Protein AF-A0A918WDS2-F1 (afdb_monomer)

pLDDT: mean 76.02, std 13.11, range [27.22, 94.94]

Nearest PDB structures (foldseek):
  8bfn-assembly1_E  TM=5.673E-01  e=2.867E-15  Escherichia coli
  8q72-assembly1_J  TM=2.717E-01  e=1.785E-13  Escherichia coli
  2yfb-assembly1_A  TM=2.201E-01  e=3.925E+00  Pseudomonas putida KT2440
  2d1l-assembly1_A  TM=1.929E-01  e=3.530E+00  Mus musculus

Structure (mmCIF, N/CA/C/O backbone):
data_AF-A0A918WDS2-F1
#
_entry.id   AF-A0A918WDS2-F1
#
loop_
_atom_site.group_PDB
_atom_site.id
_atom_site.type_symbol
_atom_site.label_atom_id
_atom_site.label_alt_id
_atom_site.label_comp_id
_atom_site.label_asym_id
_atom_site.label_entity_id
_atom_site.label_seq_id
_atom_site.pdbx_PDB_ins_code
_atom_site.Cartn_x
_atom_site.Cartn_y
_atom_site.Cartn_z
_atom_site.occupancy
_atom_site.B_iso_or_equiv
_atom_site.auth_seq_id
_atom_site.auth_comp_id
_atom_site.auth_asym_id
_atom_site.auth_atom_id
_atom_site.pdbx_PDB_model_num
ATOM 1 N N . MET A 1 1 ? -26.629 11.654 -6.176 1.00 66.44 1 MET A N 1
ATOM 2 C CA . MET A 1 1 ? -26.237 10.777 -7.299 1.00 66.44 1 MET A CA 1
ATOM 3 C C . MET A 1 1 ? -27.231 10.964 -8.428 1.00 66.44 1 MET A C 1
ATOM 5 O O . MET A 1 1 ? -28.426 10.959 -8.159 1.00 66.44 1 MET A O 1
ATOM 9 N N . GLN A 1 2 ? -26.750 11.180 -9.651 1.00 86.88 2 GLN A N 1
ATOM 10 C CA . GLN A 1 2 ? -27.598 11.232 -10.850 1.00 86.88 2 GLN A CA 1
ATOM 11 C C . GLN A 1 2 ? -27.853 9.813 -11.387 1.00 86.88 2 GLN A C 1
ATOM 13 O O . GLN A 1 2 ? -27.050 8.913 -11.141 1.00 86.88 2 GLN A O 1
ATOM 18 N N . PHE A 1 3 ? -28.953 9.607 -12.117 1.00 86.25 3 PHE A N 1
ATOM 19 C CA . PHE A 1 3 ? -29.346 8.290 -12.643 1.00 86.25 3 PHE A CA 1
ATOM 20 C C . PHE A 1 3 ? -28.246 7.642 -13.502 1.00 86.25 3 PHE A C 1
ATOM 22 O O . PHE A 1 3 ? -27.939 6.464 -13.324 1.00 86.25 3 PHE A O 1
ATOM 29 N N . ASP A 1 4 ? -27.579 8.419 -14.355 1.00 84.19 4 ASP A N 1
ATOM 30 C CA . ASP A 1 4 ? -26.525 7.911 -15.243 1.00 84.19 4 ASP A CA 1
ATOM 31 C C . ASP A 1 4 ? -25.292 7.422 -14.471 1.00 84.19 4 ASP A C 1
ATOM 33 O O . ASP A 1 4 ? -24.706 6.395 -14.811 1.00 84.19 4 ASP A O 1
ATOM 37 N N . GLN A 1 5 ? -24.946 8.095 -13.366 1.00 81.88 5 GLN A N 1
ATOM 38 C CA . GLN A 1 5 ? -23.857 7.667 -12.482 1.00 81.88 5 GLN A CA 1
ATOM 39 C C . GLN A 1 5 ? -24.170 6.313 -11.838 1.00 81.88 5 GLN A C 1
ATOM 41 O O . GLN A 1 5 ? -23.313 5.436 -11.796 1.00 81.88 5 GLN A O 1
ATOM 46 N N . VAL A 1 6 ? -25.407 6.118 -11.370 1.00 82.62 6 VAL A N 1
ATOM 47 C CA . VAL A 1 6 ? -25.837 4.844 -10.769 1.00 82.62 6 VAL A CA 1
ATOM 48 C C . VAL A 1 6 ? -25.906 3.742 -11.823 1.00 82.62 6 VAL A C 1
ATOM 50 O O . VAL A 1 6 ? -25.494 2.616 -11.561 1.00 82.62 6 VAL A O 1
ATOM 53 N N . THR A 1 7 ? -26.354 4.068 -13.034 1.00 84.94 7 THR A N 1
ATOM 54 C CA . THR A 1 7 ? -26.420 3.112 -14.146 1.00 84.94 7 THR A CA 1
ATOM 55 C C . THR A 1 7 ? -25.025 2.608 -14.517 1.00 84.94 7 THR A C 1
ATOM 57 O O . THR A 1 7 ? -24.836 1.401 -14.665 1.00 84.94 7 THR A O 1
ATOM 60 N N . GLY A 1 8 ? -24.020 3.490 -14.547 1.00 81.19 8 GLY A N 1
ATOM 61 C CA . GLY A 1 8 ? -22.618 3.101 -14.735 1.00 81.19 8 GLY A CA 1
ATOM 62 C C . GLY A 1 8 ? -22.055 2.213 -13.616 1.00 81.19 8 GLY A C 1
ATOM 63 O O . GLY A 1 8 ? -21.192 1.377 -13.867 1.00 81.19 8 GLY A O 1
ATOM 64 N N . LEU A 1 9 ? -22.570 2.322 -12.386 1.00 87.06 9 LEU A N 1
ATOM 65 C CA . LEU A 1 9 ? -22.160 1.455 -11.274 1.00 87.06 9 LEU A CA 1
ATOM 66 C C . LEU A 1 9 ? -22.748 0.039 -11.360 1.00 87.06 9 LEU A C 1
ATOM 68 O O . LEU A 1 9 ? -22.210 -0.873 -10.735 1.00 87.06 9 LEU A O 1
ATOM 72 N N . THR A 1 10 ? -23.802 -0.188 -12.151 1.00 86.88 10 THR A N 1
ATOM 73 C CA . THR A 1 10 ? -24.411 -1.527 -12.276 1.00 86.88 10 THR A CA 1
ATOM 74 C C . THR A 1 10 ? -23.498 -2.553 -12.949 1.00 86.88 10 THR A C 1
ATOM 76 O O . THR A 1 10 ? -23.660 -3.751 -12.715 1.00 86.88 10 THR A O 1
ATOM 79 N N . SER A 1 11 ? -22.516 -2.104 -13.740 1.00 86.88 11 SER A N 1
ATOM 80 C CA . SER A 1 11 ? -21.479 -2.960 -14.329 1.00 86.88 11 SER A CA 1
ATOM 81 C C . SER A 1 11 ? -20.296 -3.219 -13.394 1.00 86.88 11 SER A C 1
ATOM 83 O O . SER A 1 11 ? -19.408 -3.994 -13.742 1.00 86.88 11 SER A O 1
ATOM 85 N N . HIS A 1 12 ? -20.240 -2.576 -12.223 1.00 90.38 12 HIS A N 1
ATOM 86 C CA . HIS A 1 12 ? -19.160 -2.794 -11.266 1.00 90.38 12 HIS A CA 1
ATOM 87 C C . HIS A 1 12 ? -19.211 -4.243 -10.732 1.00 90.38 12 HIS A C 1
ATOM 89 O O . HIS A 1 12 ? -20.281 -4.672 -10.290 1.00 90.38 12 HIS A O 1
ATOM 95 N N . PRO A 1 13 ? -18.092 -4.999 -10.680 1.00 91.38 13 PRO A N 1
ATOM 96 C CA . PRO A 1 13 ? -18.115 -6.423 -10.320 1.00 91.38 13 PRO A CA 1
ATOM 97 C C . PRO A 1 13 ? -18.748 -6.730 -8.956 1.00 91.38 13 PRO A C 1
ATOM 99 O O . PRO A 1 13 ? -19.419 -7.746 -8.808 1.00 91.38 13 PRO A O 1
ATOM 102 N N . ALA A 1 14 ? -18.608 -5.821 -7.983 1.00 91.81 14 ALA A N 1
ATOM 103 C CA . ALA A 1 14 ? -19.275 -5.923 -6.679 1.00 91.81 14 ALA A CA 1
ATOM 104 C C . ALA A 1 14 ? -20.811 -5.903 -6.800 1.00 91.81 14 ALA A C 1
ATOM 106 O O . ALA A 1 14 ? -21.495 -6.672 -6.137 1.00 91.81 14 ALA A O 1
ATOM 107 N N . TRP A 1 15 ? -21.360 -5.053 -7.673 1.00 92.44 15 TRP A N 1
ATOM 108 C CA . TRP A 1 15 ? -22.803 -4.985 -7.919 1.00 92.44 15 TRP A CA 1
ATOM 109 C C . TRP A 1 15 ? -23.290 -6.238 -8.648 1.00 92.44 15 TRP A C 1
ATOM 111 O O . TRP A 1 15 ? -24.339 -6.789 -8.320 1.00 92.44 15 TRP A O 1
ATOM 121 N N . VAL A 1 16 ? -22.508 -6.706 -9.624 1.00 93.25 16 VAL A N 1
ATOM 122 C CA . VAL A 1 16 ? -22.785 -7.950 -10.350 1.00 93.25 16 VAL A CA 1
ATOM 123 C C . VAL A 1 16 ? -22.788 -9.145 -9.392 1.00 93.25 16 VAL A C 1
ATOM 125 O O . VAL A 1 16 ? -23.692 -9.970 -9.480 1.00 93.25 16 VAL A O 1
ATOM 128 N N . LEU A 1 17 ? -21.855 -9.198 -8.432 1.00 93.56 17 LEU A N 1
ATOM 129 C CA . LEU A 1 17 ? -21.815 -10.237 -7.400 1.00 93.56 17 LEU A CA 1
ATOM 130 C C . LEU A 1 17 ? -23.091 -10.255 -6.559 1.00 93.56 17 LEU A C 1
ATOM 132 O O . LEU A 1 17 ? -23.689 -11.308 -6.388 1.00 93.56 17 LEU A O 1
ATOM 136 N N . LEU A 1 18 ? -23.537 -9.096 -6.071 1.00 92.31 18 LEU A N 1
ATOM 137 C CA . LEU A 1 18 ? -24.739 -9.000 -5.233 1.00 92.31 18 LEU A CA 1
ATOM 138 C C . LEU A 1 18 ? -26.034 -9.372 -5.974 1.00 92.31 18 LEU A C 1
ATOM 140 O O . LEU A 1 18 ? -27.055 -9.619 -5.337 1.00 92.31 18 LEU A O 1
ATOM 144 N N . ARG A 1 19 ? -26.002 -9.412 -7.310 1.00 92.69 19 ARG A N 1
ATOM 145 C CA . ARG A 1 19 ? -27.114 -9.857 -8.160 1.00 92.69 19 ARG A CA 1
ATOM 146 C C . ARG A 1 19 ? -26.997 -11.311 -8.617 1.00 92.69 19 ARG A C 1
ATOM 148 O O . ARG A 1 19 ? -27.915 -11.781 -9.282 1.00 92.69 19 ARG A O 1
ATOM 155 N N . ALA A 1 20 ? -25.882 -11.983 -8.345 1.00 90.62 20 ALA A N 1
ATOM 156 C CA . ALA A 1 20 ? -25.640 -13.333 -8.831 1.00 90.62 20 ALA A CA 1
ATOM 157 C C . ALA A 1 20 ? -26.491 -14.366 -8.076 1.00 90.62 20 ALA A C 1
ATOM 159 O O . ALA A 1 20 ? -26.662 -14.273 -6.862 1.00 90.62 20 ALA A O 1
ATOM 160 N N . ASP A 1 21 ? -26.957 -15.401 -8.776 1.00 85.69 21 ASP A N 1
ATOM 161 C CA . ASP A 1 21 ? -27.779 -16.463 -8.173 1.00 85.69 21 ASP A CA 1
ATOM 162 C C . ASP A 1 21 ? -27.011 -17.259 -7.099 1.00 85.69 21 ASP A C 1
ATOM 164 O O . ASP A 1 21 ? -27.588 -17.753 -6.136 1.00 85.69 21 ASP A O 1
ATOM 168 N N . ASN A 1 22 ? -25.683 -17.341 -7.229 1.00 88.06 22 ASN A N 1
ATOM 169 C CA . ASN A 1 22 ? -24.779 -17.979 -6.271 1.00 88.06 22 ASN A CA 1
ATOM 170 C C . ASN A 1 22 ? -24.087 -16.979 -5.327 1.00 88.06 22 ASN A C 1
ATOM 172 O O . ASN A 1 22 ? -23.080 -17.334 -4.712 1.00 88.06 22 ASN A O 1
ATOM 176 N N . ALA A 1 23 ? -24.606 -15.752 -5.183 1.00 90.81 23 ALA A N 1
ATOM 177 C CA . ALA A 1 23 ? -24.004 -14.723 -4.332 1.00 90.81 23 ALA A CA 1
ATOM 178 C C . ALA A 1 23 ? -23.772 -15.219 -2.900 1.00 90.81 23 ALA A C 1
ATOM 180 O O . ALA A 1 23 ? -22.688 -15.032 -2.360 1.00 90.81 23 ALA A O 1
ATOM 181 N N . ALA A 1 24 ? -24.759 -15.900 -2.306 1.00 90.44 24 ALA A N 1
ATOM 182 C CA . ALA A 1 24 ? -24.655 -16.425 -0.946 1.00 90.44 24 ALA A CA 1
ATOM 183 C C . ALA A 1 24 ? -23.477 -17.399 -0.782 1.00 90.44 24 ALA A C 1
ATOM 185 O O . ALA A 1 24 ? -22.738 -17.280 0.189 1.00 90.44 24 ALA A O 1
ATOM 186 N N . LEU A 1 25 ? -23.266 -18.292 -1.757 1.00 91.06 25 LEU A N 1
ATOM 187 C CA . LEU A 1 25 ? -22.154 -19.247 -1.771 1.00 91.06 25 LEU A CA 1
ATOM 188 C C . LEU A 1 25 ? -20.801 -18.534 -1.892 1.00 91.06 25 LEU A C 1
ATOM 190 O O . LEU A 1 25 ? -19.866 -18.836 -1.152 1.00 91.06 25 LEU A O 1
ATOM 194 N N . VAL A 1 26 ? -20.693 -17.577 -2.820 1.00 92.56 26 VAL A N 1
ATOM 195 C CA . VAL A 1 26 ? -19.451 -16.814 -3.020 1.00 92.56 26 VAL A CA 1
ATOM 196 C C . VAL A 1 26 ? -19.117 -16.026 -1.755 1.00 92.56 26 VAL A C 1
ATOM 198 O O . VAL A 1 26 ? -17.989 -16.061 -1.275 1.00 92.56 26 VAL A O 1
ATOM 201 N N . LEU A 1 27 ? -20.102 -15.329 -1.188 1.00 92.75 27 LEU A N 1
ATOM 202 C CA . LEU A 1 27 ? -19.925 -14.493 -0.005 1.00 92.75 27 LEU A CA 1
ATOM 203 C C . LEU A 1 27 ? -19.612 -15.324 1.242 1.00 92.75 27 LEU A C 1
ATOM 205 O O . LEU A 1 27 ? -18.786 -14.889 2.040 1.00 92.75 27 LEU A O 1
ATOM 209 N N . SER A 1 28 ? -20.215 -16.507 1.408 1.00 90.50 28 SER A N 1
ATOM 210 C CA . SER A 1 28 ? -19.930 -17.379 2.551 1.00 90.50 28 SER A CA 1
ATOM 211 C C . SER A 1 28 ? -18.535 -17.989 2.472 1.00 90.50 28 SER A C 1
ATOM 213 O O . SER A 1 28 ? -17.803 -17.949 3.454 1.00 90.50 28 SER A O 1
ATOM 215 N N . LEU A 1 29 ? -18.131 -18.525 1.315 1.00 92.75 29 LEU A N 1
ATOM 216 C CA . LEU A 1 29 ? -16.805 -19.125 1.176 1.00 92.75 29 LEU A CA 1
ATOM 217 C C . LEU A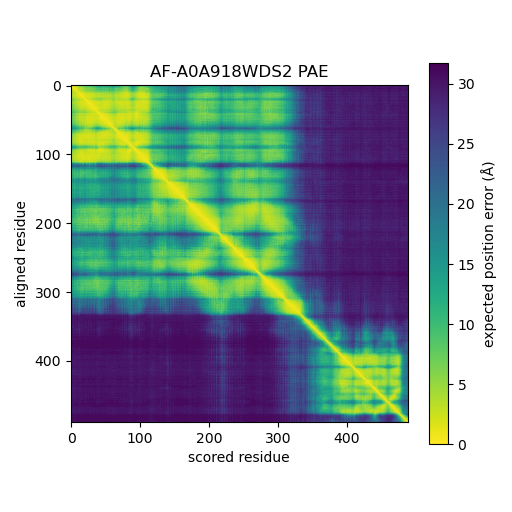 1 29 ? -15.717 -18.051 1.164 1.00 92.75 29 LEU A C 1
ATOM 219 O O . LEU A 1 29 ? -14.799 -18.073 1.982 1.00 92.75 29 LEU A O 1
ATOM 223 N N . CYS A 1 30 ? -15.804 -17.108 0.227 1.00 91.62 30 CYS A N 1
ATOM 224 C CA . CYS A 1 30 ? -14.751 -16.125 0.024 1.00 91.62 30 CYS A CA 1
ATOM 225 C C . CYS A 1 30 ? -14.702 -15.092 1.156 1.00 91.62 30 CYS A C 1
ATOM 227 O O . CYS A 1 30 ? -13.620 -14.602 1.470 1.00 91.62 30 CYS A O 1
ATOM 229 N N . GLY A 1 31 ? -15.839 -14.787 1.793 1.00 87.94 31 GLY A N 1
ATOM 230 C CA . GLY A 1 31 ? -15.874 -13.962 2.999 1.00 87.94 31 GLY A CA 1
ATOM 231 C C . GLY A 1 31 ? -15.083 -14.601 4.139 1.00 87.94 31 GLY A C 1
ATOM 232 O O . GLY A 1 31 ? -14.228 -13.942 4.724 1.00 87.94 31 GLY A O 1
ATOM 233 N N . THR A 1 32 ? -15.276 -15.894 4.401 1.00 88.00 32 THR A N 1
ATOM 234 C CA . THR A 1 32 ? -14.502 -16.588 5.438 1.00 88.00 32 THR A CA 1
ATOM 235 C C . THR A 1 32 ? -13.024 -16.709 5.062 1.00 88.00 32 THR A C 1
ATOM 237 O O . THR A 1 32 ? -12.164 -16.268 5.819 1.00 88.00 32 THR A O 1
ATOM 240 N N . VAL A 1 33 ? -12.702 -17.208 3.866 1.00 89.69 33 VAL A N 1
ATOM 241 C CA . VAL A 1 33 ? -11.304 -17.462 3.466 1.00 89.69 33 VAL A CA 1
ATOM 242 C C . VAL A 1 33 ? -10.487 -16.169 3.338 1.00 89.69 33 VAL A C 1
ATOM 244 O O . VAL A 1 33 ? -9.410 -16.045 3.916 1.00 89.69 33 VAL A O 1
ATOM 247 N N . PHE A 1 34 ? -10.974 -15.180 2.588 1.00 88.38 34 PHE A N 1
ATOM 248 C CA . PHE A 1 34 ? -10.157 -14.016 2.226 1.00 88.38 34 PHE A CA 1
ATOM 249 C C . PHE A 1 34 ? -10.350 -12.809 3.151 1.00 88.38 34 PHE A C 1
ATOM 251 O O . PHE A 1 34 ? -9.468 -11.943 3.210 1.00 88.38 34 PHE A O 1
ATOM 258 N N . VAL A 1 35 ? -11.480 -12.732 3.869 1.00 80.56 35 VAL A N 1
ATOM 259 C CA . VAL A 1 35 ? -11.803 -11.594 4.748 1.00 80.56 35 VAL A CA 1
ATOM 260 C C . VAL A 1 35 ? -11.671 -11.952 6.230 1.00 80.56 35 VAL A C 1
ATOM 262 O O . VAL A 1 35 ? -11.063 -11.180 6.960 1.00 80.56 35 VAL A O 1
ATOM 265 N N . GLU A 1 36 ? -12.194 -13.092 6.699 1.00 79.81 36 GLU A N 1
ATOM 266 C CA . GLU A 1 36 ? -12.095 -13.493 8.125 1.00 79.81 36 GLU A CA 1
ATOM 267 C C . GLU A 1 36 ? -10.728 -14.066 8.460 1.00 79.81 36 GLU A C 1
ATOM 269 O O . GLU A 1 36 ? -10.065 -13.612 9.390 1.00 79.81 36 GLU A O 1
ATOM 274 N N . GLU A 1 37 ? -10.290 -15.050 7.680 1.00 83.44 37 GLU A N 1
ATOM 275 C CA . GLU A 1 37 ? -8.970 -15.656 7.844 1.00 83.44 37 GLU A CA 1
ATOM 276 C C . GLU A 1 37 ? -7.859 -14.753 7.292 1.00 83.44 37 GLU A C 1
ATOM 278 O O . GLU A 1 37 ? -6.690 -14.962 7.612 1.00 83.44 37 GLU A O 1
ATOM 283 N N . ASN A 1 38 ? -8.219 -13.740 6.491 1.00 80.94 38 ASN A N 1
ATOM 284 C CA . ASN A 1 38 ? -7.289 -12.860 5.783 1.00 80.94 38 ASN A CA 1
ATOM 285 C C . ASN A 1 38 ? -6.242 -13.651 4.969 1.00 80.94 38 ASN A C 1
ATOM 287 O O . ASN A 1 38 ? -5.102 -13.209 4.828 1.00 80.94 38 ASN A O 1
ATOM 291 N N . ALA A 1 39 ? -6.621 -14.820 4.441 1.00 85.69 39 ALA A N 1
ATOM 292 C CA . ALA A 1 39 ? -5.721 -15.642 3.648 1.00 85.69 39 ALA A CA 1
ATOM 293 C C . ALA A 1 39 ? -5.361 -14.920 2.341 1.00 85.69 39 ALA A C 1
ATOM 295 O O . ALA A 1 39 ? -6.224 -14.322 1.694 1.00 85.69 39 ALA A O 1
ATOM 296 N N . ARG A 1 40 ? -4.082 -14.979 1.969 1.00 82.88 40 ARG A N 1
ATOM 297 C CA . ARG A 1 40 ? -3.529 -14.423 0.728 1.00 82.88 40 ARG A CA 1
ATOM 298 C C . ARG A 1 40 ? -2.880 -15.540 -0.069 1.00 82.88 40 ARG A C 1
ATOM 300 O O . ARG A 1 40 ? -2.319 -16.454 0.529 1.00 82.88 40 ARG A O 1
ATOM 307 N N . GLY A 1 41 ? -2.963 -15.458 -1.394 1.00 87.75 41 GLY A N 1
ATOM 308 C CA . GLY A 1 41 ? -2.384 -16.438 -2.303 1.00 87.75 41 GLY A CA 1
ATOM 309 C C . GLY A 1 41 ? -2.799 -17.857 -1.937 1.00 87.75 41 GLY A C 1
ATOM 310 O O . GLY A 1 41 ? -1.962 -18.687 -1.613 1.00 87.75 41 GLY A O 1
ATOM 311 N N . VAL A 1 42 ? -4.099 -18.144 -1.924 1.00 92.62 42 VAL A N 1
ATOM 312 C CA . VAL A 1 42 ? -4.567 -19.487 -1.563 1.00 92.62 42 VAL A CA 1
ATOM 313 C C . VAL A 1 42 ? -4.323 -20.430 -2.748 1.00 92.62 42 VAL A C 1
ATOM 315 O O . VAL A 1 42 ? -4.816 -20.122 -3.838 1.00 92.62 42 VAL A O 1
ATOM 318 N N . PRO A 1 43 ? -3.615 -21.565 -2.574 1.00 94.81 43 PRO A N 1
ATOM 319 C CA . PRO A 1 43 ? -3.396 -22.526 -3.654 1.00 94.81 43 PRO A CA 1
ATOM 320 C C . PRO A 1 43 ? -4.716 -23.065 -4.217 1.00 94.81 43 PRO A C 1
ATOM 322 O O . PRO A 1 43 ? -5.672 -23.291 -3.465 1.00 94.81 43 PRO A O 1
ATOM 325 N N . GLU A 1 44 ? -4.768 -23.284 -5.532 1.00 94.44 44 GLU A N 1
ATOM 326 C CA . GLU A 1 44 ? -5.949 -23.776 -6.251 1.00 94.44 44 GLU A CA 1
ATOM 327 C C . GLU A 1 44 ? -6.501 -25.056 -5.621 1.00 94.44 44 GLU A C 1
ATOM 329 O O . GLU A 1 44 ? -7.682 -25.100 -5.290 1.00 94.44 44 GLU A O 1
ATOM 334 N N . SER A 1 45 ? -5.644 -26.038 -5.334 1.00 94.06 45 SER A N 1
ATOM 335 C CA . SER A 1 45 ? -6.034 -27.308 -4.708 1.00 94.06 45 SER A CA 1
ATOM 336 C C . SER A 1 45 ? -6.715 -27.126 -3.349 1.00 94.06 45 SER A C 1
ATOM 338 O O . SER A 1 45 ? -7.694 -27.805 -3.028 1.00 94.06 45 SER A O 1
ATOM 340 N N . THR A 1 46 ? -6.223 -26.180 -2.546 1.00 94.31 46 THR A N 1
ATOM 341 C CA . THR A 1 46 ? -6.757 -25.892 -1.211 1.00 94.31 46 THR A CA 1
ATOM 342 C C . THR A 1 46 ? -8.111 -25.199 -1.306 1.00 94.31 46 THR A C 1
ATOM 344 O O . THR A 1 46 ? -9.041 -25.551 -0.577 1.00 94.31 46 THR A O 1
ATOM 347 N N . LEU A 1 47 ? -8.238 -24.218 -2.204 1.00 94.25 47 LEU A N 1
ATOM 348 C CA . LEU A 1 47 ? -9.491 -23.493 -2.394 1.00 94.25 47 LEU A CA 1
ATOM 349 C C . LEU A 1 47 ? -10.569 -24.381 -3.029 1.00 94.25 47 LEU A C 1
ATOM 351 O O . LEU A 1 47 ? -11.722 -24.323 -2.603 1.00 94.25 47 LEU A O 1
ATOM 355 N N . GLU A 1 48 ? -10.196 -25.218 -4.000 1.00 94.69 48 GLU A N 1
ATOM 356 C CA . GLU A 1 48 ? -11.082 -26.212 -4.610 1.00 94.69 48 GLU A CA 1
ATOM 357 C C . GLU A 1 48 ? -11.601 -27.194 -3.566 1.00 94.69 48 GLU A C 1
ATOM 359 O O . GLU A 1 48 ? -12.814 -27.328 -3.439 1.00 94.69 48 GLU A O 1
ATOM 364 N N . SER A 1 49 ? -10.719 -27.780 -2.750 1.00 94.62 49 SER A N 1
ATOM 365 C CA . SER A 1 49 ? -11.117 -28.725 -1.695 1.00 94.62 49 SER A CA 1
ATOM 366 C C . SER A 1 49 ? -12.119 -28.101 -0.714 1.00 94.62 49 SER A C 1
ATOM 368 O O . SER A 1 49 ? -13.167 -28.678 -0.433 1.00 94.62 49 SER A O 1
ATOM 370 N N . ARG A 1 50 ? -11.859 -26.870 -0.239 1.00 93.56 50 ARG A N 1
ATOM 371 C CA . ARG A 1 50 ? -12.783 -26.160 0.667 1.00 93.56 50 ARG A CA 1
ATOM 372 C C . ARG A 1 50 ? -14.137 -25.866 0.016 1.00 93.56 50 ARG A C 1
ATOM 374 O O . ARG A 1 50 ? -15.166 -25.902 0.692 1.00 93.56 50 ARG A O 1
ATOM 381 N N . LEU A 1 51 ? -14.144 -25.533 -1.274 1.00 94.06 51 LEU A N 1
ATOM 382 C CA . LEU A 1 51 ? -15.380 -25.303 -2.015 1.00 94.06 51 LEU A CA 1
ATOM 383 C C . LEU A 1 51 ? -16.143 -26.614 -2.233 1.00 94.06 51 LEU A C 1
ATOM 385 O O . LEU A 1 51 ? -17.360 -26.620 -2.077 1.00 94.06 51 LEU A O 1
ATOM 389 N N . GLU A 1 52 ? -15.462 -27.714 -2.551 1.00 93.56 52 GLU A N 1
ATOM 390 C CA . GLU A 1 52 ? -16.082 -29.037 -2.689 1.00 93.56 52 GLU A CA 1
ATOM 391 C C . GLU A 1 52 ? -16.781 -29.472 -1.401 1.00 93.56 52 GLU A C 1
ATOM 393 O O . GLU A 1 52 ? -17.946 -29.871 -1.456 1.00 93.56 52 GLU A O 1
ATOM 398 N N . ASP A 1 53 ? -16.135 -29.295 -0.247 1.00 91.88 53 ASP A N 1
ATOM 399 C CA . ASP A 1 53 ? -16.727 -29.597 1.060 1.00 91.88 53 ASP A CA 1
ATOM 400 C C . ASP A 1 53 ? -18.007 -28.779 1.316 1.00 91.88 53 ASP A C 1
ATOM 402 O O . ASP A 1 53 ? -19.032 -29.316 1.750 1.00 91.88 53 ASP A O 1
ATOM 406 N N . GLN A 1 54 ? -17.993 -27.476 1.008 1.00 89.88 54 GLN A N 1
ATOM 407 C CA . GLN A 1 54 ? -19.186 -26.634 1.150 1.00 89.88 54 GLN A CA 1
ATOM 408 C C . GLN A 1 54 ? -20.291 -27.024 0.165 1.00 89.88 54 GLN A C 1
ATOM 410 O O . GLN A 1 54 ? -21.459 -27.109 0.549 1.00 89.88 54 GLN A O 1
ATOM 415 N N . LEU A 1 55 ? -19.941 -27.273 -1.099 1.00 91.06 55 LEU A N 1
ATOM 416 C CA . LEU A 1 55 ? -20.888 -27.701 -2.126 1.00 91.06 55 LEU A CA 1
ATOM 417 C C . LEU A 1 55 ? -21.545 -29.031 -1.755 1.00 91.06 55 LEU A C 1
ATOM 419 O O . LEU A 1 55 ? -22.753 -29.173 -1.943 1.00 91.06 55 LEU A O 1
ATOM 423 N N . TYR A 1 56 ? -20.780 -29.977 -1.202 1.00 89.38 56 TYR A N 1
ATOM 424 C CA . TYR A 1 56 ? -21.302 -31.241 -0.690 1.00 89.38 56 TYR A CA 1
ATOM 425 C C . TYR A 1 56 ? -22.363 -30.993 0.389 1.00 89.38 56 TYR A C 1
ATOM 427 O O . TYR A 1 56 ? -23.495 -31.457 0.258 1.00 89.38 56 TYR A O 1
ATOM 435 N N . PHE A 1 57 ? -22.040 -30.179 1.399 1.00 88.19 57 PHE A N 1
ATOM 436 C CA . PHE A 1 57 ? -22.956 -29.870 2.499 1.00 88.19 57 PHE A CA 1
ATOM 437 C C . PHE A 1 57 ? -24.235 -29.147 2.041 1.00 88.19 57 PHE A C 1
ATOM 439 O O . PHE A 1 57 ? -25.334 -29.448 2.514 1.00 88.19 57 PHE A O 1
ATOM 446 N N . PHE A 1 58 ? -24.126 -28.196 1.108 1.00 86.88 58 PHE A N 1
ATOM 447 C CA . PHE A 1 58 ? -25.295 -27.485 0.584 1.00 86.88 58 PHE A CA 1
ATOM 448 C C . PHE A 1 58 ? -26.173 -28.375 -0.297 1.00 86.88 58 PHE A C 1
ATOM 450 O O . PHE A 1 58 ? -27.393 -28.353 -0.141 1.00 86.88 58 PHE A O 1
ATOM 457 N N . ASN A 1 59 ? -25.573 -29.187 -1.171 1.00 87.38 59 ASN A N 1
ATOM 458 C CA . ASN A 1 59 ? -26.317 -30.113 -2.025 1.00 87.38 59 ASN A CA 1
ATOM 459 C C . ASN A 1 59 ? -26.960 -31.267 -1.231 1.00 87.38 59 ASN A C 1
ATOM 461 O O . ASN A 1 59 ? -27.959 -31.821 -1.683 1.00 87.38 59 ASN A O 1
ATOM 465 N N . GLU A 1 60 ? -26.433 -31.620 -0.052 1.00 88.94 60 GLU A N 1
ATOM 466 C CA . GLU A 1 60 ? -27.082 -32.565 0.870 1.00 88.94 60 GLU A CA 1
ATOM 467 C C . GLU A 1 60 ? -28.372 -31.978 1.473 1.00 88.94 60 GLU A C 1
ATOM 469 O O . GLU A 1 60 ? -29.368 -32.683 1.637 1.00 88.94 60 GLU A O 1
ATOM 474 N N . ARG A 1 61 ? -28.377 -30.671 1.766 1.00 86.00 61 ARG A N 1
ATOM 475 C CA . ARG A 1 61 ? -29.535 -29.949 2.317 1.00 86.00 61 ARG A CA 1
ATOM 476 C C . ARG A 1 61 ? -30.595 -29.625 1.269 1.00 86.00 61 ARG A C 1
ATOM 478 O O . ARG A 1 61 ? -31.784 -29.782 1.537 1.00 86.00 61 ARG A O 1
ATOM 485 N N . GLU A 1 62 ? -30.162 -29.167 0.100 1.00 81.19 62 GLU A N 1
ATOM 486 C CA . GLU A 1 62 ? -31.013 -28.839 -1.042 1.00 81.19 62 GLU A CA 1
ATOM 487 C C . GLU A 1 62 ? -30.441 -29.474 -2.321 1.00 81.19 62 GLU A C 1
ATOM 489 O O . GLU A 1 62 ? -29.547 -28.914 -2.967 1.00 81.19 62 GLU A O 1
ATOM 494 N N . PRO A 1 63 ? -30.940 -30.663 -2.705 1.00 81.25 63 PRO A N 1
ATOM 495 C CA . PRO A 1 63 ? -30.436 -31.381 -3.865 1.00 81.25 63 PRO A CA 1
ATOM 496 C C . PRO A 1 63 ? -30.576 -30.574 -5.159 1.00 81.25 63 PRO A C 1
ATOM 498 O O . PRO A 1 63 ? -31.676 -30.192 -5.555 1.00 81.25 63 PRO A O 1
ATOM 501 N N . GLY A 1 64 ? -29.457 -30.378 -5.858 1.00 75.50 64 GLY A N 1
ATOM 502 C CA . GLY A 1 64 ? -29.422 -29.728 -7.170 1.00 75.50 64 GLY A CA 1
ATOM 503 C C . GLY A 1 64 ? -29.265 -28.207 -7.144 1.00 75.50 64 GLY A C 1
ATOM 504 O O . GLY A 1 64 ? -29.222 -27.612 -8.221 1.00 75.50 64 GLY A O 1
ATOM 505 N N . SER A 1 65 ? -29.119 -27.583 -5.968 1.00 80.88 65 SER A N 1
ATOM 506 C CA . SER A 1 65 ? -28.879 -26.136 -5.856 1.00 80.88 65 SER A CA 1
ATOM 507 C C . SER A 1 65 ? -27.557 -25.709 -6.507 1.00 80.88 65 SER A C 1
ATOM 509 O O . SER A 1 65 ? -27.497 -24.653 -7.136 1.00 80.88 65 SER A O 1
ATOM 511 N N . PHE A 1 66 ? -26.513 -26.550 -6.452 1.00 86.38 66 PHE A N 1
ATOM 512 C CA . PHE A 1 66 ? -25.219 -26.266 -7.079 1.00 86.38 66 PHE A CA 1
ATOM 513 C C . PHE A 1 66 ? -24.687 -27.462 -7.894 1.00 86.38 66 PHE A C 1
ATOM 515 O O . PHE A 1 66 ? -23.903 -28.260 -7.382 1.00 86.38 66 PHE A O 1
ATOM 522 N N . PRO A 1 67 ? -25.050 -27.583 -9.187 1.00 84.50 67 PRO A N 1
ATOM 523 C CA . PRO A 1 67 ? -24.761 -28.775 -9.994 1.00 84.50 67 PRO A CA 1
ATOM 524 C C . PRO A 1 67 ? -23.372 -28.799 -10.661 1.00 84.50 67 PRO A C 1
ATOM 526 O O . PRO A 1 67 ? -23.013 -29.795 -11.286 1.00 84.50 67 PRO A O 1
ATOM 529 N N . ARG A 1 68 ? -22.604 -27.702 -10.610 1.00 89.31 68 ARG A N 1
ATOM 530 C CA . ARG A 1 68 ? -21.275 -27.606 -11.244 1.00 89.31 68 ARG A CA 1
ATOM 531 C C . ARG A 1 68 ? -20.164 -28.035 -10.278 1.00 89.31 68 ARG A C 1
ATOM 533 O O . ARG A 1 68 ? -20.324 -27.922 -9.068 1.00 89.31 68 ARG A O 1
ATOM 540 N N . ALA A 1 69 ? -19.026 -28.467 -10.823 1.00 91.44 69 ALA A N 1
ATOM 541 C CA . ALA A 1 69 ? -17.818 -28.743 -10.041 1.00 91.44 69 ALA A CA 1
ATOM 542 C C . ALA A 1 69 ? -17.203 -27.454 -9.459 1.00 91.44 69 ALA A C 1
ATOM 544 O O . ALA A 1 69 ? -17.357 -26.377 -10.046 1.00 91.44 69 ALA A O 1
ATOM 545 N N . ALA A 1 70 ? -16.460 -27.573 -8.353 1.00 91.31 70 ALA A N 1
ATOM 546 C CA . ALA A 1 70 ? -15.798 -26.451 -7.680 1.00 91.31 70 ALA A CA 1
ATOM 547 C C . ALA A 1 70 ? -14.905 -25.634 -8.631 1.00 91.31 70 ALA A C 1
ATOM 549 O O . ALA A 1 70 ? -15.083 -24.420 -8.748 1.00 91.31 70 ALA A O 1
ATOM 550 N N . ALA A 1 71 ? -14.050 -26.306 -9.409 1.00 91.94 71 ALA A N 1
ATOM 551 C CA . ALA A 1 71 ? -13.185 -25.682 -10.414 1.00 91.94 71 ALA A CA 1
ATOM 552 C C . ALA A 1 71 ? -13.956 -24.786 -11.406 1.00 91.94 71 ALA A C 1
ATOM 554 O O . ALA A 1 71 ? -13.516 -23.693 -11.771 1.00 91.94 71 ALA A O 1
ATOM 555 N N . ALA A 1 72 ? -15.153 -25.215 -11.826 1.00 92.94 72 ALA A N 1
ATOM 556 C CA . ALA A 1 72 ? -15.978 -24.457 -12.764 1.00 92.94 72 ALA A CA 1
ATOM 557 C C . ALA A 1 72 ? -16.547 -23.177 -12.133 1.00 92.94 72 ALA A C 1
ATOM 559 O O . ALA A 1 72 ? -16.656 -22.157 -12.815 1.00 92.94 72 ALA A O 1
ATOM 560 N N . TYR A 1 73 ? -16.884 -23.209 -10.841 1.00 92.94 73 TYR A N 1
ATOM 561 C CA . TYR A 1 73 ? -17.287 -22.010 -10.107 1.00 92.94 73 TYR A CA 1
ATOM 562 C C . TYR A 1 73 ? -16.114 -21.050 -9.910 1.00 92.94 73 TYR A C 1
ATOM 564 O O . TYR A 1 73 ? -16.267 -19.870 -10.209 1.00 92.94 73 TYR A O 1
ATOM 572 N N . LEU A 1 74 ? -14.935 -21.533 -9.505 1.00 93.44 74 LEU A N 1
ATOM 573 C CA . LEU A 1 74 ? -13.747 -20.682 -9.338 1.00 93.44 74 LEU A CA 1
ATOM 574 C C . LEU A 1 74 ? -13.335 -19.994 -10.647 1.00 93.44 74 LEU A C 1
ATOM 576 O O . LEU A 1 74 ? -12.995 -18.805 -10.654 1.00 93.44 74 LEU A O 1
ATOM 580 N N . ALA A 1 75 ? -13.424 -20.706 -11.772 1.00 93.00 75 ALA A N 1
ATOM 581 C CA . ALA A 1 75 ? -13.190 -20.131 -13.092 1.00 93.00 75 ALA A CA 1
ATOM 582 C C . ALA A 1 75 ? -14.203 -19.017 -13.422 1.00 93.00 75 ALA A C 1
ATOM 584 O O . ALA A 1 75 ? -13.815 -17.947 -13.896 1.00 93.00 75 ALA A O 1
ATOM 585 N N . ASP A 1 76 ? -15.489 -19.236 -13.133 1.00 93.12 76 ASP A N 1
ATOM 586 C CA . ASP A 1 76 ? -16.550 -18.247 -13.358 1.00 93.12 76 ASP A CA 1
ATOM 587 C C . ASP A 1 76 ? -16.382 -17.015 -12.452 1.00 93.12 76 ASP A C 1
ATOM 589 O O . ASP A 1 76 ? -16.464 -15.874 -12.906 1.00 93.12 76 ASP A O 1
ATOM 593 N N . TRP A 1 77 ? -16.033 -17.219 -11.181 1.00 94.56 77 TRP A N 1
ATOM 594 C CA . TRP A 1 77 ? -15.770 -16.138 -10.227 1.00 94.56 77 TRP A CA 1
ATOM 595 C C . TRP A 1 77 ? -14.547 -15.306 -10.618 1.00 94.56 77 TRP A C 1
ATOM 597 O O . TRP A 1 77 ? -14.534 -14.088 -10.428 1.00 94.56 77 TRP A O 1
ATOM 607 N N . THR A 1 78 ? -13.540 -15.939 -11.223 1.00 93.88 78 THR A N 1
ATOM 608 C CA . THR A 1 78 ? -12.381 -15.233 -11.781 1.00 93.88 78 THR A CA 1
ATOM 609 C C . THR A 1 78 ? -12.773 -14.410 -13.006 1.00 93.88 78 THR A C 1
ATOM 611 O O . THR A 1 78 ? -12.376 -13.253 -13.139 1.00 93.88 78 THR A O 1
ATOM 614 N N . LYS A 1 79 ? -13.605 -14.970 -13.892 1.00 92.88 79 LYS A N 1
ATOM 615 C CA . LYS A 1 79 ? -14.098 -14.284 -15.094 1.00 92.88 79 LYS A CA 1
ATOM 616 C C . LYS A 1 79 ? -14.956 -13.064 -14.759 1.00 92.88 79 LYS A C 1
ATOM 618 O O . LYS A 1 79 ? -14.840 -12.040 -15.428 1.00 92.88 79 LYS A O 1
ATOM 623 N N . ASN A 1 80 ? -15.778 -13.160 -13.717 1.00 91.88 80 ASN A N 1
ATOM 624 C CA . ASN A 1 80 ? -16.608 -12.056 -13.238 1.00 91.88 80 ASN A CA 1
ATOM 625 C C . ASN A 1 80 ? -15.815 -11.014 -12.427 1.00 91.88 80 ASN A C 1
ATOM 627 O O . ASN A 1 80 ? -16.384 -10.011 -12.004 1.00 91.88 80 ASN A O 1
ATOM 631 N N . GLY A 1 81 ? -14.507 -11.221 -12.228 1.00 90.81 81 GLY A N 1
ATOM 632 C CA . GLY A 1 81 ? -13.633 -10.282 -11.532 1.00 90.81 81 GLY A CA 1
ATOM 633 C C . GLY A 1 81 ? -13.858 -10.241 -10.024 1.00 90.81 81 GLY A C 1
ATOM 634 O O . GLY A 1 81 ? -13.625 -9.200 -9.420 1.00 90.81 81 GLY A O 1
ATOM 635 N N . TRP A 1 82 ? -14.337 -11.334 -9.422 1.00 94.19 82 TRP A N 1
ATOM 636 C CA . TRP A 1 82 ? -14.489 -11.467 -7.967 1.00 94.19 82 TRP A CA 1
ATOM 637 C C . TRP A 1 82 ? -13.237 -12.064 -7.335 1.00 94.19 82 TRP A C 1
ATOM 639 O O . TRP A 1 82 ? -12.773 -11.582 -6.300 1.00 94.19 82 TRP A O 1
ATOM 649 N N . LEU A 1 83 ? -12.651 -13.055 -8.004 1.00 94.62 83 LEU A N 1
ATOM 650 C CA . LEU A 1 83 ? -11.361 -13.630 -7.653 1.00 94.62 83 LEU A CA 1
ATOM 651 C C . LEU A 1 83 ? -10.312 -13.302 -8.707 1.00 94.62 83 LEU A C 1
ATOM 653 O O . LEU A 1 83 ? -10.612 -13.048 -9.874 1.00 94.62 83 LEU A O 1
ATOM 657 N N . ARG A 1 84 ? -9.057 -13.338 -8.284 1.00 92.00 84 ARG A N 1
ATOM 658 C CA . ARG A 1 84 ? -7.904 -13.254 -9.164 1.00 92.00 84 ARG A CA 1
ATOM 659 C C . ARG A 1 84 ? -7.134 -14.562 -9.096 1.00 92.00 84 ARG A C 1
ATOM 661 O O . ARG A 1 84 ? -6.681 -14.924 -8.023 1.00 92.00 84 ARG A O 1
ATOM 668 N N . LYS A 1 85 ? -6.896 -15.177 -10.254 1.00 93.50 85 LYS A N 1
ATOM 669 C CA . LYS A 1 85 ? -5.978 -16.309 -10.431 1.00 93.50 85 LYS A CA 1
ATOM 670 C C . LYS A 1 85 ? -4.614 -15.814 -10.928 1.00 93.50 85 LYS A C 1
ATOM 672 O O . LYS A 1 85 ? -4.561 -15.028 -11.878 1.00 93.50 85 LYS A O 1
ATOM 677 N N . TYR A 1 86 ? -3.517 -16.231 -10.302 1.00 89.88 86 TYR A N 1
ATOM 678 C CA . TYR A 1 86 ? -2.147 -15.910 -10.728 1.00 89.88 86 TYR A CA 1
ATOM 679 C C . TYR A 1 86 ? -1.166 -17.025 -10.343 1.00 89.88 86 TYR A C 1
ATOM 681 O O . TYR A 1 86 ? -1.498 -17.868 -9.527 1.00 89.88 86 TYR A O 1
ATOM 689 N N . TYR A 1 87 ? 0.030 -17.038 -10.933 1.00 89.31 87 TYR A N 1
ATOM 690 C CA . TYR A 1 87 ? 1.083 -18.003 -10.600 1.00 89.31 87 TYR A CA 1
ATOM 691 C C . TYR A 1 87 ? 2.206 -17.276 -9.856 1.00 89.31 87 TYR A C 1
ATOM 693 O O . TYR A 1 87 ? 2.801 -16.356 -10.439 1.00 89.31 87 TYR A O 1
ATOM 701 N N . PRO A 1 88 ? 2.470 -17.613 -8.583 1.00 86.38 88 PRO A N 1
ATOM 702 C CA . PRO A 1 88 ? 3.637 -17.112 -7.873 1.00 86.38 88 PRO A CA 1
ATOM 703 C C . PRO A 1 88 ? 4.944 -17.520 -8.573 1.00 86.38 88 PRO A C 1
ATOM 705 O O . PRO A 1 88 ? 5.007 -18.548 -9.251 1.00 86.38 88 PRO A O 1
ATOM 708 N N . PRO A 1 89 ? 6.010 -16.714 -8.454 1.00 80.12 89 PRO A N 1
ATOM 709 C CA . PRO A 1 89 ? 7.290 -17.034 -9.070 1.00 80.12 89 PRO A CA 1
ATOM 710 C C . PRO A 1 89 ? 7.911 -18.283 -8.430 1.00 80.12 89 PRO A C 1
ATOM 712 O O . PRO A 1 89 ? 8.194 -18.295 -7.238 1.00 80.12 89 PRO A O 1
ATOM 715 N N . GLY A 1 90 ? 8.193 -19.298 -9.250 1.00 82.12 90 GLY A N 1
ATOM 716 C CA . GLY A 1 90 ? 8.809 -20.551 -8.796 1.00 82.12 90 GLY A CA 1
ATOM 717 C C . GLY A 1 90 ? 7.814 -21.640 -8.395 1.00 82.12 90 GLY A C 1
ATOM 718 O O . GLY A 1 90 ? 8.251 -22.709 -7.980 1.00 82.12 90 GLY A O 1
ATOM 719 N N . GLU A 1 91 ? 6.513 -21.395 -8.560 1.00 87.31 91 GLU A N 1
ATOM 720 C CA . GLU A 1 91 ? 5.457 -22.365 -8.283 1.00 87.31 91 GLU A CA 1
ATOM 721 C C . GLU A 1 91 ? 4.670 -22.711 -9.552 1.00 87.31 91 GLU A C 1
ATOM 723 O O . GLU A 1 91 ? 4.303 -21.833 -10.336 1.00 87.31 91 GLU A O 1
ATOM 728 N N . ASP A 1 92 ? 4.397 -24.005 -9.738 1.00 86.62 92 ASP A N 1
ATOM 729 C CA . ASP A 1 92 ? 3.618 -24.524 -10.871 1.00 86.62 92 ASP A CA 1
ATOM 730 C C . ASP A 1 92 ? 2.104 -24.552 -10.579 1.00 86.62 92 ASP A C 1
ATOM 732 O O . ASP A 1 92 ? 1.298 -24.830 -11.470 1.00 86.62 92 ASP A O 1
ATOM 736 N N . GLU A 1 93 ? 1.699 -24.249 -9.342 1.00 92.25 93 GLU A N 1
ATOM 737 C CA . GLU A 1 93 ? 0.301 -24.204 -8.918 1.00 92.25 93 GLU A CA 1
ATOM 738 C C . GLU A 1 93 ? -0.247 -22.773 -8.944 1.00 92.25 93 GLU A C 1
ATOM 740 O O . GLU A 1 93 ? 0.384 -21.811 -8.496 1.00 92.25 93 GLU A O 1
ATOM 745 N N . ALA A 1 94 ? -1.467 -22.618 -9.456 1.00 92.94 94 ALA A N 1
ATOM 746 C CA . ALA A 1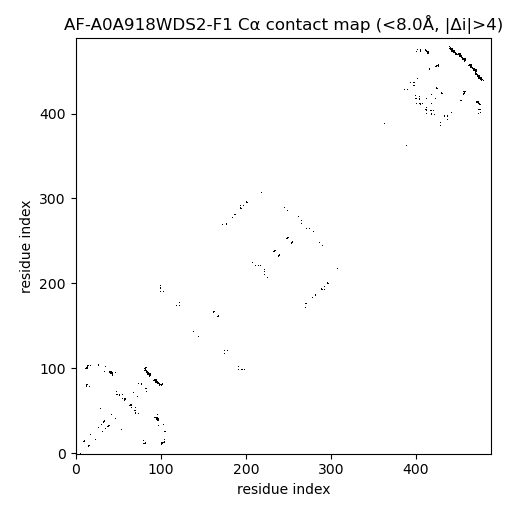 94 ? -2.127 -21.327 -9.447 1.00 92.94 94 ALA A CA 1
ATOM 747 C C . ALA A 1 94 ? -2.621 -20.962 -8.045 1.00 92.94 94 ALA A C 1
ATOM 749 O O . ALA A 1 94 ? -3.111 -21.797 -7.293 1.00 92.94 94 ALA A O 1
ATOM 750 N N . HIS A 1 95 ? -2.534 -19.681 -7.728 1.00 93.69 95 HIS A N 1
ATOM 751 C CA . HIS A 1 95 ? -2.970 -19.094 -6.475 1.00 93.69 95 HIS A CA 1
ATOM 752 C C . HIS A 1 95 ? -4.132 -18.134 -6.718 1.00 93.69 95 HIS A C 1
ATOM 754 O O . HIS A 1 95 ? -4.217 -17.474 -7.764 1.00 93.69 95 HIS A O 1
ATOM 760 N N . PHE A 1 96 ? -5.027 -18.063 -5.739 1.00 94.00 96 PHE A N 1
ATOM 761 C CA . PHE A 1 96 ? -6.210 -17.220 -5.756 1.00 94.00 96 PHE A CA 1
ATOM 762 C C . PHE A 1 96 ? -6.143 -16.137 -4.687 1.00 94.00 96 PHE A C 1
ATOM 764 O O . PHE A 1 96 ? -5.771 -16.400 -3.548 1.00 94.00 96 PHE A O 1
ATOM 771 N N . ASP A 1 97 ? -6.586 -14.940 -5.062 1.00 92.06 97 ASP A N 1
ATOM 772 C CA . ASP A 1 97 ? -6.802 -13.810 -4.161 1.00 92.06 97 ASP A CA 1
ATOM 773 C C . ASP A 1 97 ? -8.192 -13.207 -4.361 1.00 92.06 97 ASP A C 1
ATOM 775 O O . ASP A 1 97 ? -8.736 -13.196 -5.474 1.00 92.06 97 ASP A O 1
ATOM 779 N N . ALA A 1 98 ? -8.741 -12.631 -3.291 1.00 92.25 98 ALA A N 1
ATOM 780 C CA . ALA A 1 98 ? -9.909 -11.770 -3.391 1.00 92.25 98 ALA A CA 1
ATOM 781 C C . ALA A 1 98 ? -9.570 -10.472 -4.131 1.00 92.25 98 ALA A C 1
ATOM 783 O O . ALA A 1 98 ? -8.550 -9.827 -3.893 1.00 92.25 98 ALA A O 1
ATOM 784 N N . THR A 1 99 ? -10.463 -10.064 -5.028 1.00 91.56 99 THR A N 1
ATOM 785 C CA . THR A 1 99 ? -10.401 -8.726 -5.622 1.00 91.56 99 THR A CA 1
ATOM 786 C C . THR A 1 99 ? -11.027 -7.698 -4.688 1.00 91.56 99 THR A C 1
ATOM 788 O O . THR A 1 99 ? -11.925 -8.016 -3.907 1.00 91.56 99 THR A O 1
ATOM 791 N N . THR A 1 100 ? -10.659 -6.427 -4.852 1.00 89.94 100 THR A N 1
ATOM 792 C CA . THR A 1 100 ? -11.267 -5.316 -4.107 1.00 89.94 100 THR A CA 1
ATOM 793 C C . THR A 1 100 ? -12.790 -5.317 -4.248 1.00 89.94 100 THR A C 1
ATOM 795 O O . THR A 1 100 ? -13.502 -5.019 -3.297 1.00 89.94 100 THR A O 1
ATOM 798 N N . ALA A 1 101 ? -13.318 -5.689 -5.419 1.00 90.94 101 ALA A N 1
ATOM 799 C CA . ALA A 1 101 ? -14.753 -5.732 -5.671 1.00 90.94 101 ALA A CA 1
ATOM 800 C C . ALA A 1 101 ? -15.493 -6.772 -4.812 1.00 90.94 101 ALA A C 1
ATOM 802 O O . ALA A 1 101 ? -16.563 -6.463 -4.284 1.00 90.94 101 ALA A O 1
ATOM 803 N N . LEU A 1 102 ? -14.919 -7.966 -4.642 1.00 92.19 102 LEU A N 1
ATOM 804 C CA . LEU A 1 102 ? -15.452 -8.987 -3.738 1.00 92.19 102 LEU A CA 1
ATOM 805 C C . LEU A 1 102 ? -15.485 -8.465 -2.297 1.00 92.19 102 LEU A C 1
ATOM 807 O O . LEU A 1 102 ? -16.500 -8.597 -1.618 1.00 92.19 102 LEU A O 1
ATOM 811 N N . GLU A 1 103 ? -14.426 -7.794 -1.850 1.00 88.88 103 GLU A N 1
ATOM 812 C CA . GLU A 1 103 ? -14.366 -7.228 -0.499 1.00 88.88 103 GLU A CA 1
ATOM 813 C C . GLU A 1 103 ? -15.395 -6.127 -0.269 1.00 88.88 103 GLU A C 1
ATOM 815 O O . GLU A 1 103 ? -16.020 -6.092 0.791 1.00 88.88 103 GLU A O 1
ATOM 820 N N . LYS A 1 104 ? -15.626 -5.249 -1.262 1.00 89.69 104 LYS A N 1
ATOM 821 C CA . LYS A 1 104 ? -16.684 -4.226 -1.169 1.00 89.69 104 LYS A CA 1
ATOM 822 C C . LYS A 1 104 ? -18.051 -4.882 -0.970 1.00 89.69 104 LYS A C 1
ATOM 824 O O . LYS A 1 104 ? -18.836 -4.409 -0.152 1.00 89.69 104 LYS A O 1
ATOM 829 N N . ALA A 1 105 ? -18.327 -5.966 -1.696 1.00 92.06 105 ALA A N 1
ATOM 830 C CA . ALA A 1 105 ? -19.582 -6.699 -1.578 1.00 92.06 105 ALA A CA 1
ATOM 831 C C . ALA A 1 105 ? -19.712 -7.413 -0.222 1.00 92.06 105 ALA A C 1
ATOM 833 O O . ALA A 1 105 ? -20.746 -7.272 0.426 1.00 92.06 105 ALA A O 1
ATOM 834 N N . VAL A 1 106 ? -18.668 -8.108 0.248 1.00 89.94 106 VAL A N 1
ATOM 835 C CA . VAL A 1 106 ? -18.665 -8.753 1.576 1.00 89.94 106 VAL A CA 1
ATOM 836 C C . VAL A 1 106 ? -18.875 -7.719 2.682 1.00 89.94 106 VAL A C 1
ATOM 838 O O . VAL A 1 106 ? -19.715 -7.922 3.558 1.00 89.94 106 VAL A O 1
ATOM 841 N N . ALA A 1 107 ? -18.165 -6.590 2.624 1.00 86.31 107 ALA A N 1
ATOM 842 C CA . ALA A 1 107 ? -18.315 -5.506 3.590 1.00 86.31 107 ALA A CA 1
ATOM 843 C C . ALA A 1 107 ? -19.745 -4.948 3.600 1.00 86.31 107 ALA A C 1
ATOM 845 O O . ALA A 1 107 ? -20.323 -4.778 4.668 1.00 86.31 107 ALA A O 1
ATOM 846 N N . TRP A 1 108 ? -20.344 -4.729 2.424 1.00 89.38 108 TRP A N 1
ATOM 847 C CA . TRP A 1 108 ? -21.730 -4.269 2.323 1.00 89.38 108 TRP A CA 1
ATOM 848 C C . TRP A 1 108 ? -22.720 -5.265 2.940 1.00 89.38 108 TRP A C 1
ATOM 850 O O . TRP A 1 108 ? -23.583 -4.864 3.715 1.00 89.38 108 TRP A O 1
ATOM 860 N N . VAL A 1 109 ? -22.575 -6.563 2.651 1.00 89.12 109 VAL A N 1
ATOM 861 C CA . VAL A 1 109 ? -23.455 -7.609 3.204 1.00 89.12 109 VAL A CA 1
ATOM 862 C C . VAL A 1 109 ? -23.325 -7.707 4.721 1.00 89.12 109 VAL A C 1
ATOM 864 O O . VAL A 1 109 ? -24.330 -7.867 5.410 1.00 89.12 109 VAL A O 1
ATOM 867 N N . ARG A 1 110 ? -22.110 -7.566 5.259 1.00 83.94 110 ARG A N 1
ATOM 868 C CA . ARG A 1 110 ? -21.871 -7.539 6.710 1.00 83.94 110 ARG A CA 1
ATOM 869 C C . ARG A 1 110 ? -22.494 -6.345 7.414 1.00 83.94 110 ARG A C 1
ATOM 871 O O . ARG A 1 110 ? -22.779 -6.444 8.602 1.00 83.94 110 ARG A O 1
ATOM 878 N N . ASP A 1 111 ? -22.713 -5.253 6.693 1.00 82.56 111 ASP A N 1
ATOM 879 C CA . ASP A 1 111 ? -23.355 -4.051 7.218 1.00 82.56 111 ASP A CA 1
ATOM 880 C C . ASP A 1 111 ? -24.897 -4.108 7.149 1.00 82.56 111 ASP A C 1
ATOM 882 O O . ASP A 1 111 ? -25.559 -3.231 7.703 1.00 82.56 111 ASP A O 1
ATOM 886 N N . LEU A 1 112 ? -25.489 -5.129 6.506 1.00 84.69 112 LEU A N 1
ATOM 887 C CA . LEU A 1 112 ? -26.949 -5.301 6.410 1.00 84.69 112 LEU A CA 1
ATOM 888 C C . LEU A 1 112 ? -27.660 -5.623 7.738 1.00 84.69 112 LEU A C 1
ATOM 890 O O . LEU A 1 112 ? -28.769 -5.115 7.937 1.00 84.69 112 LEU A O 1
ATOM 894 N N . PRO A 1 113 ? -27.126 -6.478 8.636 1.00 81.56 113 PRO A N 1
ATOM 895 C CA . PRO A 1 113 ? -27.749 -6.724 9.929 1.00 81.56 113 PRO A CA 1
ATOM 896 C C . PRO A 1 113 ? -27.879 -5.424 10.727 1.00 81.56 113 PRO A C 1
ATOM 898 O O . PRO A 1 113 ? -26.959 -4.608 10.772 1.00 81.56 113 PRO A O 1
ATOM 901 N N . ALA A 1 114 ? -29.019 -5.236 11.399 1.00 59.38 114 ALA A N 1
ATOM 902 C CA . ALA A 1 114 ? -29.222 -4.071 12.251 1.00 59.38 114 ALA A CA 1
ATOM 903 C C . ALA A 1 114 ? -28.117 -4.012 13.316 1.00 59.38 114 ALA A C 1
ATOM 905 O O . ALA A 1 114 ? -27.997 -4.916 14.147 1.00 59.38 114 ALA A O 1
ATOM 906 N N . ARG A 1 115 ? -27.309 -2.943 13.293 1.00 58.59 115 ARG A N 1
ATOM 907 C CA . ARG A 1 115 ? -26.261 -2.721 14.294 1.00 58.59 115 ARG A CA 1
ATOM 908 C C . ARG A 1 115 ? -26.912 -2.718 15.674 1.00 58.59 115 ARG A C 1
ATOM 910 O O . ARG A 1 115 ? -27.732 -1.855 15.975 1.00 58.59 115 ARG A O 1
ATOM 917 N N . SER A 1 116 ? -26.542 -3.677 16.520 1.00 49.41 116 SER A N 1
ATOM 918 C CA . SER A 1 116 ? -27.159 -3.873 17.838 1.00 49.41 116 SER A CA 1
ATOM 919 C C . SER A 1 116 ? -26.817 -2.775 18.854 1.00 49.41 116 SER A C 1
ATOM 921 O O . SER A 1 116 ? -27.216 -2.865 20.011 1.00 49.41 116 SER A O 1
ATOM 923 N N . PHE A 1 117 ? -26.066 -1.747 18.457 1.00 53.25 117 PHE A N 1
ATOM 924 C CA . PHE A 1 117 ? -25.658 -0.665 19.337 1.00 53.25 117 PHE A CA 1
ATOM 925 C C . PHE A 1 117 ? -25.244 0.566 18.522 1.00 53.25 117 PHE A C 1
ATOM 927 O O . PHE A 1 117 ? -24.439 0.467 17.595 1.00 53.25 117 PHE A O 1
ATOM 934 N N . ILE A 1 118 ? -25.794 1.735 18.854 1.00 55.06 118 ILE A N 1
ATOM 935 C CA . ILE A 1 118 ? -25.358 3.016 18.296 1.00 55.06 118 ILE A CA 1
ATOM 936 C C . ILE A 1 118 ? -24.568 3.724 19.398 1.00 55.06 118 ILE A C 1
ATOM 938 O O . ILE A 1 118 ? -25.146 4.417 20.230 1.00 55.06 118 ILE A O 1
ATOM 942 N N . GLY A 1 119 ? -23.245 3.551 19.406 1.00 59.19 119 GLY A N 1
ATOM 943 C CA . GLY A 1 119 ? -22.318 4.337 20.225 1.00 59.19 119 GLY A CA 1
ATOM 944 C C . GLY A 1 119 ? -22.231 5.791 19.747 1.00 59.19 119 GLY A C 1
ATOM 945 O O . GLY A 1 119 ? -21.205 6.228 19.225 1.00 59.19 119 GLY A O 1
ATOM 946 N N . THR A 1 120 ? -23.326 6.552 19.849 1.00 63.66 120 THR A N 1
ATOM 947 C CA . THR A 1 120 ? -23.401 7.953 19.390 1.00 63.66 120 THR A CA 1
ATOM 948 C C . THR A 1 120 ? -22.374 8.845 20.082 1.00 63.66 120 THR A C 1
ATOM 950 O O . THR A 1 120 ? -21.790 9.715 19.441 1.00 63.66 120 THR A O 1
ATOM 953 N N . GLU A 1 121 ? -22.113 8.604 21.367 1.00 67.00 121 GLU A N 1
ATOM 954 C CA . GLU A 1 121 ? -21.139 9.355 22.165 1.00 67.00 121 GLU A CA 1
ATOM 955 C C . GLU A 1 121 ? -19.700 9.134 21.676 1.00 67.00 121 GLU A C 1
ATOM 957 O O . GLU A 1 121 ? -18.938 10.085 21.503 1.00 67.00 121 GLU A O 1
ATOM 962 N N . SER A 1 122 ? -19.338 7.886 21.376 1.00 68.38 122 SER A N 1
ATOM 963 C CA . SER A 1 122 ? -18.019 7.533 20.850 1.00 68.38 122 SER A CA 1
ATOM 964 C C . SER A 1 122 ? -17.761 8.186 19.492 1.00 68.38 122 SER A C 1
ATOM 966 O O . SER A 1 122 ? -16.712 8.804 19.296 1.00 68.38 122 SER A O 1
ATOM 968 N N . ARG A 1 123 ? -18.758 8.147 18.593 1.00 70.88 123 ARG A N 1
ATOM 969 C CA . ARG A 1 123 ? -18.695 8.797 17.274 1.00 70.88 123 ARG A CA 1
ATOM 970 C C . ARG A 1 123 ? -18.551 10.311 17.387 1.00 70.88 123 ARG A C 1
ATOM 972 O O . ARG A 1 123 ? -17.709 10.879 16.699 1.00 70.88 123 ARG A O 1
ATOM 979 N N . LEU A 1 124 ? -19.326 10.960 18.261 1.00 75.31 124 LEU A N 1
ATOM 980 C CA . LEU A 1 124 ? -19.218 12.403 18.483 1.00 75.31 124 LEU A CA 1
ATOM 981 C C . LEU A 1 124 ? -17.832 12.775 19.020 1.00 75.31 124 LEU A C 1
ATOM 983 O O . LEU A 1 124 ? -17.207 13.695 18.502 1.00 75.31 124 LEU A O 1
ATOM 987 N N . ASN A 1 125 ? -17.322 12.023 19.997 1.00 77.88 125 ASN A N 1
ATOM 988 C CA . ASN A 1 125 ? -15.984 12.239 20.542 1.00 77.88 125 ASN A CA 1
ATOM 989 C C . ASN A 1 125 ? -14.892 12.049 19.480 1.00 77.88 125 ASN A C 1
ATOM 991 O O . ASN A 1 125 ? -13.957 12.843 19.426 1.00 77.88 125 ASN A O 1
ATOM 995 N N . THR A 1 126 ? -15.020 11.053 18.597 1.00 78.19 126 THR A N 1
ATOM 996 C CA . THR A 1 126 ? -14.102 10.875 17.462 1.00 78.19 126 THR A CA 1
ATOM 997 C C . THR A 1 126 ? -14.176 12.058 16.493 1.00 78.19 126 THR A C 1
ATOM 999 O O . THR A 1 126 ? -13.134 12.573 16.102 1.00 78.19 126 THR A O 1
ATOM 1002 N N . ILE A 1 127 ? -15.374 12.546 16.151 1.00 79.00 127 ILE A N 1
ATOM 1003 C CA . ILE A 1 127 ? -15.541 13.730 15.288 1.00 79.00 127 ILE A CA 1
ATOM 1004 C C . ILE A 1 127 ? -14.883 14.958 15.924 1.00 79.00 127 ILE A C 1
ATOM 1006 O O . ILE A 1 127 ? -14.130 15.661 15.258 1.00 79.00 127 ILE A O 1
ATOM 1010 N N . VAL A 1 128 ? -15.122 15.206 17.213 1.00 82.38 128 VAL A N 1
ATOM 1011 C CA . VAL A 1 128 ? -14.514 16.334 17.934 1.00 82.38 128 VAL A CA 1
ATOM 1012 C C . VAL A 1 128 ? -12.991 16.208 17.965 1.00 82.38 128 VAL A C 1
ATOM 1014 O O . VAL A 1 128 ? -12.302 17.197 17.726 1.00 82.38 128 VAL A O 1
ATOM 1017 N N . ALA A 1 129 ? -12.457 15.010 18.213 1.00 82.94 129 ALA A N 1
ATOM 1018 C CA . ALA A 1 129 ? -11.017 14.765 18.202 1.00 82.94 129 ALA A CA 1
ATOM 1019 C C . ALA A 1 129 ? -10.398 15.037 16.820 1.00 82.94 129 ALA A C 1
ATOM 1021 O O . ALA A 1 129 ? -9.396 15.746 16.735 1.00 82.94 129 ALA A O 1
ATOM 1022 N N . LEU A 1 130 ? -11.024 14.557 15.740 1.00 81.88 130 LEU A N 1
ATOM 1023 C CA . LEU A 1 130 ? -10.577 14.816 14.368 1.00 81.88 130 LEU A CA 1
ATOM 1024 C C . LEU A 1 130 ? -10.641 16.309 14.022 1.00 81.88 130 LEU A C 1
ATOM 1026 O O . LEU A 1 130 ? -9.685 16.853 13.477 1.00 81.88 130 LEU A O 1
ATOM 1030 N N . LEU A 1 131 ? -11.720 17.005 14.396 1.00 83.81 131 LEU A N 1
ATOM 1031 C CA . LEU A 1 131 ? -11.848 18.450 14.182 1.00 83.81 131 LEU A CA 1
ATOM 1032 C C . LEU A 1 131 ? -10.769 19.241 14.930 1.00 83.81 131 LEU A C 1
ATOM 1034 O O . LEU A 1 131 ? -10.219 20.189 14.371 1.00 83.81 131 LEU A O 1
ATOM 1038 N N . ARG A 1 132 ? -10.425 18.842 16.163 1.00 82.94 132 ARG A N 1
ATOM 1039 C CA . ARG A 1 132 ? -9.307 19.443 16.910 1.00 82.94 132 ARG A CA 1
ATOM 1040 C C . ARG A 1 132 ? -7.972 19.199 16.215 1.00 82.94 132 ARG A C 1
ATOM 1042 O O . ARG A 1 132 ? -7.214 20.146 16.039 1.00 82.94 132 ARG A O 1
ATOM 1049 N N . GLN A 1 133 ? -7.708 17.971 15.767 1.00 83.06 133 GLN A N 1
ATOM 1050 C CA . GLN A 1 133 ? -6.488 17.644 15.023 1.00 83.06 133 GLN A CA 1
ATOM 1051 C C . GLN A 1 133 ? -6.369 18.458 13.732 1.00 83.06 133 GLN A C 1
ATOM 1053 O O . GLN A 1 133 ? -5.297 18.981 13.444 1.00 83.06 133 GLN A O 1
ATOM 1058 N N . MET A 1 134 ? -7.463 18.620 12.984 1.00 83.31 134 MET A N 1
ATOM 1059 C CA . MET A 1 134 ? -7.487 19.447 11.775 1.00 83.31 134 MET A CA 1
ATOM 1060 C C . MET A 1 134 ? -7.235 20.924 12.093 1.00 83.31 134 MET A C 1
ATOM 1062 O O . MET A 1 134 ? -6.398 21.553 11.449 1.00 83.31 134 MET A O 1
ATOM 1066 N N . ALA A 1 135 ? -7.921 21.472 13.101 1.00 82.06 135 ALA A N 1
ATOM 1067 C CA . ALA A 1 135 ? -7.755 22.863 13.513 1.00 82.06 135 ALA A CA 1
ATOM 1068 C C . ALA A 1 135 ? -6.323 23.153 13.990 1.00 82.06 135 ALA A C 1
ATOM 1070 O O . ALA A 1 135 ? -5.754 24.182 13.635 1.00 82.06 135 ALA A O 1
ATOM 1071 N N . PHE A 1 136 ? -5.722 22.231 14.745 1.00 83.00 136 PHE A N 1
ATOM 1072 C CA . PHE A 1 136 ? -4.347 22.355 15.221 1.00 83.00 136 PHE A CA 1
ATOM 1073 C C . PHE A 1 136 ? -3.311 22.121 14.112 1.00 83.00 136 PHE A C 1
ATOM 1075 O O . PHE A 1 136 ? -2.301 22.820 14.047 1.00 83.00 136 PHE A O 1
ATOM 1082 N N . GLY A 1 137 ? -3.542 21.147 13.229 1.00 81.31 137 GLY A N 1
ATOM 1083 C CA . GLY A 1 137 ? -2.644 20.810 12.122 1.00 81.31 137 GLY A CA 1
ATOM 1084 C C . GLY A 1 137 ? -2.575 21.898 11.051 1.00 81.31 137 GLY A C 1
ATOM 1085 O O . GLY A 1 137 ? -1.505 22.143 10.502 1.00 81.31 137 GLY A O 1
ATOM 1086 N N . ALA A 1 138 ? -3.689 22.592 10.802 1.00 83.56 138 ALA A N 1
ATOM 1087 C CA . ALA A 1 138 ? -3.758 23.727 9.883 1.00 83.56 138 ALA A CA 1
ATOM 1088 C C . ALA A 1 138 ? -3.332 25.066 10.522 1.00 83.56 138 ALA A C 1
ATOM 1090 O O . ALA A 1 138 ? -3.292 26.084 9.830 1.00 83.56 138 ALA A O 1
ATOM 1091 N N . GLN A 1 139 ? -3.026 25.094 11.826 1.00 85.19 139 GLN A N 1
ATOM 1092 C CA . GLN A 1 139 ? -2.647 26.319 12.526 1.00 85.19 139 GLN A CA 1
ATOM 1093 C C . GLN A 1 139 ? -1.223 26.747 12.150 1.00 85.19 139 GLN A C 1
ATOM 1095 O O . GLN A 1 139 ? -0.242 26.091 12.508 1.00 85.19 139 GLN A O 1
ATOM 1100 N N . THR A 1 140 ? -1.109 27.881 11.458 1.00 86.94 140 THR A N 1
ATOM 1101 C CA . THR A 1 140 ? 0.174 28.449 11.020 1.00 86.94 140 THR A CA 1
ATOM 1102 C C . THR A 1 140 ? 0.797 29.400 12.039 1.00 86.94 140 THR A C 1
ATOM 1104 O O . THR A 1 140 ? 1.995 29.653 11.952 1.00 86.94 140 THR A O 1
ATOM 1107 N N . ASP A 1 141 ? 0.019 29.934 12.990 1.00 90.75 141 ASP A N 1
ATOM 1108 C CA . ASP A 1 141 ? 0.525 30.826 14.040 1.00 90.75 141 ASP A CA 1
ATOM 1109 C C . ASP A 1 141 ? 1.184 30.034 15.192 1.00 90.75 141 ASP A C 1
ATOM 1111 O O . ASP A 1 141 ? 0.497 29.265 15.876 1.00 90.75 141 ASP A O 1
ATOM 1115 N N . PRO A 1 142 ? 2.496 30.215 15.454 1.00 89.81 142 PRO A N 1
ATOM 1116 C CA . PRO A 1 142 ? 3.185 29.548 16.555 1.00 89.81 142 PRO A CA 1
ATOM 1117 C C . PRO A 1 142 ? 2.593 29.859 17.934 1.00 89.81 142 PRO A C 1
ATOM 1119 O O . PRO A 1 142 ? 2.544 28.960 18.774 1.00 89.81 142 PRO A O 1
ATOM 1122 N N . GLN A 1 143 ? 2.126 31.090 18.177 1.00 90.50 143 GLN A N 1
ATOM 1123 C CA . GLN A 1 143 ? 1.616 31.472 19.497 1.00 90.50 143 GLN A CA 1
ATOM 1124 C C . GLN A 1 143 ? 0.291 30.765 19.794 1.00 90.50 143 GLN A C 1
ATOM 1126 O O . GLN A 1 143 ? 0.140 30.169 20.857 1.00 90.50 143 GLN A O 1
ATOM 1131 N N . ALA A 1 144 ? -0.620 30.718 18.818 1.00 87.44 144 ALA A N 1
ATOM 1132 C CA . ALA A 1 144 ? -1.862 29.959 18.934 1.00 87.44 144 ALA A CA 1
ATOM 1133 C C . ALA A 1 144 ? -1.631 28.454 19.187 1.00 87.44 144 ALA A C 1
ATOM 1135 O O . ALA A 1 144 ? -2.398 27.834 19.924 1.00 87.44 144 ALA A O 1
ATOM 1136 N N . ARG A 1 145 ? -0.571 27.851 18.618 1.00 86.75 145 ARG A N 1
ATOM 1137 C CA . ARG A 1 145 ? -0.210 26.448 18.914 1.00 86.75 145 ARG A CA 1
ATOM 1138 C C . ARG A 1 145 ? 0.290 26.274 20.346 1.00 86.75 145 ARG A C 1
ATOM 1140 O O . ARG A 1 145 ? -0.067 25.291 20.987 1.00 86.75 145 ARG A O 1
ATOM 1147 N N . ILE A 1 146 ? 1.101 27.210 20.842 1.00 90.44 146 ILE A N 1
ATOM 1148 C CA . ILE A 1 146 ? 1.600 27.194 22.225 1.00 90.44 146 ILE A CA 1
ATOM 1149 C C . ILE A 1 146 ? 0.439 27.334 23.213 1.00 90.44 146 ILE A C 1
ATOM 1151 O O . ILE A 1 146 ? 0.364 26.565 24.168 1.00 90.44 146 ILE A O 1
ATOM 1155 N N . ASP A 1 147 ? -0.479 28.269 22.970 1.00 90.31 147 ASP A N 1
ATOM 1156 C CA . ASP A 1 147 ? -1.617 28.514 23.858 1.00 90.31 147 ASP A CA 1
ATOM 1157 C C . ASP A 1 147 ? -2.533 27.281 23.965 1.00 90.31 147 ASP A C 1
ATOM 1159 O O . ASP A 1 147 ? -3.006 26.952 25.055 1.00 90.31 147 ASP A O 1
ATOM 1163 N N . GLU A 1 148 ? -2.746 26.554 22.862 1.00 87.19 148 GLU A N 1
ATOM 1164 C CA . GLU A 1 148 ? -3.525 25.310 22.879 1.00 87.19 148 GLU A CA 1
ATOM 1165 C C . GLU A 1 148 ? -2.793 24.181 23.623 1.00 87.19 148 GLU A C 1
ATOM 1167 O O . GLU A 1 148 ? -3.399 23.505 24.451 1.00 87.19 148 GLU A O 1
ATOM 1172 N N . LEU A 1 149 ? -1.477 24.028 23.432 1.00 90.44 149 LEU A N 1
ATOM 1173 C CA . LEU A 1 149 ? -0.676 23.054 24.189 1.00 90.44 149 LEU A CA 1
ATOM 1174 C C . LEU A 1 149 ? -0.661 23.354 25.695 1.00 90.44 149 LEU A C 1
ATOM 1176 O O . LEU A 1 149 ? -0.671 22.434 26.512 1.00 90.44 149 LEU A O 1
ATOM 1180 N N . ILE A 1 150 ? -0.657 24.632 26.083 1.00 92.50 150 ILE A N 1
ATOM 1181 C CA . ILE A 1 150 ? -0.777 25.037 27.489 1.00 92.50 150 ILE A CA 1
ATOM 1182 C C . ILE A 1 150 ? -2.147 24.637 28.043 1.00 92.50 150 ILE A C 1
ATOM 1184 O O . ILE A 1 150 ? -2.212 24.094 29.142 1.00 92.50 150 ILE A O 1
ATOM 1188 N N . ARG A 1 151 ? -3.234 24.834 27.286 1.00 90.06 151 ARG A N 1
ATOM 1189 C CA . ARG A 1 151 ? -4.567 24.368 27.704 1.00 90.06 151 ARG A CA 1
ATOM 1190 C C . ARG A 1 151 ? -4.627 22.855 27.871 1.00 90.06 151 ARG A C 1
ATOM 1192 O O . ARG A 1 151 ? -5.225 22.386 28.837 1.00 90.06 151 ARG A O 1
ATOM 1199 N N . GLU A 1 152 ? -4.023 22.097 26.958 1.00 89.31 152 GLU A N 1
ATOM 1200 C CA . GLU A 1 152 ? -3.939 20.637 27.073 1.00 89.31 152 GLU A CA 1
ATOM 1201 C C . GLU A 1 152 ? -3.140 20.218 28.311 1.00 89.31 152 GLU A C 1
ATOM 1203 O O . GLU A 1 152 ? -3.592 19.352 29.061 1.00 89.31 152 GLU A O 1
ATOM 1208 N N . ARG A 1 153 ? -2.006 20.879 28.582 1.00 94.94 153 ARG A N 1
ATOM 1209 C CA . ARG A 1 153 ? -1.221 20.669 29.805 1.00 94.94 153 ARG A CA 1
ATOM 1210 C C . ARG A 1 153 ? -2.054 20.942 31.054 1.00 94.94 153 ARG A C 1
ATOM 1212 O O . ARG A 1 153 ? -2.121 20.086 31.925 1.00 94.94 153 ARG A O 1
ATOM 1219 N N . ASP A 1 154 ? -2.716 22.091 31.129 1.00 94.38 154 ASP A N 1
ATOM 1220 C CA . ASP A 1 154 ? -3.500 22.475 32.306 1.00 94.38 154 ASP A CA 1
ATOM 1221 C C . ASP A 1 154 ? -4.679 21.507 32.535 1.00 94.38 154 ASP A C 1
ATOM 1223 O O . ASP A 1 154 ? -5.018 21.177 33.675 1.00 94.38 154 ASP A O 1
ATOM 1227 N N . ALA A 1 155 ? -5.284 20.995 31.456 1.00 90.62 155 ALA A N 1
ATOM 1228 C CA . ALA A 1 155 ? -6.312 19.960 31.533 1.00 90.62 155 ALA A CA 1
ATOM 1229 C C . ALA A 1 155 ? -5.757 18.618 32.044 1.00 90.62 155 ALA A C 1
ATOM 1231 O O . ALA A 1 155 ? -6.406 17.968 32.869 1.00 90.62 155 ALA A O 1
ATOM 1232 N N . LEU A 1 156 ? -4.566 18.210 31.591 1.00 91.12 156 LEU A N 1
ATOM 1233 C CA . LEU A 1 156 ? -3.877 17.012 32.078 1.00 91.12 156 LEU A CA 1
ATOM 1234 C C . LEU A 1 156 ? -3.465 17.153 33.547 1.00 91.12 156 LEU A C 1
ATOM 1236 O O . LEU A 1 156 ? -3.709 16.239 34.330 1.00 91.12 156 LEU A O 1
ATOM 1240 N N . ASP A 1 157 ? -2.925 18.302 33.951 1.00 93.62 157 ASP A N 1
ATOM 1241 C CA . ASP A 1 157 ? -2.545 18.582 35.340 1.00 93.62 157 ASP A CA 1
ATOM 1242 C C . ASP A 1 157 ? -3.764 18.500 36.274 1.00 93.62 157 ASP A C 1
ATOM 1244 O O . ASP A 1 157 ? -3.693 17.915 37.359 1.00 93.62 157 ASP A O 1
ATOM 1248 N N . ALA A 1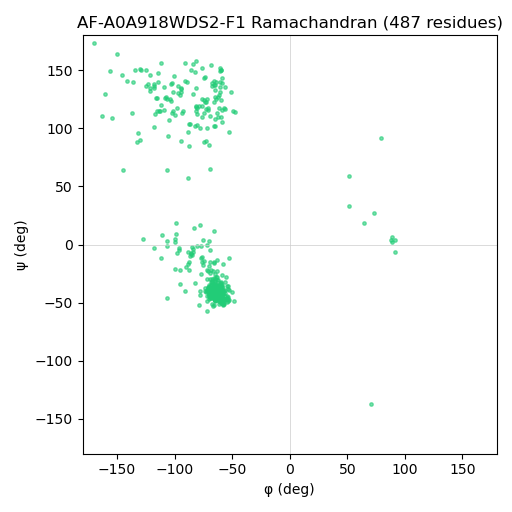 158 ? -4.922 19.002 35.830 1.00 90.56 158 ALA A N 1
ATOM 1249 C CA . ALA A 1 158 ? -6.176 18.861 36.564 1.00 90.56 158 ALA A CA 1
ATOM 1250 C C . ALA A 1 158 ? -6.639 17.395 36.672 1.00 90.56 158 ALA A C 1
ATOM 1252 O O . ALA A 1 158 ? -7.136 16.986 37.724 1.00 90.56 158 ALA A O 1
ATOM 1253 N N . GLN A 1 159 ? -6.472 16.590 35.617 1.00 88.50 159 GLN A N 1
ATOM 1254 C CA . GLN A 1 159 ? -6.777 15.153 35.659 1.00 88.50 159 GLN A CA 1
ATOM 1255 C C . GLN A 1 159 ? -5.839 14.403 36.613 1.00 88.50 159 GLN A C 1
ATOM 1257 O O . GLN A 1 159 ? -6.306 13.604 37.424 1.00 88.50 159 GLN A O 1
ATOM 1262 N N . ILE A 1 160 ? -4.538 14.700 36.575 1.00 90.31 160 ILE A N 1
ATOM 1263 C CA . ILE A 1 160 ? -3.544 14.126 37.490 1.00 90.31 160 ILE A CA 1
ATOM 1264 C C . ILE A 1 160 ? -3.903 14.469 38.939 1.00 90.31 160 ILE A C 1
ATOM 1266 O O . ILE A 1 160 ? -3.887 13.586 39.796 1.00 90.31 160 ILE A O 1
ATOM 1270 N N . ALA A 1 161 ? -4.291 15.716 39.220 1.00 91.25 161 ALA A N 1
ATOM 1271 C CA . ALA A 1 161 ? -4.708 16.129 40.558 1.00 91.25 161 ALA A CA 1
ATOM 1272 C C . ALA A 1 161 ? -5.916 15.323 41.071 1.00 91.25 161 ALA A C 1
ATOM 1274 O O . ALA A 1 161 ? -5.889 14.859 42.211 1.00 91.25 161 ALA A O 1
ATOM 1275 N N . ARG A 1 162 ? -6.935 15.087 40.228 1.00 88.62 162 ARG A N 1
ATOM 1276 C CA . ARG A 1 162 ? -8.102 14.249 40.580 1.00 88.62 162 ARG A CA 1
ATOM 1277 C C . ARG A 1 162 ? -7.705 12.805 40.890 1.00 88.62 162 ARG A C 1
ATOM 1279 O O . ARG A 1 162 ? -8.123 12.253 41.911 1.00 88.62 162 ARG A O 1
ATOM 1286 N N . LEU A 1 163 ? -6.831 12.224 40.067 1.00 90.19 163 LEU A N 1
ATOM 1287 C CA . LEU A 1 163 ? -6.318 10.869 40.280 1.00 90.19 163 LEU A CA 1
ATOM 1288 C C . LEU A 1 163 ? -5.520 10.757 41.587 1.00 90.19 163 LEU A C 1
ATOM 1290 O O . LEU A 1 163 ? -5.696 9.791 42.328 1.00 90.19 163 LEU A O 1
ATOM 1294 N N . LEU A 1 164 ? -4.697 11.758 41.920 1.00 89.69 164 LEU A N 1
ATOM 1295 C CA . LEU A 1 164 ? -3.955 11.808 43.187 1.00 89.69 164 LEU A CA 1
ATOM 1296 C C . LEU A 1 164 ? -4.876 11.917 44.411 1.00 89.69 164 LEU A C 1
ATOM 1298 O O . LEU A 1 164 ? -4.534 11.410 45.478 1.00 89.69 164 LEU A O 1
ATOM 1302 N N . THR A 1 165 ? -6.051 12.534 44.264 1.00 90.44 165 THR A N 1
ATOM 1303 C CA . THR A 1 165 ? -7.086 12.574 45.311 1.00 90.44 165 THR A CA 1
ATOM 1304 C C . THR A 1 165 ? -7.934 11.298 45.401 1.00 90.44 165 THR A C 1
ATOM 1306 O O . THR A 1 165 ? -8.781 11.195 46.285 1.00 90.44 165 THR A O 1
ATOM 1309 N N . GLY A 1 166 ? -7.686 10.305 44.538 1.00 84.00 166 GLY A N 1
ATOM 1310 C CA . GLY A 1 166 ? -8.377 9.013 44.533 1.00 84.00 166 GLY A CA 1
ATOM 1311 C C . GLY A 1 166 ? -9.653 8.964 43.685 1.00 84.00 166 GLY A C 1
ATOM 1312 O O . GLY A 1 166 ? -10.345 7.946 43.696 1.00 84.00 166 GLY A O 1
ATOM 1313 N N . GLU A 1 167 ? -9.969 10.022 42.934 1.00 81.38 167 GLU A N 1
ATOM 1314 C CA . GLU A 1 167 ? -11.084 10.031 41.984 1.00 81.38 167 GLU A CA 1
ATOM 1315 C C . GLU A 1 167 ? -10.644 9.377 40.669 1.00 81.38 167 GLU A C 1
ATOM 1317 O O . GLU A 1 167 ? -9.942 9.984 39.862 1.00 81.38 167 GLU A O 1
ATOM 1322 N N . VAL A 1 168 ? -11.047 8.120 40.452 1.00 78.56 168 VAL A N 1
ATOM 1323 C CA . VAL A 1 168 ? -10.758 7.377 39.216 1.00 78.56 168 VAL A CA 1
ATOM 1324 C C . VAL A 1 168 ? -12.018 7.291 38.361 1.00 78.56 168 VAL A C 1
ATOM 1326 O O . VAL A 1 168 ? -12.942 6.535 38.661 1.00 78.56 168 VAL A O 1
ATOM 1329 N N . GLU A 1 169 ? -12.044 8.048 37.267 1.00 74.62 169 GLU A N 1
ATOM 1330 C CA . GLU A 1 169 ? -13.077 7.929 36.238 1.00 74.62 169 GLU A CA 1
ATOM 1331 C C . GLU A 1 169 ? -12.738 6.747 35.319 1.00 74.62 169 GLU A C 1
ATOM 1333 O O . GLU A 1 169 ? -11.844 6.818 34.476 1.00 74.62 169 GLU A O 1
ATOM 1338 N N . LEU A 1 170 ? -13.427 5.621 35.509 1.00 77.50 170 LEU A N 1
ATOM 1339 C CA . LEU A 1 170 ? -13.286 4.449 34.648 1.00 77.50 170 LEU A CA 1
ATOM 1340 C C . LEU A 1 170 ? -14.301 4.507 33.509 1.00 77.50 170 LEU A C 1
ATOM 1342 O O . LEU A 1 170 ? -15.472 4.835 33.714 1.00 77.50 170 LEU A O 1
ATOM 1346 N N . LEU A 1 171 ? -13.873 4.104 32.312 1.00 77.69 171 LEU A N 1
ATOM 1347 C CA . LEU A 1 171 ? -14.799 3.851 31.213 1.00 77.69 171 LEU A CA 1
ATOM 1348 C C . LEU A 1 171 ? -15.837 2.814 31.646 1.00 77.69 171 LEU A C 1
ATOM 1350 O O . LEU A 1 171 ? -15.505 1.773 32.220 1.00 77.69 171 LEU A O 1
ATOM 1354 N N . SER A 1 172 ? -17.105 3.076 31.327 1.00 81.75 172 SER A N 1
ATOM 1355 C CA . SER A 1 172 ? -18.146 2.078 31.550 1.00 81.75 172 SER A CA 1
ATOM 1356 C C . SER A 1 172 ? -17.841 0.815 30.725 1.00 81.75 172 SER A C 1
ATOM 1358 O O . SER A 1 172 ? -17.296 0.915 29.620 1.00 81.75 172 SER A O 1
ATOM 1360 N N . PRO A 1 173 ? -18.230 -0.388 31.188 1.00 78.94 173 PRO A N 1
ATOM 1361 C CA . PRO A 1 173 ? -18.035 -1.619 30.418 1.00 78.94 173 PRO A CA 1
ATOM 1362 C C . PRO A 1 173 ? -18.662 -1.563 29.016 1.00 78.94 173 PRO A C 1
ATOM 1364 O O . PRO A 1 173 ? -18.184 -2.216 28.093 1.00 78.94 173 PRO A O 1
ATOM 1367 N N . ILE A 1 174 ? -19.728 -0.774 28.850 1.00 75.88 174 ILE A N 1
ATOM 1368 C CA . ILE A 1 174 ? -20.395 -0.546 27.564 1.00 75.88 174 ILE A CA 1
ATOM 1369 C C . ILE A 1 174 ? -19.522 0.331 26.659 1.00 75.88 174 ILE A C 1
ATOM 1371 O O . ILE A 1 174 ? -19.281 -0.040 25.514 1.00 75.88 174 ILE A O 1
ATOM 1375 N N . ALA A 1 175 ? -19.001 1.449 27.175 1.00 76.69 175 ALA A N 1
ATOM 1376 C CA . ALA A 1 175 ? -18.124 2.343 26.420 1.00 76.69 175 ALA A CA 1
ATOM 1377 C C . ALA A 1 175 ? -16.817 1.652 26.006 1.00 76.69 175 ALA A C 1
ATOM 1379 O O . ALA A 1 175 ? -16.356 1.820 24.880 1.00 76.69 175 ALA A O 1
ATOM 1380 N N . LEU A 1 176 ? -16.246 0.822 26.883 1.00 80.38 176 LEU A N 1
ATOM 1381 C CA . LEU A 1 176 ? -15.055 0.034 26.571 1.00 80.38 176 LEU A CA 1
ATOM 1382 C C . LEU A 1 176 ? -15.308 -0.956 25.421 1.00 80.38 176 LEU A C 1
ATOM 1384 O O . LEU A 1 176 ? -14.490 -1.069 24.511 1.00 80.38 176 LEU A O 1
ATOM 1388 N N . ARG A 1 177 ? -16.458 -1.642 25.432 1.00 76.81 177 ARG A N 1
ATOM 1389 C CA . ARG A 1 177 ? -16.859 -2.566 24.356 1.00 76.81 177 ARG A CA 1
ATOM 1390 C C . ARG A 1 177 ? -17.080 -1.850 23.029 1.00 76.81 177 ARG A C 1
ATOM 1392 O O . ARG A 1 177 ? -16.652 -2.356 21.999 1.00 76.81 177 ARG A O 1
ATOM 1399 N N . ASP A 1 178 ? -17.708 -0.680 23.060 1.00 76.69 178 ASP A N 1
ATOM 1400 C CA . ASP A 1 178 ? -17.926 0.141 21.867 1.00 76.69 178 ASP A CA 1
ATOM 1401 C C . ASP A 1 178 ? -16.596 0.610 21.253 1.00 76.69 178 ASP A C 1
ATOM 1403 O O . ASP A 1 178 ? -16.378 0.474 20.051 1.00 76.69 178 ASP A O 1
ATOM 1407 N N . ARG A 1 179 ? -15.648 1.065 22.086 1.00 80.25 179 ARG A N 1
ATOM 1408 C CA . ARG A 1 179 ? -14.294 1.426 21.636 1.00 80.25 179 ARG A CA 1
ATOM 1409 C C . ARG A 1 179 ? -13.542 0.234 21.056 1.00 80.25 179 ARG A C 1
ATOM 1411 O O . ARG A 1 179 ? -12.900 0.381 20.023 1.00 80.25 179 ARG A O 1
ATOM 1418 N N . TYR A 1 180 ? -13.650 -0.940 21.674 1.00 79.94 180 TYR A N 1
ATOM 1419 C CA . TYR A 1 180 ? -13.032 -2.160 21.156 1.00 79.94 180 TYR A CA 1
ATOM 1420 C C . TYR A 1 180 ? -13.567 -2.527 19.763 1.00 79.94 180 TYR A C 1
ATOM 1422 O O . TYR A 1 180 ? -12.780 -2.743 18.846 1.00 79.94 180 TYR A O 1
ATOM 1430 N N . GLN A 1 181 ? -14.891 -2.502 19.574 1.00 77.25 181 GLN A N 1
ATOM 1431 C CA . GLN A 1 181 ? -15.522 -2.745 18.269 1.00 77.25 181 GLN A CA 1
ATOM 1432 C C . GLN A 1 181 ? -15.112 -1.702 17.222 1.00 77.25 181 GLN A C 1
ATOM 1434 O O . GLN A 1 181 ? -14.900 -2.038 16.059 1.00 77.25 181 GLN A O 1
ATOM 1439 N N . GLN A 1 182 ? -14.965 -0.436 17.621 1.00 78.94 182 GLN A N 1
ATOM 1440 C CA . GLN A 1 182 ? -14.481 0.619 16.734 1.00 78.94 182 GLN A CA 1
ATOM 1441 C C . GLN A 1 182 ? -13.034 0.372 16.291 1.00 78.94 182 GLN A C 1
ATOM 1443 O O . GLN A 1 182 ? -12.727 0.544 15.111 1.00 78.94 182 GLN A O 1
ATOM 1448 N N . VAL A 1 183 ? -12.157 -0.045 17.210 1.00 81.44 183 VAL A N 1
ATOM 1449 C CA . VAL A 1 183 ? -10.768 -0.403 16.889 1.00 81.44 183 VAL A CA 1
ATOM 1450 C C . VAL A 1 183 ? -10.733 -1.587 15.928 1.00 81.44 183 VAL A C 1
ATOM 1452 O O . VAL A 1 183 ? -10.031 -1.524 14.926 1.00 81.44 183 VAL A O 1
ATOM 1455 N N . GLU A 1 184 ? -11.525 -2.628 16.186 1.00 77.81 184 GLU A N 1
ATOM 1456 C CA . GLU A 1 184 ? -11.622 -3.802 15.316 1.00 77.81 184 GLU A CA 1
ATOM 1457 C C . GLU A 1 184 ? -12.064 -3.437 13.894 1.00 77.81 184 GLU A C 1
ATOM 1459 O O . GLU A 1 184 ? -11.393 -3.793 12.926 1.00 77.81 184 GLU A O 1
ATOM 1464 N N . ALA A 1 185 ? -13.151 -2.670 13.768 1.00 77.19 185 ALA A N 1
ATOM 1465 C CA . ALA A 1 185 ? -13.661 -2.221 12.478 1.00 77.19 185 ALA A CA 1
ATOM 1466 C C . ALA A 1 185 ? -12.612 -1.402 11.712 1.00 77.19 185 ALA A C 1
ATOM 1468 O O . ALA A 1 185 ? -12.322 -1.703 10.556 1.00 77.19 185 ALA A O 1
ATOM 1469 N N . THR A 1 186 ? -11.986 -0.431 12.384 1.00 82.12 186 THR A N 1
ATOM 1470 C CA . THR A 1 186 ? -10.939 0.417 11.789 1.00 82.12 186 THR A CA 1
ATOM 1471 C C . THR A 1 186 ? -9.745 -0.421 11.330 1.00 82.12 186 THR A C 1
ATOM 1473 O O . THR A 1 186 ? -9.158 -0.183 10.277 1.00 82.12 186 THR A O 1
ATOM 1476 N N . ALA A 1 187 ? -9.383 -1.436 12.109 1.00 79.75 187 ALA A N 1
ATOM 1477 C CA . ALA A 1 187 ? -8.244 -2.280 11.815 1.00 79.75 187 ALA A CA 1
ATOM 1478 C C . ALA A 1 187 ? -8.452 -3.192 10.594 1.00 79.75 187 ALA A C 1
ATOM 1480 O O . ALA A 1 187 ? -7.515 -3.419 9.822 1.00 79.75 187 ALA A O 1
ATOM 1481 N N . VAL A 1 188 ? -9.678 -3.690 10.412 1.00 76.75 188 VAL A N 1
ATOM 1482 C CA . VAL A 1 188 ? -10.083 -4.461 9.228 1.00 76.75 188 VAL A CA 1
ATOM 1483 C C . VAL A 1 188 ? -10.215 -3.559 7.999 1.00 76.75 188 VAL A C 1
ATOM 1485 O O . VAL A 1 188 ? -9.778 -3.950 6.918 1.00 76.75 188 VAL A O 1
ATOM 1488 N N . GLU A 1 189 ? -10.769 -2.352 8.147 1.00 80.06 189 GLU A N 1
ATOM 1489 C CA . GLU A 1 189 ? -10.820 -1.355 7.066 1.00 80.06 189 GLU A CA 1
ATOM 1490 C C . GLU A 1 189 ? -9.418 -1.051 6.527 1.00 80.06 189 GLU A C 1
ATOM 1492 O O . GLU A 1 189 ? -9.192 -1.124 5.322 1.00 80.06 189 GLU A O 1
ATOM 1497 N N . LEU A 1 190 ? -8.442 -0.866 7.415 1.00 81.12 190 LEU A N 1
ATOM 1498 C CA . LEU A 1 190 ? -7.060 -0.603 7.025 1.00 81.12 190 LEU A CA 1
ATOM 1499 C C . LEU A 1 190 ? -6.426 -1.746 6.209 1.00 81.12 190 LEU A C 1
ATOM 1501 O O . LEU A 1 190 ? -5.683 -1.498 5.261 1.00 81.12 190 LEU A O 1
ATOM 1505 N N . LEU A 1 191 ? -6.736 -3.011 6.526 1.00 77.50 191 LEU A N 1
ATOM 1506 C CA . LEU A 1 191 ? -6.289 -4.166 5.725 1.00 77.50 191 LEU A CA 1
ATOM 1507 C C . LEU A 1 191 ? -6.863 -4.147 4.304 1.00 77.50 191 LEU A C 1
ATOM 1509 O O . LEU A 1 191 ? -6.186 -4.550 3.354 1.00 77.50 191 LEU A O 1
ATOM 1513 N N . ARG A 1 192 ? -8.102 -3.680 4.152 1.00 76.94 192 ARG A N 1
ATOM 1514 C CA . ARG A 1 192 ? -8.734 -3.494 2.846 1.00 76.94 192 ARG A CA 1
ATOM 1515 C C . ARG A 1 192 ? -8.105 -2.328 2.084 1.00 76.94 192 ARG A C 1
ATOM 1517 O O . ARG A 1 192 ? -7.870 -2.464 0.884 1.00 76.94 192 ARG A O 1
ATOM 1524 N N . ASP A 1 193 ? -7.759 -1.238 2.764 1.00 79.00 193 ASP A N 1
ATOM 1525 C CA . ASP A 1 193 ? -7.074 -0.099 2.144 1.00 79.00 193 ASP A CA 1
ATOM 1526 C C . ASP A 1 193 ? -5.727 -0.520 1.532 1.00 79.00 193 ASP A C 1
ATOM 1528 O O . ASP A 1 193 ? -5.411 -0.140 0.404 1.00 79.00 193 ASP A O 1
ATOM 1532 N N . PHE A 1 194 ? -4.974 -1.403 2.200 1.00 75.81 194 PHE A N 1
ATOM 1533 C CA . PHE A 1 194 ? -3.766 -2.010 1.624 1.00 75.81 194 PHE A CA 1
ATOM 1534 C C . PHE A 1 194 ? -4.032 -2.727 0.300 1.00 75.81 194 PHE A C 1
ATOM 1536 O O . PHE A 1 194 ? -3.294 -2.544 -0.668 1.00 75.81 194 PHE A O 1
ATOM 1543 N N . ARG A 1 195 ? -5.084 -3.549 0.244 1.00 76.69 195 ARG A N 1
ATOM 1544 C CA . ARG A 1 195 ? -5.447 -4.288 -0.974 1.00 76.69 195 ARG A CA 1
ATOM 1545 C C . ARG A 1 195 ? -5.903 -3.351 -2.088 1.00 76.69 195 ARG A C 1
ATOM 1547 O O . ARG A 1 195 ? -5.632 -3.612 -3.261 1.00 76.69 195 ARG A O 1
ATOM 1554 N N . GLU A 1 196 ? -6.559 -2.247 -1.745 1.00 78.69 196 GLU A N 1
ATOM 1555 C CA . GLU A 1 196 ? -6.926 -1.201 -2.700 1.00 78.69 196 GLU A CA 1
ATOM 1556 C C . GLU A 1 196 ? -5.684 -0.511 -3.284 1.00 78.69 196 GLU A C 1
ATOM 1558 O O . GLU A 1 196 ? -5.566 -0.407 -4.508 1.00 78.69 196 GLU A O 1
ATOM 1563 N N . VAL A 1 197 ? -4.711 -0.140 -2.448 1.00 77.88 197 VAL A N 1
ATOM 1564 C CA . VAL A 1 197 ? -3.425 0.421 -2.900 1.00 77.88 197 VAL A CA 1
ATOM 1565 C C . VAL A 1 197 ? -2.667 -0.570 -3.787 1.00 77.88 197 VAL A C 1
ATOM 1567 O O . VAL A 1 197 ? -2.229 -0.212 -4.882 1.00 77.88 197 VAL A O 1
ATOM 1570 N N . GLU A 1 198 ? -2.564 -1.832 -3.372 1.00 76.25 198 GLU A N 1
ATOM 1571 C CA . GLU A 1 198 ? -1.924 -2.901 -4.145 1.00 76.25 198 GLU A CA 1
ATOM 1572 C C . GLU A 1 198 ? -2.595 -3.086 -5.520 1.00 76.25 198 GLU A C 1
ATOM 1574 O O . GLU A 1 198 ? -1.918 -3.213 -6.546 1.00 76.25 198 GLU A O 1
ATOM 1579 N N . SER A 1 199 ? -3.931 -3.051 -5.568 1.00 78.81 199 SER A N 1
ATOM 1580 C CA . SER A 1 199 ? -4.699 -3.104 -6.816 1.00 78.81 199 SER A CA 1
ATOM 1581 C C . SER A 1 199 ? -4.393 -1.914 -7.725 1.00 78.81 199 SER A C 1
ATOM 1583 O O . SER A 1 199 ? -4.128 -2.105 -8.914 1.00 78.81 199 SER A O 1
ATOM 1585 N N . ASN A 1 200 ? -4.360 -0.698 -7.177 1.00 77.88 200 ASN A N 1
ATOM 1586 C CA . ASN A 1 200 ? -4.062 0.519 -7.934 1.00 77.88 200 ASN A CA 1
ATOM 1587 C C . ASN A 1 200 ? -2.645 0.489 -8.530 1.00 77.88 200 ASN A C 1
ATOM 1589 O O . ASN A 1 200 ? -2.462 0.805 -9.707 1.00 77.88 200 ASN A O 1
ATOM 1593 N N . LEU A 1 201 ? -1.651 0.028 -7.764 1.00 73.50 201 LEU A N 1
ATOM 1594 C CA . LEU A 1 201 ? -0.275 -0.148 -8.245 1.00 73.50 201 LEU A CA 1
ATOM 1595 C C . LEU A 1 201 ? -0.183 -1.185 -9.372 1.00 73.50 201 LEU A C 1
ATOM 1597 O O . LEU A 1 201 ? 0.546 -1.000 -10.346 1.00 73.50 201 LEU A O 1
ATOM 1601 N N . ARG A 1 202 ? -0.955 -2.270 -9.287 1.00 76.75 202 ARG A N 1
ATOM 1602 C CA . ARG A 1 202 ? -1.020 -3.291 -10.345 1.00 76.75 202 ARG A CA 1
ATOM 1603 C C . ARG A 1 202 ? -1.721 -2.781 -11.600 1.00 76.75 202 ARG A C 1
ATOM 1605 O O . ARG A 1 202 ? -1.337 -3.140 -12.713 1.00 76.75 202 ARG A O 1
ATOM 1612 N N . GLU A 1 203 ? -2.755 -1.960 -11.454 1.00 79.25 203 GLU A N 1
ATOM 1613 C CA . GLU A 1 203 ? -3.372 -1.293 -12.598 1.00 79.25 203 GLU A CA 1
ATOM 1614 C C . GLU A 1 203 ? -2.414 -0.324 -13.279 1.00 79.25 203 GLU A C 1
ATOM 1616 O O . GLU A 1 203 ? -2.374 -0.298 -14.512 1.00 79.25 203 GLU A O 1
ATOM 1621 N N . LEU A 1 204 ? -1.638 0.427 -12.494 1.00 72.50 204 LEU A N 1
ATOM 1622 C CA . LEU A 1 204 ? -0.577 1.284 -13.003 1.00 72.50 204 LEU A CA 1
ATOM 1623 C C . LEU A 1 204 ? 0.435 0.467 -13.809 1.00 72.50 204 LEU A C 1
ATOM 1625 O O . LEU A 1 204 ? 0.660 0.787 -14.970 1.00 72.50 204 LEU A O 1
ATOM 1629 N N . ASP A 1 205 ? 0.959 -0.633 -13.256 1.00 72.06 205 ASP A N 1
ATOM 1630 C CA . ASP A 1 205 ? 1.874 -1.535 -13.974 1.00 72.06 205 ASP A CA 1
ATOM 1631 C C . ASP A 1 205 ? 1.279 -2.001 -15.314 1.00 72.06 205 ASP A C 1
ATOM 1633 O O . ASP A 1 205 ? 1.908 -1.928 -16.369 1.00 72.06 205 ASP A O 1
ATOM 1637 N N . ARG A 1 206 ? 0.011 -2.427 -15.321 1.00 78.31 206 ARG A N 1
ATOM 1638 C CA . ARG A 1 206 ? -0.666 -2.868 -16.553 1.00 78.31 206 ARG A CA 1
ATOM 1639 C C . ARG A 1 206 ? -0.863 -1.744 -17.567 1.00 78.31 206 ARG A C 1
ATOM 1641 O O . ARG A 1 206 ? -0.863 -2.015 -18.771 1.00 78.31 206 ARG A O 1
ATOM 1648 N N . ARG A 1 207 ? -1.141 -0.518 -17.119 1.00 76.06 207 ARG A N 1
ATOM 1649 C CA . ARG A 1 207 ? -1.255 0.659 -17.998 1.00 76.06 207 ARG A CA 1
ATOM 1650 C C . ARG A 1 207 ? 0.108 1.009 -18.577 1.00 76.06 207 ARG A C 1
ATOM 1652 O O . ARG A 1 207 ? 0.210 1.133 -19.793 1.00 76.06 207 ARG A O 1
ATOM 1659 N N . LEU A 1 208 ? 1.135 1.012 -17.736 1.00 67.94 208 LEU A N 1
ATOM 1660 C CA . LEU A 1 208 ? 2.515 1.239 -18.121 1.00 67.94 208 LEU A CA 1
ATOM 1661 C C . LEU A 1 208 ? 2.976 0.240 -19.176 1.00 67.94 208 LEU A C 1
ATOM 1663 O O . LEU A 1 208 ? 3.449 0.631 -20.235 1.00 67.94 208 LEU A O 1
ATOM 1667 N N . ARG A 1 209 ? 2.773 -1.060 -18.945 1.00 71.38 209 ARG A N 1
ATOM 1668 C CA . ARG A 1 209 ? 3.128 -2.103 -19.919 1.00 71.38 209 ARG A CA 1
ATOM 1669 C C . ARG A 1 209 ? 2.455 -1.881 -21.264 1.00 71.38 209 ARG A C 1
ATOM 1671 O O . ARG A 1 209 ? 3.081 -2.102 -22.294 1.00 71.38 209 ARG A O 1
ATOM 1678 N N . ARG A 1 210 ? 1.189 -1.449 -21.259 1.00 77.44 210 ARG A N 1
ATOM 1679 C CA . ARG A 1 210 ? 0.458 -1.125 -22.488 1.00 77.44 210 ARG A CA 1
ATOM 1680 C C . ARG A 1 210 ? 1.056 0.091 -23.179 1.00 77.44 210 ARG A C 1
ATOM 1682 O O . ARG A 1 210 ? 1.411 -0.036 -24.341 1.00 77.44 210 ARG A O 1
ATOM 1689 N N . GLN A 1 211 ? 1.220 1.209 -22.470 1.00 69.31 211 GLN A N 1
ATOM 1690 C CA . GLN A 1 211 ? 1.823 2.429 -23.014 1.00 69.31 211 GLN A CA 1
ATOM 1691 C C . GLN A 1 211 ? 3.204 2.139 -23.601 1.00 69.31 211 GLN A C 1
ATOM 1693 O O . GLN A 1 211 ? 3.448 2.463 -24.756 1.00 69.31 211 GLN A O 1
ATOM 1698 N N . VAL A 1 212 ? 4.061 1.451 -22.848 1.00 64.31 212 VAL A N 1
ATOM 1699 C CA . VAL A 1 212 ? 5.413 1.060 -23.254 1.00 64.31 212 VAL A CA 1
ATOM 1700 C C . VAL A 1 212 ? 5.405 0.145 -24.480 1.00 64.31 212 VAL A C 1
ATOM 1702 O O . VAL A 1 212 ? 6.195 0.355 -25.398 1.00 64.31 212 VAL A O 1
ATOM 1705 N N . ALA A 1 213 ? 4.505 -0.841 -24.540 1.00 68.56 213 ALA A N 1
ATOM 1706 C CA . ALA A 1 213 ? 4.369 -1.710 -25.709 1.00 68.56 213 ALA A CA 1
ATOM 1707 C C . ALA A 1 213 ? 3.885 -0.952 -26.959 1.00 68.56 213 ALA A C 1
ATOM 1709 O O . ALA A 1 213 ? 4.212 -1.350 -28.074 1.00 68.56 213 ALA A O 1
ATOM 1710 N N . THR A 1 214 ? 3.120 0.128 -26.779 1.00 70.00 214 THR A N 1
ATOM 1711 C CA . THR A 1 214 ? 2.588 0.966 -27.867 1.00 70.00 214 THR A CA 1
ATOM 1712 C C . THR A 1 214 ? 3.431 2.207 -28.177 1.00 70.00 214 THR A C 1
ATOM 1714 O O . THR A 1 214 ? 3.101 2.939 -29.105 1.00 70.00 214 THR A O 1
ATOM 1717 N N . ALA A 1 215 ? 4.483 2.488 -27.405 1.00 63.56 215 ALA A N 1
ATOM 1718 C CA . ALA A 1 215 ? 5.201 3.755 -27.483 1.00 63.56 215 ALA A CA 1
ATOM 1719 C C . ALA A 1 215 ? 6.205 3.794 -28.647 1.00 63.56 215 ALA A C 1
ATOM 1721 O O . ALA A 1 215 ? 7.266 3.162 -28.616 1.00 63.56 215 ALA A O 1
ATOM 1722 N N . GLU A 1 216 ? 5.916 4.641 -29.632 1.00 60.31 216 GLU A N 1
ATOM 1723 C CA . GLU A 1 216 ? 6.836 5.047 -30.695 1.00 60.31 216 GLU A CA 1
ATOM 1724 C C . GLU A 1 216 ? 7.530 6.361 -30.287 1.00 60.31 216 GLU A C 1
ATOM 1726 O O . GLU A 1 216 ? 7.032 7.451 -30.537 1.00 60.31 216 GLU A O 1
ATOM 1731 N N . GLY A 1 217 ? 8.667 6.276 -29.587 1.00 64.94 217 GLY A N 1
ATOM 1732 C CA . GLY A 1 217 ? 9.414 7.454 -29.117 1.00 64.94 217 GLY A CA 1
ATOM 1733 C C . GLY A 1 217 ? 10.800 7.116 -28.559 1.00 64.94 217 GLY A C 1
ATOM 1734 O O . GLY A 1 217 ? 11.157 5.936 -28.448 1.00 64.94 217 GLY A O 1
ATOM 1735 N N . GLY A 1 218 ? 11.588 8.144 -28.231 1.00 68.25 218 GLY A N 1
ATOM 1736 C CA . GLY A 1 218 ? 12.941 8.003 -27.679 1.00 68.25 218 GLY A CA 1
ATOM 1737 C C . GLY A 1 218 ? 12.957 7.602 -26.196 1.00 68.25 218 GLY A C 1
ATOM 1738 O O . GLY A 1 218 ? 12.053 7.945 -25.435 1.00 68.25 218 GLY A O 1
ATOM 1739 N N . LYS A 1 219 ? 14.020 6.906 -25.763 1.00 65.94 219 LYS A N 1
ATOM 1740 C CA . LYS A 1 219 ? 14.205 6.391 -24.387 1.00 65.94 219 LYS A CA 1
ATOM 1741 C C . LYS A 1 219 ? 13.981 7.445 -23.293 1.00 65.94 219 LYS A C 1
ATOM 1743 O O . LYS A 1 219 ? 13.393 7.132 -22.265 1.00 65.94 219 LYS A O 1
ATOM 1748 N N . GLY A 1 220 ? 14.457 8.674 -23.506 1.00 69.56 220 GLY A N 1
ATOM 1749 C CA . GLY A 1 220 ? 14.370 9.755 -22.516 1.00 69.56 220 GLY A CA 1
ATOM 1750 C C . GLY A 1 220 ? 12.950 10.275 -22.294 1.00 69.56 220 GLY A C 1
ATOM 1751 O O . GLY A 1 220 ? 12.571 10.534 -21.160 1.00 69.56 220 GLY A O 1
ATOM 1752 N N . GLU A 1 221 ? 12.148 10.365 -23.353 1.00 70.31 221 GLU A N 1
ATOM 1753 C CA . GLU A 1 221 ? 10.783 10.899 -23.294 1.00 70.31 221 GLU A CA 1
ATOM 1754 C C . GLU A 1 221 ? 9.830 9.926 -22.587 1.00 70.31 221 GLU A C 1
ATOM 1756 O O . GLU A 1 221 ? 9.039 10.326 -21.740 1.00 70.31 221 GLU A O 1
ATOM 1761 N N . GLN A 1 222 ? 9.987 8.623 -22.840 1.00 67.94 222 GLN A N 1
ATOM 1762 C CA . GLN A 1 222 ? 9.231 7.568 -22.151 1.00 67.94 222 GLN A CA 1
ATOM 1763 C C . GLN A 1 222 ? 9.607 7.451 -20.673 1.00 67.94 222 GLN A C 1
ATOM 1765 O O . GLN A 1 222 ? 8.745 7.236 -19.826 1.00 67.94 222 GLN A O 1
ATOM 1770 N N . LEU A 1 223 ? 10.896 7.595 -20.354 1.00 70.88 223 LEU A N 1
ATOM 1771 C CA . LEU A 1 223 ? 11.371 7.534 -18.975 1.00 70.88 223 LEU A CA 1
ATOM 1772 C C . LEU A 1 223 ? 10.943 8.779 -18.187 1.00 70.88 223 LEU A C 1
ATOM 1774 O O . LEU A 1 223 ? 10.574 8.656 -17.025 1.00 70.88 223 LEU A O 1
ATOM 1778 N N . ALA A 1 224 ? 10.921 9.950 -18.830 1.00 72.69 224 ALA A N 1
ATOM 1779 C CA . ALA A 1 224 ? 10.378 11.173 -18.250 1.00 72.69 224 ALA A CA 1
ATOM 1780 C C . ALA A 1 224 ? 8.866 11.068 -18.003 1.00 72.69 224 ALA A C 1
ATOM 1782 O O . ALA A 1 224 ? 8.428 11.347 -16.892 1.00 72.69 224 ALA A O 1
ATOM 1783 N N . ALA A 1 225 ? 8.085 10.603 -18.988 1.00 68.75 225 ALA A N 1
ATOM 1784 C CA . ALA A 1 225 ? 6.647 10.374 -18.826 1.00 68.75 225 ALA A CA 1
ATOM 1785 C C . ALA A 1 225 ? 6.350 9.392 -17.680 1.00 68.75 225 ALA A C 1
ATOM 1787 O O . ALA A 1 225 ? 5.475 9.641 -16.859 1.00 68.75 225 ALA A O 1
ATOM 1788 N N . PHE A 1 226 ? 7.139 8.320 -17.565 1.00 67.00 226 PHE A N 1
ATOM 1789 C CA . PHE A 1 226 ? 7.011 7.363 -16.469 1.00 67.00 226 PHE A CA 1
ATOM 1790 C C . PHE A 1 226 ? 7.332 7.962 -15.094 1.00 67.00 226 PHE A C 1
ATOM 1792 O O . PHE A 1 226 ? 6.590 7.742 -14.138 1.00 67.00 226 PHE A O 1
ATOM 1799 N N . LEU A 1 227 ? 8.458 8.670 -14.967 1.00 69.12 227 LEU A N 1
ATOM 1800 C CA . LEU A 1 227 ? 8.844 9.271 -13.691 1.00 69.12 227 LEU A CA 1
ATOM 1801 C C . LEU A 1 227 ? 7.813 10.312 -13.244 1.00 69.12 227 LEU A C 1
ATOM 1803 O O . LEU A 1 227 ? 7.481 10.339 -12.065 1.00 69.12 227 LEU A O 1
ATOM 1807 N N . LEU A 1 228 ? 7.247 11.075 -14.184 1.00 70.69 228 LEU A N 1
ATOM 1808 C CA . LEU A 1 228 ? 6.140 11.996 -13.926 1.00 70.69 228 LEU A CA 1
ATOM 1809 C C . LEU A 1 228 ? 4.892 11.264 -13.408 1.00 70.69 228 LEU A C 1
ATOM 1811 O O . LEU A 1 228 ? 4.402 11.617 -12.342 1.00 70.69 228 LEU A O 1
ATOM 1815 N N . GLU A 1 229 ? 4.420 10.207 -14.079 1.00 66.25 229 GLU A N 1
ATOM 1816 C CA . GLU A 1 229 ? 3.240 9.440 -13.627 1.00 66.25 229 GLU A CA 1
ATOM 1817 C C . GLU A 1 229 ? 3.465 8.743 -12.268 1.00 66.25 229 GLU A C 1
ATOM 1819 O O . GLU A 1 229 ? 2.559 8.654 -11.434 1.00 66.25 229 GLU A O 1
ATOM 1824 N N . ARG A 1 230 ? 4.679 8.241 -12.004 1.00 67.31 230 ARG A N 1
ATOM 1825 C CA . ARG A 1 230 ? 5.026 7.656 -10.699 1.00 67.31 230 ARG A CA 1
ATOM 1826 C C . ARG A 1 230 ? 5.030 8.717 -9.604 1.00 67.31 230 ARG A C 1
ATOM 1828 O O . ARG A 1 230 ? 4.524 8.452 -8.512 1.00 67.31 230 ARG A O 1
ATOM 1835 N N . ASP A 1 231 ? 5.615 9.876 -9.881 1.00 66.75 231 ASP A N 1
ATOM 1836 C CA . ASP A 1 231 ? 5.653 10.980 -8.933 1.00 66.75 231 ASP A CA 1
ATOM 1837 C C . ASP A 1 231 ? 4.241 11.518 -8.673 1.00 66.75 231 ASP A C 1
ATOM 1839 O O . ASP A 1 231 ? 3.921 11.779 -7.520 1.00 66.75 231 ASP A O 1
ATOM 1843 N N . GLU A 1 232 ? 3.352 11.559 -9.669 1.00 66.75 232 GLU A N 1
ATOM 1844 C CA . GLU A 1 232 ? 1.930 11.889 -9.48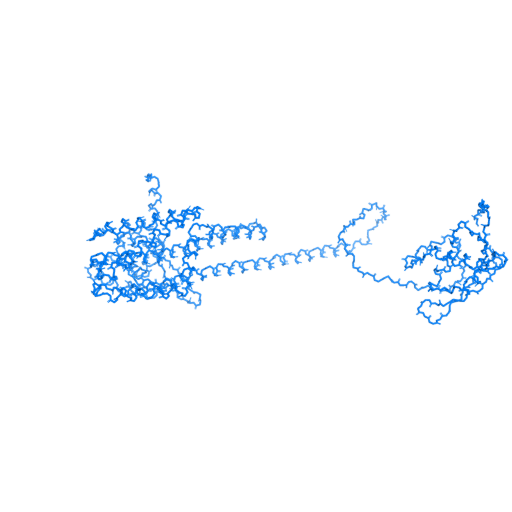1 1.00 66.75 232 GLU A CA 1
ATOM 1845 C C . GLU A 1 232 ? 1.228 10.934 -8.503 1.00 66.75 232 GLU A C 1
ATOM 1847 O O . GLU A 1 232 ? 0.429 11.363 -7.672 1.00 66.75 232 GLU A O 1
ATOM 1852 N N . ILE A 1 233 ? 1.541 9.637 -8.544 1.00 60.53 233 ILE A N 1
ATOM 1853 C CA . ILE A 1 233 ? 0.927 8.643 -7.650 1.00 60.53 233 ILE A CA 1
ATOM 1854 C C . ILE A 1 233 ? 1.539 8.697 -6.255 1.00 60.53 233 ILE A C 1
ATOM 1856 O O . ILE A 1 233 ? 0.808 8.625 -5.268 1.00 60.53 233 ILE A O 1
ATOM 1860 N N . ALA A 1 234 ? 2.856 8.869 -6.152 1.00 66.12 234 ALA A N 1
ATOM 1861 C CA . ALA A 1 234 ? 3.517 9.071 -4.867 1.00 66.12 234 ALA A CA 1
ATOM 1862 C C . ALA A 1 234 ? 3.061 10.376 -4.189 1.00 66.12 234 ALA A C 1
ATOM 1864 O O . ALA A 1 234 ? 2.919 10.414 -2.969 1.00 66.12 234 ALA A O 1
ATOM 1865 N N . GLN A 1 235 ? 2.802 11.423 -4.978 1.00 68.44 235 GLN A N 1
ATOM 1866 C CA . GLN A 1 235 ? 2.308 12.717 -4.509 1.00 68.44 235 GLN A CA 1
ATOM 1867 C C . GLN A 1 235 ? 0.785 12.770 -4.364 1.00 68.44 235 GLN A C 1
ATOM 1869 O O . GLN A 1 235 ? 0.289 13.737 -3.790 1.00 68.44 235 GLN A O 1
ATOM 1874 N N . SER A 1 236 ? 0.041 11.763 -4.829 1.00 72.69 236 SER A N 1
ATOM 1875 C CA . SER A 1 236 ? -1.401 11.680 -4.586 1.00 72.69 236 SER A CA 1
ATOM 1876 C C . SER A 1 236 ? -1.702 11.620 -3.089 1.00 72.69 236 SER A C 1
ATOM 1878 O O . SER A 1 236 ? -0.919 11.069 -2.311 1.00 72.69 236 SER A O 1
ATOM 1880 N N . ASP A 1 237 ? -2.864 12.132 -2.686 1.00 66.12 237 ASP A N 1
ATOM 1881 C CA . ASP A 1 237 ? -3.308 12.099 -1.288 1.00 66.12 237 ASP A CA 1
ATOM 1882 C C . ASP A 1 237 ? -3.282 10.666 -0.720 1.00 66.12 237 ASP A C 1
ATOM 1884 O O . ASP A 1 237 ? -2.873 10.439 0.420 1.00 66.12 237 ASP A O 1
ATOM 1888 N N . GLN A 1 238 ? -3.649 9.676 -1.540 1.00 64.88 238 GLN A N 1
ATOM 1889 C CA . GLN A 1 238 ? -3.624 8.256 -1.187 1.00 64.88 238 GLN A CA 1
ATOM 1890 C C . GLN A 1 238 ? -2.192 7.722 -1.032 1.00 64.88 238 GLN A C 1
ATOM 1892 O O . GLN A 1 238 ? -1.913 6.989 -0.085 1.00 64.88 238 GLN A O 1
ATOM 1897 N N . GLY A 1 239 ? -1.273 8.094 -1.930 1.00 68.12 239 GLY A N 1
ATOM 1898 C CA . GLY A 1 239 ? 0.133 7.684 -1.876 1.00 68.12 239 GLY A CA 1
ATOM 1899 C C . GLY A 1 239 ? 0.885 8.285 -0.687 1.00 68.12 239 GLY A C 1
ATOM 1900 O O . GLY A 1 239 ? 1.607 7.569 0.010 1.00 68.12 239 GLY A O 1
ATOM 1901 N N . GLN A 1 240 ? 0.659 9.570 -0.403 1.00 72.81 240 GLN A N 1
ATOM 1902 C CA . GLN A 1 240 ? 1.243 10.254 0.753 1.00 72.81 240 GLN A CA 1
ATOM 1903 C C . GLN A 1 240 ? 0.708 9.690 2.074 1.00 72.81 240 GLN A C 1
ATOM 1905 O O . GLN A 1 240 ? 1.484 9.425 2.994 1.00 72.81 240 GLN A O 1
ATOM 1910 N N . SER A 1 241 ? -0.606 9.453 2.162 1.00 73.12 241 SER A N 1
ATOM 1911 C CA . SER A 1 241 ? -1.224 8.830 3.337 1.00 73.12 241 SER A CA 1
ATOM 1912 C C . SER A 1 241 ? -0.686 7.416 3.578 1.00 73.12 241 SER A C 1
ATOM 1914 O O . SER A 1 241 ? -0.356 7.074 4.715 1.00 73.12 241 SER A O 1
ATOM 1916 N N . PHE A 1 242 ? -0.523 6.624 2.513 1.00 71.62 242 PHE A N 1
ATOM 1917 C CA . PHE A 1 242 ? 0.044 5.282 2.595 1.00 71.62 242 PHE A CA 1
ATOM 1918 C C . PHE A 1 242 ? 1.495 5.287 3.087 1.00 71.62 242 PHE A C 1
ATOM 1920 O O . PHE A 1 242 ? 1.831 4.522 3.988 1.00 71.62 242 PHE A O 1
ATOM 1927 N N . GLN A 1 243 ? 2.351 6.158 2.540 1.00 74.81 243 GLN A N 1
ATOM 1928 C CA . GLN A 1 243 ? 3.748 6.278 2.974 1.00 74.81 243 GLN A CA 1
ATOM 1929 C C . GLN A 1 243 ? 3.856 6.700 4.442 1.00 74.81 243 GLN A C 1
ATOM 1931 O O . GLN A 1 243 ? 4.563 6.056 5.209 1.00 74.81 243 GLN A O 1
ATOM 1936 N N . ALA A 1 244 ? 3.088 7.707 4.870 1.00 78.00 244 ALA A N 1
ATOM 1937 C CA . ALA A 1 244 ? 3.086 8.147 6.265 1.00 78.00 244 ALA A CA 1
ATOM 1938 C C . ALA A 1 244 ? 2.653 7.029 7.232 1.00 78.00 244 ALA A C 1
ATOM 1940 O O . ALA A 1 244 ? 3.199 6.890 8.330 1.00 78.00 244 ALA A O 1
ATOM 1941 N N . PHE A 1 245 ? 1.682 6.211 6.823 1.00 75.38 245 PHE A N 1
ATOM 1942 C CA . PHE A 1 245 ? 1.268 5.038 7.582 1.00 75.38 245 PHE A CA 1
ATOM 1943 C C . PHE A 1 245 ? 2.337 3.934 7.590 1.00 75.38 245 PHE A C 1
ATOM 1945 O O . PHE A 1 245 ? 2.593 3.315 8.621 1.00 75.38 245 PHE A O 1
ATOM 1952 N N . PHE A 1 246 ? 2.996 3.700 6.460 1.00 73.19 246 PHE A N 1
ATOM 1953 C CA . PHE A 1 246 ? 4.070 2.721 6.344 1.00 73.19 246 PHE A CA 1
ATOM 1954 C C . PHE A 1 246 ? 5.272 3.091 7.226 1.00 73.19 246 PHE A C 1
ATOM 1956 O O . PHE A 1 246 ? 5.772 2.252 7.976 1.00 73.19 246 PHE A O 1
ATOM 1963 N N . ASP A 1 247 ? 5.665 4.364 7.228 1.00 80.25 247 ASP A N 1
ATOM 1964 C CA . ASP A 1 247 ? 6.694 4.907 8.119 1.00 80.25 247 ASP A CA 1
ATOM 1965 C C . ASP A 1 247 ? 6.309 4.738 9.596 1.00 80.25 247 ASP A C 1
ATOM 1967 O O . ASP A 1 247 ? 7.149 4.409 10.440 1.00 80.25 247 ASP A O 1
ATOM 1971 N N . TYR A 1 248 ? 5.021 4.911 9.917 1.00 78.00 248 TYR A N 1
ATOM 1972 C CA . TYR A 1 248 ? 4.490 4.636 11.250 1.00 78.00 248 TYR A CA 1
ATOM 1973 C C . TYR A 1 248 ? 4.652 3.155 11.615 1.00 78.00 248 TYR A C 1
ATOM 1975 O O . TYR A 1 248 ? 5.140 2.850 12.705 1.00 78.00 248 TYR A O 1
ATOM 1983 N N . LEU A 1 249 ? 4.272 2.240 10.716 1.00 75.06 249 LEU A N 1
ATOM 1984 C CA . LEU A 1 249 ? 4.372 0.800 10.945 1.00 75.06 249 LEU A CA 1
ATOM 1985 C C . LEU A 1 249 ? 5.810 0.322 11.070 1.00 75.06 249 LEU A C 1
ATOM 1987 O O . LEU A 1 249 ? 6.050 -0.585 11.852 1.00 75.06 249 LEU A O 1
ATOM 1991 N N . LEU A 1 250 ? 6.764 0.895 10.340 1.00 76.81 250 LEU A N 1
ATOM 1992 C CA . LEU A 1 250 ? 8.172 0.500 10.423 1.00 76.81 250 LEU A CA 1
ATOM 1993 C C . LEU A 1 250 ? 8.893 1.052 11.658 1.00 76.81 250 LEU A C 1
ATOM 1995 O O . LEU A 1 250 ? 9.999 0.610 11.966 1.00 76.81 250 LEU A O 1
ATOM 1999 N N . SER A 1 251 ? 8.286 1.997 12.378 1.00 86.00 251 SER A N 1
ATOM 2000 C CA . SER A 1 251 ? 8.879 2.594 13.570 1.00 86.00 251 SER A CA 1
ATOM 2001 C C . SER A 1 251 ? 8.906 1.598 14.743 1.00 86.00 251 SER A C 1
ATOM 2003 O O . SER A 1 251 ? 7.843 1.240 15.263 1.00 86.00 251 SER A O 1
ATOM 2005 N N . PRO A 1 252 ? 10.092 1.181 15.238 1.00 81.25 252 PRO A N 1
ATOM 2006 C CA . PRO A 1 252 ? 10.180 0.170 16.295 1.00 81.25 252 PRO A CA 1
ATOM 2007 C C . PRO A 1 252 ? 9.511 0.601 17.606 1.00 81.25 252 PRO A C 1
ATOM 2009 O O . PRO A 1 252 ? 8.895 -0.217 18.284 1.00 81.25 252 PRO A O 1
ATOM 2012 N N . SER A 1 253 ? 9.597 1.890 17.958 1.00 86.31 253 SER A N 1
ATOM 2013 C CA . SER A 1 253 ? 8.978 2.431 19.173 1.00 86.31 253 SER A CA 1
ATOM 2014 C C . SER A 1 253 ? 7.453 2.378 19.112 1.00 86.31 253 SER A C 1
ATOM 2016 O O . SER A 1 253 ? 6.820 1.959 20.076 1.00 86.31 253 SER A O 1
ATOM 2018 N N . ARG A 1 254 ? 6.863 2.731 17.964 1.00 80.50 254 ARG A N 1
ATOM 2019 C CA . ARG A 1 254 ? 5.405 2.711 17.769 1.00 80.50 254 ARG A CA 1
ATOM 2020 C C . ARG A 1 254 ? 4.860 1.288 17.697 1.00 80.50 254 ARG A C 1
ATOM 2022 O O . ARG A 1 254 ? 3.795 1.013 18.238 1.00 80.50 254 ARG A O 1
ATOM 2029 N N . GLN A 1 255 ? 5.599 0.363 17.079 1.00 80.44 255 GLN A N 1
ATOM 2030 C CA . GLN A 1 255 ? 5.246 -1.060 17.106 1.00 80.44 255 GLN A CA 1
ATOM 2031 C C . GLN A 1 255 ? 5.224 -1.611 18.534 1.00 80.44 255 GLN A C 1
ATOM 2033 O O . GLN A 1 255 ? 4.326 -2.379 18.882 1.00 80.44 255 GLN A O 1
ATOM 2038 N N . GLN A 1 256 ? 6.216 -1.239 19.346 1.00 83.94 256 GLN A N 1
ATOM 2039 C CA . GLN A 1 256 ? 6.294 -1.669 20.736 1.00 83.94 256 GLN A CA 1
ATOM 2040 C C . GLN A 1 256 ? 5.119 -1.113 21.548 1.00 83.94 256 GLN A C 1
ATOM 2042 O O . GLN A 1 256 ? 4.424 -1.884 22.205 1.00 83.94 256 GLN A O 1
ATOM 2047 N N . GLU A 1 257 ? 4.834 0.183 21.417 1.00 85.81 257 GLU A N 1
ATOM 2048 C CA . GLU A 1 257 ? 3.683 0.833 22.051 1.00 85.81 257 GLU A CA 1
ATOM 2049 C C . GLU A 1 257 ? 2.356 0.163 21.654 1.00 85.81 257 GLU A C 1
ATOM 2051 O O . GLU A 1 257 ? 1.561 -0.208 22.517 1.00 85.81 257 GLU A O 1
ATOM 2056 N N . LEU A 1 258 ? 2.133 -0.084 20.357 1.00 83.88 258 LEU A N 1
ATOM 2057 C CA . LEU A 1 258 ? 0.929 -0.761 19.868 1.00 83.88 258 LEU A CA 1
ATOM 2058 C C . LEU A 1 258 ? 0.772 -2.165 20.473 1.00 83.88 258 LEU A C 1
ATOM 2060 O O . LEU A 1 258 ? -0.331 -2.549 20.867 1.00 83.88 258 LEU A O 1
ATOM 2064 N N . ARG A 1 259 ? 1.862 -2.941 20.553 1.00 82.12 259 ARG A N 1
ATOM 2065 C CA . ARG A 1 259 ? 1.850 -4.285 21.153 1.00 82.12 259 ARG A CA 1
ATOM 2066 C C . ARG A 1 259 ? 1.510 -4.235 22.638 1.00 82.12 259 ARG A C 1
ATOM 2068 O O . ARG A 1 259 ? 0.693 -5.034 23.090 1.00 82.12 259 ARG A O 1
ATOM 2075 N N . GLU A 1 260 ? 2.101 -3.301 23.376 1.00 87.25 260 GLU A N 1
ATOM 2076 C CA . GLU A 1 260 ? 1.835 -3.110 24.803 1.00 87.25 260 GLU A CA 1
ATOM 2077 C C . GLU A 1 260 ? 0.376 -2.711 25.051 1.00 87.25 260 GLU A C 1
ATOM 2079 O O . GLU A 1 260 ? -0.290 -3.322 25.887 1.00 87.25 260 GLU A O 1
ATOM 2084 N N . LEU A 1 261 ? -0.160 -1.766 24.272 1.00 87.44 261 LEU A N 1
ATOM 2085 C CA . LEU A 1 261 ? -1.561 -1.348 24.361 1.00 87.44 261 LEU A CA 1
ATOM 2086 C C . LEU A 1 261 ? -2.525 -2.496 24.030 1.00 87.44 261 LEU A C 1
ATOM 2088 O O . LEU A 1 261 ? -3.489 -2.722 24.763 1.00 87.44 261 LEU A O 1
ATOM 2092 N N . LEU A 1 262 ? -2.261 -3.270 22.971 1.00 83.06 262 LEU A N 1
ATOM 2093 C CA . LEU A 1 262 ? -3.073 -4.444 22.631 1.00 83.06 262 LEU A CA 1
ATOM 2094 C C . LEU A 1 262 ? -3.026 -5.506 23.737 1.00 83.06 262 LEU A C 1
ATOM 2096 O O . LEU A 1 262 ? -4.058 -6.091 24.079 1.00 83.06 262 LEU A O 1
ATOM 2100 N N . GLN A 1 263 ? -1.858 -5.743 24.336 1.00 82.62 263 GLN A N 1
ATOM 2101 C CA . GLN A 1 263 ? -1.720 -6.680 25.448 1.00 82.62 263 GLN A CA 1
ATOM 2102 C C . GLN A 1 263 ? -2.498 -6.209 26.685 1.00 82.62 263 GLN A C 1
ATOM 2104 O O . GLN A 1 263 ? -3.180 -7.014 27.313 1.00 82.62 263 GLN A O 1
ATOM 2109 N N . GLN A 1 264 ? -2.460 -4.914 27.005 1.00 84.81 264 GLN A N 1
ATOM 2110 C CA . GLN A 1 264 ? -3.226 -4.345 28.117 1.00 84.81 264 GLN A CA 1
ATOM 2111 C C . GLN A 1 264 ? -4.737 -4.453 27.883 1.00 84.81 264 GLN A C 1
ATOM 2113 O O . GLN A 1 264 ? -5.462 -4.910 28.764 1.00 84.81 264 GLN A O 1
ATOM 2118 N N . VAL A 1 265 ? -5.219 -4.094 26.688 1.00 83.50 265 VAL A N 1
ATOM 2119 C CA . VAL A 1 265 ? -6.652 -4.142 26.358 1.00 83.50 265 VAL A CA 1
ATOM 2120 C C . VAL A 1 265 ? -7.175 -5.580 26.352 1.00 83.50 265 VAL A C 1
ATOM 2122 O O . VAL A 1 265 ? -8.267 -5.834 26.852 1.00 83.50 265 VAL A O 1
ATOM 2125 N N . THR A 1 266 ? -6.403 -6.545 25.845 1.00 75.75 266 THR A N 1
ATOM 2126 C CA . THR A 1 266 ? -6.825 -7.960 25.821 1.00 75.75 266 THR A CA 1
ATOM 2127 C C . THR A 1 266 ? -6.861 -8.629 27.196 1.00 75.75 266 THR A C 1
ATOM 2129 O O . THR A 1 266 ? -7.541 -9.640 27.347 1.00 75.75 266 THR A O 1
ATOM 2132 N N . GLN A 1 267 ? -6.188 -8.066 28.203 1.00 81.94 267 GLN A N 1
ATOM 2133 C CA . GLN A 1 267 ? -6.232 -8.543 29.591 1.00 81.94 267 GLN A CA 1
ATOM 2134 C C . GLN A 1 267 ? -7.416 -7.979 30.395 1.00 81.94 267 GLN A C 1
ATOM 2136 O O . GLN A 1 267 ? -7.580 -8.328 31.565 1.00 81.94 267 GLN A O 1
ATOM 2141 N N . LEU A 1 268 ? -8.246 -7.108 29.808 1.00 81.88 268 LEU A N 1
ATOM 2142 C CA . LEU A 1 268 ? -9.369 -6.499 30.518 1.00 81.88 268 LEU A CA 1
ATOM 2143 C C . LEU A 1 268 ? -10.509 -7.515 30.740 1.00 81.88 268 LEU A C 1
ATOM 2145 O O . LEU A 1 268 ? -11.083 -8.011 29.765 1.00 81.88 268 LEU A O 1
ATOM 2149 N N . PRO A 1 269 ? -10.930 -7.770 31.998 1.00 74.50 269 PRO A N 1
ATOM 2150 C CA . PRO A 1 269 ? -11.941 -8.783 32.320 1.00 74.50 269 PRO A CA 1
ATOM 2151 C C . PRO A 1 269 ? -13.317 -8.479 31.709 1.00 74.50 269 PRO A C 1
ATOM 2153 O O . PRO A 1 269 ? -14.124 -9.370 31.467 1.00 74.50 269 PRO A O 1
ATOM 2156 N N . GLN A 1 270 ? -13.605 -7.213 31.392 1.00 72.88 270 GLN A N 1
ATOM 2157 C CA . GLN A 1 270 ? -14.858 -6.797 30.750 1.00 72.88 270 GLN A CA 1
ATOM 2158 C C . GLN A 1 270 ? -14.980 -7.267 29.282 1.00 72.88 270 GLN A C 1
ATOM 2160 O O . GLN A 1 270 ? -16.084 -7.219 28.713 1.00 72.88 270 GLN A O 1
ATOM 2165 N N . LEU A 1 271 ? -13.860 -7.698 28.687 1.00 69.88 271 LEU A N 1
ATOM 2166 C CA . LEU A 1 271 ? -13.725 -8.193 27.314 1.00 69.88 271 LEU A CA 1
ATOM 2167 C C . LEU A 1 271 ? -13.523 -9.723 27.240 1.00 69.88 271 LEU A C 1
ATOM 2169 O O . LEU A 1 271 ? -13.463 -10.268 26.134 1.00 69.88 271 LEU A O 1
ATOM 2173 N N . GLU A 1 272 ? -13.467 -10.426 28.379 1.00 62.19 272 GLU A N 1
ATOM 2174 C CA . GLU A 1 272 ? -13.359 -11.891 28.431 1.00 62.19 272 GLU A CA 1
ATOM 2175 C C . GLU A 1 272 ? -14.561 -12.569 27.743 1.00 62.19 272 GLU A C 1
ATOM 2177 O O . GLU A 1 272 ? -15.722 -12.225 27.970 1.00 62.19 272 GLU A O 1
ATOM 2182 N N . GLY A 1 273 ? -14.280 -13.539 26.863 1.00 59.59 273 GLY A N 1
ATOM 2183 C CA . GLY A 1 273 ? -15.289 -14.317 26.127 1.00 59.59 273 GLY A CA 1
ATOM 2184 C C . GLY A 1 273 ? -15.707 -13.756 24.759 1.00 59.59 273 GLY A C 1
ATOM 2185 O O . GLY A 1 273 ? -16.427 -14.434 24.031 1.00 59.59 273 GLY A O 1
ATOM 2186 N N . ARG A 1 274 ? -15.247 -12.554 24.383 1.00 55.38 274 ARG A N 1
ATOM 2187 C CA . ARG A 1 274 ? -15.406 -11.971 23.030 1.00 55.38 274 ARG A CA 1
ATOM 2188 C C . ARG A 1 274 ? -14.099 -11.502 22.403 1.00 55.38 274 ARG A C 1
ATOM 2190 O O . ARG A 1 274 ? -14.125 -10.894 21.340 1.00 55.38 274 ARG A O 1
ATOM 2197 N N . THR A 1 275 ? -12.970 -11.738 23.067 1.00 54.03 275 THR A N 1
ATOM 2198 C CA . THR A 1 275 ? -11.653 -11.419 22.522 1.00 54.03 275 THR A CA 1
ATOM 2199 C C . THR A 1 275 ? -11.370 -12.381 21.383 1.00 54.03 275 THR A C 1
ATOM 2201 O O . THR A 1 275 ? -10.780 -13.450 21.548 1.00 54.03 275 THR A O 1
ATOM 2204 N N . ASP A 1 276 ? -11.846 -12.001 20.212 1.00 57.59 276 ASP A N 1
ATOM 2205 C CA . ASP A 1 276 ? -11.473 -12.624 18.973 1.00 57.59 276 ASP A CA 1
ATOM 2206 C C . ASP A 1 276 ? -9.957 -12.443 18.857 1.00 57.59 276 ASP A C 1
ATOM 2208 O O . ASP A 1 276 ? -9.421 -11.337 18.729 1.00 57.59 276 ASP A O 1
ATOM 2212 N N . ARG A 1 277 ? -9.225 -13.559 18.993 1.00 61.44 277 ARG A N 1
ATOM 2213 C CA . ARG A 1 277 ? -7.754 -13.624 18.868 1.00 61.44 277 ARG A CA 1
ATOM 2214 C C . ARG A 1 277 ? -7.256 -13.005 17.555 1.00 61.44 277 ARG A C 1
ATOM 2216 O O . ARG A 1 277 ? -6.059 -12.789 17.395 1.00 61.44 277 ARG A O 1
ATOM 2223 N N . THR A 1 278 ? -8.169 -12.735 16.632 1.00 63.19 278 THR A N 1
ATOM 2224 C CA . THR A 1 278 ? -8.046 -11.964 15.402 1.00 63.19 278 THR A CA 1
ATOM 2225 C C . THR A 1 278 ? -7.371 -10.612 15.627 1.00 63.19 278 THR A C 1
ATOM 2227 O O . THR A 1 278 ? -6.380 -10.347 14.956 1.00 63.19 278 THR A O 1
ATOM 2230 N N . LEU A 1 279 ? -7.774 -9.806 16.622 1.00 69.56 279 LEU A N 1
ATOM 2231 C CA . LEU A 1 279 ? -7.183 -8.472 16.846 1.00 69.56 279 LEU A CA 1
ATOM 2232 C C . LEU A 1 279 ? -5.684 -8.511 17.193 1.00 69.56 279 LEU A C 1
ATOM 2234 O O . LEU A 1 279 ? -4.934 -7.620 16.807 1.00 69.56 279 LEU A O 1
ATOM 2238 N N . LEU A 1 280 ? -5.222 -9.577 17.854 1.00 71.12 280 LEU A N 1
ATOM 2239 C CA . LEU A 1 280 ? -3.796 -9.789 18.139 1.00 71.12 280 LEU A CA 1
ATOM 2240 C C . LEU A 1 280 ? -2.989 -10.167 16.888 1.00 71.12 280 LEU A C 1
ATOM 2242 O O . LEU A 1 280 ? -1.772 -9.991 16.865 1.00 71.12 280 LEU A O 1
ATOM 2246 N N . LYS A 1 281 ? -3.649 -10.696 15.852 1.00 74.62 281 LYS A N 1
ATOM 2247 C CA . LYS A 1 281 ? -3.021 -11.079 14.581 1.00 74.62 281 LYS A CA 1
ATOM 2248 C C . LYS A 1 281 ? -2.957 -9.925 13.584 1.00 74.62 281 LYS A C 1
ATOM 2250 O O . LYS A 1 281 ? -2.107 -9.947 12.700 1.00 74.62 281 LYS A O 1
ATOM 2255 N N . ILE A 1 282 ? -3.811 -8.914 13.738 1.00 76.88 282 ILE A N 1
ATOM 2256 C CA . ILE A 1 282 ? -3.896 -7.771 12.822 1.00 76.88 282 ILE A CA 1
ATOM 2257 C C . ILE A 1 282 ? -2.543 -7.065 12.617 1.00 76.88 282 ILE A C 1
ATOM 2259 O O . ILE A 1 282 ? -2.200 -6.831 11.462 1.00 76.88 282 ILE A O 1
ATOM 2263 N N . PRO A 1 283 ? -1.727 -6.764 13.650 1.00 76.75 283 PRO A N 1
ATOM 2264 C CA . PRO A 1 283 ? -0.440 -6.104 13.422 1.00 76.75 283 PRO A CA 1
ATOM 2265 C C . PRO A 1 283 ? 0.506 -6.910 12.522 1.00 76.75 283 PRO A C 1
ATOM 2267 O O . PRO A 1 283 ? 1.236 -6.335 11.719 1.00 76.75 283 PRO A O 1
ATOM 2270 N N . PHE A 1 284 ? 0.477 -8.243 12.623 1.00 77.81 284 PHE A N 1
ATOM 2271 C CA . PHE A 1 284 ? 1.241 -9.118 11.732 1.00 77.81 284 PHE A CA 1
ATOM 2272 C C . PHE A 1 284 ? 0.669 -9.098 10.313 1.00 77.81 284 PHE A C 1
ATOM 2274 O O . PHE A 1 284 ? 1.427 -8.969 9.358 1.00 77.81 284 PHE A O 1
ATOM 2281 N N . ALA A 1 285 ? -0.658 -9.135 10.182 1.00 78.19 285 ALA A N 1
ATOM 2282 C CA . ALA A 1 285 ? -1.334 -9.015 8.894 1.00 78.19 285 ALA A CA 1
ATOM 2283 C C . ALA A 1 285 ? -1.048 -7.671 8.195 1.00 78.19 285 ALA A C 1
ATOM 2285 O O . ALA A 1 285 ? -0.926 -7.633 6.973 1.00 78.19 285 ALA A O 1
ATOM 2286 N N . TRP A 1 286 ? -0.908 -6.571 8.946 1.00 80.50 286 TRP A N 1
ATOM 2287 C CA . TRP A 1 286 ? -0.484 -5.278 8.401 1.00 80.50 286 TRP A CA 1
ATOM 2288 C C . TRP A 1 286 ? 0.952 -5.313 7.885 1.00 80.50 286 TRP A C 1
ATOM 2290 O O . TRP A 1 286 ? 1.203 -4.800 6.800 1.00 80.50 286 TRP A O 1
ATOM 2300 N N . LEU A 1 287 ? 1.881 -5.927 8.627 1.00 80.00 287 LEU A 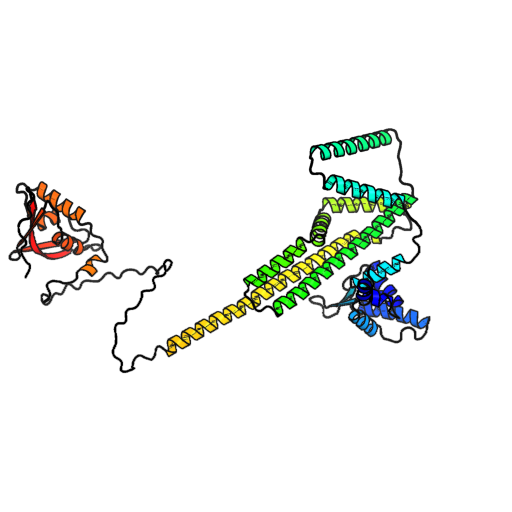N 1
ATOM 2301 C CA . LEU A 1 287 ? 3.277 -6.076 8.198 1.00 80.00 287 LEU A CA 1
ATOM 2302 C C . LEU A 1 287 ? 3.392 -6.918 6.925 1.00 80.00 287 LEU A C 1
ATOM 2304 O O . LEU A 1 287 ? 4.080 -6.522 5.990 1.00 80.00 287 LEU A O 1
ATOM 2308 N N . GLU A 1 288 ? 2.665 -8.028 6.856 1.00 81.06 288 GLU A N 1
ATOM 2309 C CA . GLU A 1 288 ? 2.617 -8.884 5.669 1.00 81.06 288 GLU A CA 1
ATOM 2310 C C . GLU A 1 288 ? 1.990 -8.157 4.465 1.00 81.06 288 GLU A C 1
ATOM 2312 O O . GLU A 1 288 ? 2.486 -8.234 3.341 1.00 81.06 288 GLU A O 1
ATOM 2317 N N . ALA A 1 289 ? 0.908 -7.399 4.676 1.00 76.81 289 ALA A N 1
ATOM 2318 C CA . ALA A 1 289 ? 0.299 -6.579 3.627 1.00 76.81 289 ALA A CA 1
ATOM 2319 C C . ALA A 1 289 ? 1.259 -5.489 3.110 1.00 76.81 289 ALA A C 1
ATOM 2321 O O . ALA A 1 289 ? 1.352 -5.247 1.902 1.00 76.81 289 ALA A O 1
ATOM 2322 N N . ALA A 1 290 ? 1.991 -4.858 4.026 1.00 75.44 290 ALA A N 1
ATOM 2323 C CA . ALA A 1 290 ? 3.029 -3.876 3.747 1.00 75.44 290 ALA A CA 1
ATOM 2324 C C . ALA A 1 290 ? 4.178 -4.473 2.913 1.00 75.44 290 ALA A C 1
ATOM 2326 O O . ALA A 1 290 ? 4.551 -3.896 1.888 1.00 75.44 290 ALA A O 1
ATOM 2327 N N . GLU A 1 291 ? 4.700 -5.635 3.306 1.00 80.12 291 GLU A N 1
ATOM 2328 C CA . GLU A 1 291 ? 5.773 -6.342 2.596 1.00 80.12 291 GLU A CA 1
ATOM 2329 C C . GLU A 1 291 ? 5.351 -6.742 1.175 1.00 80.12 291 GLU A C 1
ATOM 2331 O O . GLU A 1 291 ? 6.040 -6.422 0.208 1.00 80.12 291 GLU A O 1
ATOM 2336 N N . ASN A 1 292 ? 4.152 -7.305 1.013 1.00 76.44 292 ASN A N 1
ATOM 2337 C CA . ASN A 1 292 ? 3.605 -7.656 -0.302 1.00 76.44 292 ASN A CA 1
ATOM 2338 C C . ASN A 1 292 ? 3.449 -6.442 -1.237 1.00 76.44 292 ASN A C 1
ATOM 2340 O O . ASN A 1 292 ? 3.674 -6.523 -2.453 1.00 76.44 292 ASN A O 1
ATOM 2344 N N . THR A 1 293 ? 3.071 -5.291 -0.677 1.00 74.62 293 THR A N 1
ATOM 2345 C CA . THR A 1 293 ? 2.964 -4.046 -1.446 1.00 74.62 293 THR A CA 1
ATOM 2346 C C . THR A 1 293 ? 4.348 -3.577 -1.904 1.00 74.62 293 THR A C 1
ATOM 2348 O O . THR A 1 293 ? 4.522 -3.238 -3.077 1.00 74.62 293 THR A O 1
ATOM 2351 N N . GLN A 1 294 ? 5.354 -3.624 -1.023 1.00 75.75 294 GLN A N 1
ATOM 2352 C CA . GLN A 1 294 ? 6.752 -3.331 -1.366 1.00 75.75 294 GLN A CA 1
ATOM 2353 C C . GLN A 1 294 ? 7.286 -4.271 -2.445 1.00 75.75 294 GLN A C 1
ATOM 2355 O O . GLN A 1 294 ? 7.919 -3.817 -3.396 1.00 75.75 294 GLN A O 1
ATOM 2360 N N . ASP A 1 295 ? 6.982 -5.562 -2.352 1.00 80.12 295 ASP A N 1
ATOM 2361 C CA . ASP A 1 295 ? 7.384 -6.547 -3.351 1.00 80.12 295 ASP A CA 1
ATOM 2362 C C . ASP A 1 295 ? 6.781 -6.258 -4.720 1.00 80.12 295 ASP A C 1
ATOM 2364 O O . ASP A 1 295 ? 7.481 -6.323 -5.733 1.00 80.12 295 ASP A O 1
ATOM 2368 N N . THR A 1 296 ? 5.515 -5.841 -4.754 1.00 74.19 296 THR A N 1
ATOM 2369 C CA . THR A 1 296 ? 4.855 -5.403 -5.989 1.00 74.19 296 THR A CA 1
ATOM 2370 C C . THR A 1 296 ? 5.564 -4.180 -6.590 1.00 74.19 296 THR A C 1
ATOM 2372 O O . THR A 1 296 ? 5.819 -4.137 -7.796 1.00 74.19 296 THR A O 1
ATOM 2375 N N . VAL A 1 297 ? 5.951 -3.204 -5.761 1.00 74.00 297 VAL A N 1
ATOM 2376 C CA . VAL A 1 297 ? 6.709 -2.015 -6.197 1.00 74.00 297 VAL A CA 1
ATOM 2377 C C . VAL A 1 297 ? 8.117 -2.383 -6.680 1.00 74.00 297 VAL A C 1
ATOM 2379 O O . VAL A 1 297 ? 8.589 -1.867 -7.701 1.00 74.00 297 VAL A O 1
ATOM 2382 N N . ARG A 1 298 ? 8.800 -3.295 -5.982 1.00 78.31 298 ARG A N 1
ATOM 2383 C CA . ARG A 1 298 ? 10.126 -3.797 -6.360 1.00 78.31 298 ARG A CA 1
ATOM 2384 C C . ARG A 1 298 ? 10.067 -4.513 -7.703 1.00 78.31 298 ARG A C 1
ATOM 2386 O O . ARG A 1 298 ? 10.865 -4.202 -8.584 1.00 78.31 298 ARG A O 1
ATOM 2393 N N . GLN A 1 299 ? 9.091 -5.398 -7.891 1.00 77.00 299 GLN A N 1
ATOM 2394 C CA . GLN A 1 299 ? 8.890 -6.131 -9.138 1.00 77.00 299 GLN A CA 1
ATOM 2395 C C . GLN A 1 299 ? 8.633 -5.182 -10.316 1.00 77.00 299 GLN A C 1
ATOM 2397 O O . GLN A 1 299 ? 9.240 -5.350 -11.376 1.00 77.00 299 GLN A O 1
ATOM 2402 N N . LEU A 1 300 ? 7.796 -4.158 -10.121 1.00 72.44 300 LEU A N 1
ATOM 2403 C CA . LEU A 1 300 ? 7.562 -3.107 -11.114 1.00 72.44 300 LEU A CA 1
ATOM 2404 C C . LEU A 1 300 ? 8.877 -2.407 -11.497 1.00 72.44 300 LEU A C 1
ATOM 2406 O O . LEU A 1 300 ? 9.200 -2.260 -12.677 1.00 72.44 300 LEU A O 1
ATOM 2410 N N . THR A 1 301 ? 9.675 -2.032 -10.496 1.00 73.00 301 THR A N 1
ATOM 2411 C CA . THR A 1 301 ? 10.963 -1.349 -10.691 1.00 73.00 301 THR A CA 1
ATOM 2412 C C . THR A 1 301 ? 11.973 -2.227 -11.440 1.00 73.00 301 THR A C 1
ATOM 2414 O O . THR A 1 301 ? 12.647 -1.763 -12.363 1.00 73.00 301 THR A O 1
ATOM 2417 N N . GLU A 1 302 ? 12.070 -3.510 -11.093 1.00 78.88 302 GLU A N 1
ATOM 2418 C CA . GLU A 1 302 ? 12.942 -4.469 -11.778 1.00 78.88 302 GLU A CA 1
ATOM 2419 C C . GLU A 1 302 ? 12.523 -4.700 -13.230 1.00 78.88 302 GLU A C 1
ATOM 2421 O O . GLU A 1 302 ? 13.371 -4.736 -14.125 1.00 78.88 302 GLU A O 1
ATOM 2426 N N . GLN A 1 303 ? 11.222 -4.824 -13.489 1.00 72.31 303 GLN A N 1
ATOM 2427 C CA . GLN A 1 303 ? 10.692 -5.026 -14.835 1.00 72.31 303 GLN A CA 1
ATOM 2428 C C . GLN A 1 303 ? 10.933 -3.815 -15.732 1.00 72.31 303 GLN A C 1
ATOM 2430 O O . GLN A 1 303 ? 11.340 -3.985 -16.882 1.00 72.31 303 GLN A O 1
ATOM 2435 N N . LEU A 1 304 ? 10.772 -2.605 -15.197 1.00 70.31 304 LEU A N 1
ATOM 2436 C CA . LEU A 1 304 ? 11.150 -1.368 -15.877 1.00 70.31 304 LEU A CA 1
ATOM 2437 C C . LEU A 1 304 ? 12.633 -1.349 -16.224 1.00 70.31 304 LEU A C 1
ATOM 2439 O O . LEU A 1 304 ? 13.005 -1.089 -17.368 1.00 70.31 304 LEU A O 1
ATOM 2443 N N . ARG A 1 305 ? 13.492 -1.675 -15.253 1.00 74.69 305 ARG A N 1
ATOM 2444 C CA . ARG A 1 305 ? 14.939 -1.737 -15.471 1.00 74.69 305 ARG A CA 1
ATOM 2445 C C . ARG A 1 305 ? 15.293 -2.739 -16.568 1.00 74.69 305 ARG A C 1
ATOM 2447 O O . ARG A 1 305 ? 16.082 -2.404 -17.450 1.00 74.69 305 ARG A O 1
ATOM 2454 N N . ARG A 1 306 ? 14.688 -3.930 -16.536 1.00 76.88 306 ARG A N 1
ATOM 2455 C CA . ARG A 1 306 ? 14.884 -4.982 -17.540 1.00 76.88 306 ARG A CA 1
ATOM 2456 C C . ARG A 1 306 ? 14.429 -4.534 -18.928 1.00 76.88 306 ARG A C 1
ATOM 2458 O O . ARG A 1 306 ? 15.168 -4.694 -19.895 1.00 76.88 306 ARG A O 1
ATOM 2465 N N . PHE A 1 307 ? 13.261 -3.905 -19.023 1.00 71.81 307 PHE A N 1
ATOM 2466 C CA . PHE A 1 307 ? 12.753 -3.368 -20.282 1.00 71.81 307 PHE A CA 1
ATOM 2467 C C . PHE A 1 307 ? 13.691 -2.302 -20.873 1.00 71.81 307 PHE A C 1
ATOM 2469 O O . PHE A 1 307 ? 14.056 -2.360 -22.050 1.00 71.81 307 PHE A O 1
ATOM 2476 N N . LEU A 1 308 ? 14.144 -1.359 -20.043 1.00 69.81 308 LEU A N 1
ATOM 2477 C CA . LEU A 1 308 ? 15.077 -0.312 -20.458 1.00 69.81 308 LEU A CA 1
ATOM 2478 C C . LEU A 1 308 ? 16.432 -0.877 -20.904 1.00 69.81 308 LEU A C 1
ATOM 2480 O O . LEU A 1 308 ? 17.039 -0.338 -21.834 1.00 69.81 308 LEU A O 1
ATOM 2484 N N . SER A 1 309 ? 16.910 -1.953 -20.270 1.00 71.62 309 SER A N 1
ATOM 2485 C CA . SER A 1 309 ? 18.137 -2.633 -20.694 1.00 71.62 309 SER A CA 1
ATOM 2486 C C . SER A 1 309 ? 17.965 -3.407 -22.001 1.00 71.62 309 SER A C 1
ATOM 2488 O O . SER A 1 309 ? 18.851 -3.353 -22.855 1.00 71.62 309 SER A O 1
ATOM 2490 N N . ASP A 1 310 ? 16.825 -4.075 -22.200 1.00 72.38 310 ASP A N 1
ATOM 2491 C CA . ASP A 1 310 ? 16.577 -4.892 -23.392 1.00 72.38 310 ASP A CA 1
ATOM 2492 C C . ASP A 1 310 ? 16.473 -4.023 -24.659 1.00 72.38 310 ASP A C 1
ATOM 2494 O O . ASP A 1 310 ? 17.050 -4.364 -25.696 1.00 72.38 310 ASP A O 1
ATOM 2498 N N . ARG A 1 311 ? 15.840 -2.843 -24.574 1.00 67.75 311 ARG A N 1
ATOM 2499 C CA . ARG A 1 311 ? 15.777 -1.887 -25.696 1.00 67.75 311 ARG A CA 1
ATOM 2500 C C . ARG A 1 311 ? 17.141 -1.279 -26.035 1.00 67.75 311 ARG A C 1
ATOM 2502 O O . ARG A 1 311 ? 17.454 -1.141 -27.216 1.00 67.75 311 ARG A O 1
ATOM 2509 N N . SER A 1 312 ? 17.975 -0.989 -25.027 1.00 67.00 312 SER A N 1
ATOM 2510 C CA . SER A 1 312 ? 19.349 -0.496 -25.240 1.00 67.00 312 SER A CA 1
ATOM 2511 C C . SER A 1 312 ? 20.127 -1.442 -26.147 1.00 67.00 312 SER A C 1
ATOM 2513 O O . SER A 1 312 ? 20.747 -1.012 -27.110 1.00 67.00 312 SER A O 1
ATOM 2515 N N . ARG A 1 313 ? 20.006 -2.752 -25.911 1.00 69.44 313 ARG A N 1
ATOM 2516 C CA . ARG A 1 313 ? 20.698 -3.764 -26.711 1.00 69.44 313 ARG A CA 1
ATO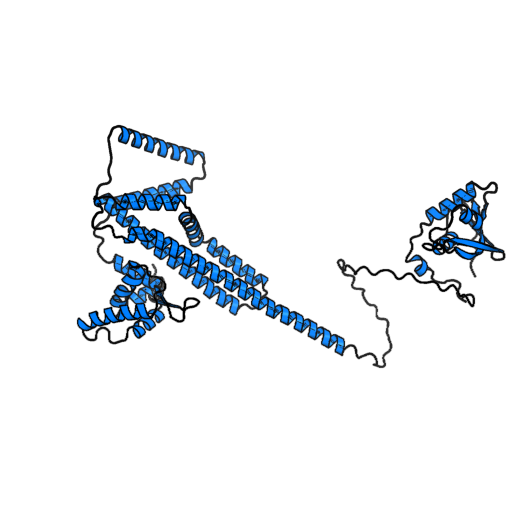M 2517 C C . ARG A 1 313 ? 20.239 -3.779 -28.173 1.00 69.44 313 ARG A C 1
ATOM 2519 O O . ARG A 1 313 ? 21.062 -3.997 -29.060 1.00 69.44 313 ARG A O 1
ATOM 2526 N N . ALA A 1 314 ? 18.951 -3.553 -28.435 1.00 73.12 314 ALA A N 1
ATOM 2527 C CA . ALA A 1 314 ? 18.414 -3.461 -29.794 1.00 73.12 314 ALA A CA 1
ATOM 2528 C C . ALA A 1 314 ? 18.856 -2.169 -30.509 1.00 73.12 314 ALA A C 1
ATOM 2530 O O . ALA A 1 314 ? 19.207 -2.208 -31.690 1.00 73.12 314 ALA A O 1
ATOM 2531 N N . GLU A 1 315 ? 18.888 -1.038 -29.798 1.00 72.38 315 GLU A N 1
ATOM 2532 C CA . GLU A 1 315 ? 19.398 0.239 -30.315 1.00 72.38 315 GLU A CA 1
ATOM 2533 C C . GLU A 1 315 ? 20.905 0.166 -30.601 1.00 72.38 315 GLU A C 1
ATOM 2535 O O . GLU A 1 315 ? 21.330 0.521 -31.699 1.00 72.38 315 GLU A O 1
ATOM 2540 N N . ASP A 1 316 ? 21.699 -0.413 -29.699 1.00 79.12 316 ASP A N 1
ATOM 2541 C CA . ASP A 1 316 ? 23.137 -0.637 -29.892 1.00 79.12 316 ASP A CA 1
ATOM 2542 C C . ASP A 1 316 ? 23.403 -1.527 -31.118 1.00 79.12 316 ASP A C 1
ATOM 2544 O O . ASP A 1 316 ? 24.274 -1.239 -31.946 1.00 79.12 316 ASP A O 1
ATOM 2548 N N . GLN A 1 317 ? 22.606 -2.586 -31.303 1.00 80.75 317 GLN A N 1
ATOM 2549 C CA . GLN A 1 317 ? 22.665 -3.422 -32.506 1.00 80.75 317 GLN A CA 1
ATOM 2550 C C . GLN A 1 317 ? 22.288 -2.648 -33.774 1.00 80.75 317 GLN A C 1
ATOM 2552 O O . GLN A 1 317 ? 22.927 -2.839 -34.813 1.00 80.75 317 GLN A O 1
ATOM 2557 N N . ARG A 1 318 ? 21.286 -1.763 -33.710 1.00 82.94 318 ARG A N 1
ATOM 2558 C CA . ARG A 1 318 ? 20.883 -0.898 -34.829 1.00 82.94 318 ARG A CA 1
ATOM 2559 C C . ARG A 1 318 ? 22.000 0.076 -35.197 1.00 82.94 318 ARG A C 1
ATOM 2561 O O . ARG A 1 318 ? 22.295 0.207 -36.383 1.00 82.94 318 ARG A O 1
ATOM 2568 N N . VAL A 1 319 ? 22.643 0.705 -34.213 1.00 87.06 319 VAL A N 1
ATOM 2569 C CA . VAL A 1 319 ? 23.787 1.607 -34.417 1.00 87.06 319 VAL A CA 1
ATOM 2570 C C . VAL A 1 319 ? 24.938 0.853 -35.077 1.00 87.06 319 VAL A C 1
ATOM 2572 O O . VAL A 1 319 ? 25.433 1.283 -36.117 1.00 87.06 319 VAL A O 1
ATOM 2575 N N . LEU A 1 320 ? 25.309 -0.320 -34.557 1.00 87.56 320 LEU A N 1
ATOM 2576 C CA . LEU A 1 320 ? 26.351 -1.161 -35.156 1.00 87.56 320 LEU A CA 1
ATOM 2577 C C . LEU A 1 320 ? 26.000 -1.600 -36.584 1.00 87.56 320 LEU A C 1
ATOM 2579 O O . LEU A 1 320 ? 26.868 -1.617 -37.459 1.00 87.56 320 LEU A O 1
ATOM 2583 N N . ALA A 1 321 ? 24.736 -1.935 -36.851 1.00 89.62 321 ALA A N 1
ATOM 2584 C CA . ALA A 1 321 ? 24.271 -2.264 -38.194 1.00 89.62 321 ALA A CA 1
ATOM 2585 C C . ALA A 1 321 ? 24.366 -1.059 -39.143 1.00 89.62 321 ALA A C 1
ATOM 2587 O O . ALA A 1 321 ? 24.788 -1.227 -40.291 1.00 89.62 321 ALA A O 1
ATOM 2588 N N . LEU A 1 322 ? 24.033 0.145 -38.664 1.00 90.94 322 LEU A N 1
ATOM 2589 C CA . LEU A 1 322 ? 24.144 1.390 -39.419 1.00 90.94 322 LEU A CA 1
ATOM 2590 C C . LEU A 1 322 ? 25.608 1.701 -39.743 1.00 90.94 322 LEU A C 1
ATOM 2592 O O . LEU A 1 322 ? 25.933 1.913 -40.908 1.00 90.94 322 LEU A O 1
ATOM 2596 N N . VAL A 1 323 ? 26.504 1.614 -38.755 1.00 90.81 323 VAL A N 1
ATOM 2597 C CA . VAL A 1 323 ? 27.955 1.788 -38.935 1.00 90.81 323 VAL A CA 1
ATOM 2598 C C . VAL A 1 323 ? 28.490 0.801 -39.973 1.00 90.81 323 VAL A C 1
ATOM 2600 O O . VAL A 1 323 ? 29.143 1.208 -40.931 1.00 90.81 323 VAL A O 1
ATOM 2603 N N . ARG A 1 324 ? 28.138 -0.487 -39.866 1.00 89.88 324 ARG A N 1
ATOM 2604 C CA . ARG A 1 324 ? 28.513 -1.500 -40.869 1.00 89.88 324 ARG A CA 1
ATOM 2605 C C . ARG A 1 324 ? 27.905 -1.230 -42.243 1.00 89.88 324 ARG A C 1
ATOM 2607 O O . ARG A 1 324 ? 28.468 -1.644 -43.254 1.00 89.88 324 ARG A O 1
ATOM 2614 N N . SER A 1 325 ? 26.725 -0.616 -42.312 1.00 91.75 325 SER A N 1
ATOM 2615 C CA . SER A 1 325 ? 26.121 -0.217 -43.586 1.00 91.75 325 SER A CA 1
ATOM 2616 C C . SER A 1 325 ? 26.899 0.936 -44.217 1.00 91.75 325 SER A C 1
ATOM 2618 O O . SER A 1 325 ? 27.238 0.841 -45.391 1.00 91.75 325 SER A O 1
ATOM 2620 N N . VAL A 1 326 ? 27.277 1.956 -43.442 1.00 89.38 326 VAL A N 1
ATOM 2621 C CA . VAL A 1 326 ? 28.084 3.090 -43.911 1.00 89.38 326 VAL A CA 1
ATOM 2622 C C . VAL A 1 326 ? 29.452 2.600 -44.378 1.00 89.38 326 VAL A C 1
ATOM 2624 O O . VAL A 1 326 ? 29.845 2.895 -45.499 1.00 89.38 326 VAL A O 1
ATOM 2627 N N . GLN A 1 327 ? 30.126 1.752 -43.596 1.00 86.12 327 GLN A N 1
ATOM 2628 C CA . GLN A 1 327 ? 31.401 1.135 -43.986 1.00 86.12 327 GLN A CA 1
ATOM 2629 C C . GLN A 1 327 ? 31.296 0.353 -45.304 1.00 86.12 327 GLN A C 1
ATOM 2631 O O . GLN A 1 327 ? 32.192 0.444 -46.141 1.00 86.12 327 GLN A O 1
ATOM 2636 N N . ARG A 1 328 ? 30.191 -0.373 -45.530 1.00 87.06 328 ARG A N 1
ATOM 2637 C CA . ARG A 1 328 ? 29.925 -1.062 -46.806 1.00 87.06 328 ARG A CA 1
ATOM 2638 C C . ARG A 1 328 ? 29.737 -0.097 -47.978 1.00 87.06 328 ARG A C 1
ATOM 2640 O O . ARG A 1 328 ? 30.253 -0.363 -49.055 1.00 87.06 328 ARG A O 1
ATOM 2647 N N . HIS A 1 329 ? 29.034 1.017 -47.785 1.00 85.00 329 HIS A N 1
ATOM 2648 C CA . HIS A 1 329 ? 28.866 2.022 -48.842 1.00 85.00 329 HIS A CA 1
ATOM 2649 C C . HIS A 1 329 ? 30.185 2.739 -49.150 1.00 85.00 329 HIS A C 1
ATOM 2651 O O . HIS A 1 329 ? 30.525 2.913 -50.315 1.00 85.00 329 HIS A O 1
ATOM 2657 N N . VAL A 1 330 ? 30.968 3.085 -48.125 1.00 83.06 330 VAL A N 1
ATOM 2658 C CA . VAL A 1 330 ? 32.288 3.715 -48.285 1.00 83.06 330 VAL A CA 1
ATOM 2659 C C . VAL A 1 330 ? 33.261 2.783 -49.011 1.00 83.06 330 VAL A C 1
ATOM 2661 O O . VAL A 1 330 ? 33.945 3.210 -49.933 1.00 83.06 330 VAL A O 1
ATOM 2664 N N . THR A 1 331 ? 33.288 1.495 -48.662 1.00 79.56 331 THR A N 1
ATOM 2665 C CA . THR A 1 331 ? 34.124 0.507 -49.371 1.00 79.56 331 THR A CA 1
ATOM 2666 C C . THR A 1 331 ? 33.649 0.242 -50.799 1.00 79.56 331 THR A C 1
ATOM 2668 O O . THR A 1 331 ? 34.486 0.080 -51.680 1.00 79.56 331 THR A O 1
ATOM 2671 N N . ALA A 1 332 ? 32.339 0.265 -51.065 1.00 76.88 332 ALA A N 1
ATOM 2672 C CA . ALA A 1 332 ? 31.806 0.184 -52.427 1.00 76.88 332 ALA A CA 1
ATOM 2673 C C . ALA A 1 332 ? 32.185 1.407 -53.288 1.00 76.88 332 ALA A C 1
ATOM 2675 O O . ALA A 1 332 ? 32.414 1.265 -54.487 1.00 76.88 332 ALA A O 1
ATOM 2676 N N . LEU A 1 333 ? 32.288 2.594 -52.680 1.00 72.31 333 LEU A N 1
ATOM 2677 C CA . LEU A 1 333 ? 32.764 3.820 -53.332 1.00 72.31 333 LEU A CA 1
ATOM 2678 C C . LEU A 1 333 ? 34.294 3.850 -53.495 1.00 72.31 333 LEU A C 1
ATOM 2680 O O . LEU A 1 333 ? 34.797 4.464 -54.430 1.00 72.31 333 LEU A O 1
ATOM 2684 N N . GLY A 1 334 ? 35.038 3.125 -52.653 1.00 58.94 334 GLY A N 1
ATOM 2685 C CA . GLY A 1 334 ? 36.505 3.016 -52.680 1.00 58.94 334 GLY A CA 1
ATOM 2686 C C . GLY A 1 334 ? 37.111 2.327 -53.914 1.00 58.94 334 GLY A C 1
ATOM 2687 O O . GLY A 1 334 ? 38.296 2.007 -53.906 1.00 58.94 334 GLY A O 1
ATOM 2688 N N . GLY A 1 335 ? 36.321 2.085 -54.965 1.00 56.88 335 GLY A N 1
ATOM 2689 C CA . GLY A 1 335 ? 36.746 1.478 -56.230 1.00 56.88 335 GLY A CA 1
ATOM 2690 C C . GLY A 1 335 ? 36.593 2.366 -57.471 1.00 56.88 335 GLY A C 1
ATOM 2691 O O . GLY A 1 335 ? 37.000 1.951 -58.555 1.00 56.88 335 GLY A O 1
ATOM 2692 N N . THR A 1 336 ? 36.046 3.583 -57.374 1.00 56.22 336 THR A N 1
ATOM 2693 C CA . THR A 1 336 ? 35.879 4.472 -58.542 1.00 56.22 336 THR A CA 1
ATOM 2694 C C . THR A 1 336 ? 37.109 5.352 -58.773 1.00 56.22 336 THR A C 1
ATOM 2696 O O . THR A 1 336 ? 37.010 6.571 -58.790 1.00 56.22 336 THR A O 1
ATOM 2699 N N . ALA A 1 337 ? 38.284 4.743 -58.947 1.00 56.31 337 ALA A N 1
ATOM 2700 C CA . ALA A 1 337 ? 39.534 5.470 -59.212 1.00 56.31 337 ALA A CA 1
ATOM 2701 C C . ALA A 1 337 ? 39.934 5.511 -60.701 1.00 56.31 337 ALA A C 1
ATOM 2703 O O . ALA A 1 337 ? 41.043 5.922 -61.026 1.00 56.31 337 ALA A O 1
ATOM 2704 N N . LYS A 1 338 ? 39.073 5.072 -61.632 1.00 57.88 338 LYS A N 1
ATOM 2705 C CA . LYS A 1 338 ? 39.354 5.138 -63.081 1.00 57.88 338 LYS A CA 1
ATOM 2706 C C . LYS A 1 338 ? 38.098 5.410 -63.907 1.00 57.88 338 LYS A C 1
ATOM 2708 O O . LYS A 1 338 ? 37.681 4.583 -64.711 1.00 57.88 338 LYS A O 1
ATOM 2713 N N . LEU A 1 339 ? 37.491 6.574 -63.712 1.00 58.59 339 LEU A N 1
ATOM 2714 C CA . LEU A 1 339 ? 36.685 7.189 -64.766 1.00 58.59 339 LEU A CA 1
ATOM 2715 C C . LEU A 1 339 ? 37.605 8.160 -65.521 1.00 58.59 339 LEU A C 1
ATOM 2717 O O . LEU A 1 339 ? 38.352 8.879 -64.861 1.00 58.59 339 LEU A O 1
ATOM 2721 N N . PRO A 1 340 ? 37.610 8.184 -66.867 1.00 54.88 340 PRO A N 1
ATOM 2722 C CA . PRO A 1 340 ? 38.324 9.217 -67.604 1.00 54.88 340 PRO A CA 1
ATOM 2723 C C . PRO A 1 340 ? 37.636 10.555 -67.317 1.00 54.88 340 PRO A C 1
ATOM 2725 O O . PRO A 1 340 ? 36.556 10.837 -67.832 1.00 54.88 340 PRO A O 1
ATOM 2728 N N . GLY A 1 341 ? 38.237 11.344 -66.436 1.00 60.84 341 GLY A N 1
ATOM 2729 C CA . GLY A 1 341 ? 37.743 12.642 -66.005 1.00 60.84 341 GLY A CA 1
ATOM 2730 C C . GLY A 1 341 ? 38.916 13.571 -65.731 1.00 60.84 341 GLY A C 1
ATOM 2731 O O . GLY A 1 341 ? 39.985 13.122 -65.327 1.00 60.84 341 GLY A O 1
ATOM 2732 N N . MET A 1 342 ? 38.719 14.856 -66.009 1.00 64.25 342 MET A N 1
ATOM 2733 C CA . MET A 1 342 ? 39.658 15.916 -65.654 1.00 64.25 342 MET A CA 1
ATOM 2734 C C . MET A 1 342 ? 39.422 16.294 -64.187 1.00 64.25 342 MET A C 1
ATOM 2736 O O . MET A 1 342 ? 38.271 16.461 -63.778 1.00 64.25 342 MET A O 1
ATOM 2740 N N . GLU A 1 343 ? 40.495 16.429 -63.412 1.00 61.72 343 GLU A N 1
ATOM 2741 C CA . GLU A 1 343 ? 40.428 17.015 -62.075 1.00 61.72 343 GLU A CA 1
ATOM 2742 C C . GLU A 1 343 ? 40.214 18.526 -62.211 1.00 61.72 343 GLU A C 1
ATOM 2744 O O . GLU A 1 343 ? 40.967 19.224 -62.887 1.00 61.72 343 GLU A O 1
ATOM 2749 N N . LEU A 1 344 ? 39.135 19.017 -61.608 1.00 64.38 344 LEU A N 1
ATOM 2750 C CA . LEU A 1 344 ? 38.837 20.437 -61.466 1.00 64.38 344 LEU A CA 1
ATOM 2751 C C . LEU A 1 344 ? 38.956 20.772 -59.982 1.00 64.38 344 LEU A C 1
ATOM 2753 O O . LEU A 1 344 ? 38.225 20.206 -59.166 1.00 64.38 344 LEU A O 1
ATOM 2757 N N . GLU A 1 345 ? 39.851 21.697 -59.637 1.00 58.75 345 GLU A N 1
ATOM 2758 C CA . GLU A 1 345 ? 39.896 22.284 -58.299 1.00 58.75 345 GLU A CA 1
ATOM 2759 C C . GLU A 1 345 ? 38.617 23.086 -58.063 1.00 58.75 345 GLU A C 1
ATOM 2761 O O . GLU A 1 345 ? 38.418 24.188 -58.575 1.00 58.75 345 GLU A O 1
ATOM 2766 N N . MET A 1 346 ? 37.705 22.488 -57.305 1.00 62.06 346 MET A N 1
ATOM 2767 C CA . MET A 1 346 ? 36.485 23.146 -56.865 1.00 62.06 346 MET A CA 1
ATOM 2768 C C . MET A 1 346 ? 36.763 23.861 -55.540 1.00 62.06 346 MET A C 1
ATOM 2770 O O . MET A 1 346 ? 37.417 23.280 -54.670 1.00 62.06 346 MET A O 1
ATOM 2774 N N . PRO A 1 347 ? 36.228 25.074 -55.322 1.00 59.47 347 PRO A N 1
ATOM 2775 C CA . PRO A 1 347 ? 36.326 25.731 -54.027 1.00 59.47 347 PRO A CA 1
ATOM 2776 C C . PRO A 1 347 ? 35.608 24.882 -52.968 1.00 59.47 347 PRO A C 1
ATOM 2778 O O . PRO A 1 347 ? 34.382 24.761 -52.972 1.00 59.47 347 PRO A O 1
ATOM 2781 N N . GLN A 1 348 ? 36.379 24.270 -52.068 1.00 65.00 348 GLN A N 1
ATOM 2782 C CA . GLN A 1 348 ? 35.863 23.553 -50.906 1.00 65.00 348 GLN A CA 1
ATOM 2783 C C . GLN A 1 348 ? 35.845 24.478 -49.690 1.00 65.00 348 GLN A C 1
ATOM 2785 O O . GLN A 1 348 ? 36.819 25.167 -49.394 1.00 65.00 348 GLN A O 1
ATOM 2790 N N . ALA A 1 349 ? 34.736 24.469 -48.953 1.00 62.47 349 ALA A N 1
ATOM 2791 C CA . ALA A 1 349 ? 34.677 25.095 -47.641 1.00 62.47 349 ALA A CA 1
ATOM 2792 C C . ALA A 1 349 ? 35.275 24.132 -46.608 1.00 62.47 349 ALA A C 1
ATOM 2794 O O . ALA A 1 349 ? 34.720 23.060 -46.361 1.00 62.47 349 ALA A O 1
ATOM 2795 N N . GLY A 1 350 ? 36.399 24.510 -45.999 1.00 61.00 350 GLY A N 1
ATOM 2796 C CA . GLY A 1 350 ? 36.956 23.785 -44.861 1.00 61.00 350 GLY A CA 1
ATOM 2797 C C . GLY A 1 350 ? 36.000 23.870 -43.673 1.00 61.00 350 GLY A C 1
ATOM 2798 O O . GLY A 1 350 ? 35.850 24.929 -43.065 1.00 61.00 350 GLY A O 1
ATOM 2799 N N . ILE A 1 351 ? 35.327 22.768 -43.347 1.00 61.50 351 ILE A N 1
ATOM 2800 C CA . ILE A 1 351 ? 34.470 22.694 -42.162 1.00 61.50 351 ILE A CA 1
ATOM 2801 C C . ILE A 1 351 ? 35.388 22.512 -40.953 1.00 61.50 351 ILE A C 1
ATOM 2803 O O . ILE A 1 351 ? 35.865 21.413 -40.693 1.00 61.50 351 ILE A O 1
ATOM 2807 N N . SER A 1 352 ? 35.651 23.600 -40.233 1.00 59.41 352 SER A N 1
ATOM 2808 C CA . SER A 1 352 ? 36.355 23.574 -38.950 1.00 59.41 352 SER A CA 1
ATOM 2809 C C . SER A 1 352 ? 35.329 23.659 -37.827 1.00 59.41 352 SER A C 1
ATOM 2811 O O . SER A 1 352 ? 34.643 24.673 -37.674 1.00 59.41 352 SER A O 1
ATOM 2813 N N . LEU A 1 353 ? 35.172 22.577 -37.064 1.00 69.56 353 LEU A N 1
ATOM 2814 C CA . LEU A 1 353 ? 34.280 22.562 -35.908 1.00 69.56 353 LEU A CA 1
ATOM 2815 C C . LEU A 1 353 ? 35.027 23.139 -34.691 1.00 69.56 353 LEU A C 1
ATOM 2817 O O . LEU A 1 353 ? 36.101 22.640 -34.357 1.00 69.56 353 LEU A O 1
ATOM 2821 N N . PRO A 1 354 ? 34.461 24.117 -33.954 1.00 67.88 354 PRO A N 1
ATOM 2822 C CA . PRO A 1 354 ? 35.135 24.769 -32.820 1.00 67.88 354 PRO A CA 1
ATOM 2823 C C . PRO A 1 354 ? 35.591 23.830 -31.689 1.00 67.88 354 PRO A C 1
ATOM 2825 O O . PRO A 1 354 ? 36.394 24.220 -30.848 1.00 67.88 354 PRO A O 1
ATOM 2828 N N . MET A 1 355 ? 35.054 22.607 -31.641 1.00 66.06 355 MET A N 1
ATOM 2829 C CA . MET A 1 355 ? 35.323 21.593 -30.612 1.00 66.06 355 MET A CA 1
ATOM 2830 C C . MET A 1 355 ? 36.111 20.389 -31.148 1.00 66.06 355 MET A C 1
ATOM 2832 O O . MET A 1 355 ? 36.272 19.394 -30.439 1.00 66.06 355 MET A O 1
ATOM 2836 N N . GLU A 1 356 ? 36.605 20.445 -32.387 1.00 72.81 356 GLU A N 1
ATOM 2837 C CA . GLU A 1 356 ? 37.417 19.373 -32.957 1.00 72.81 356 GLU A CA 1
ATOM 2838 C C . GLU A 1 356 ? 38.824 19.396 -32.346 1.00 72.81 356 GLU A C 1
ATOM 2840 O O . GLU A 1 356 ? 39.756 20.032 -32.836 1.00 72.81 356 GLU A O 1
ATOM 2845 N N . ARG A 1 357 ? 38.989 18.689 -31.225 1.00 57.44 357 ARG A N 1
ATOM 2846 C CA . ARG A 1 357 ? 40.314 18.379 -30.691 1.00 57.44 357 ARG A CA 1
ATOM 2847 C C . ARG A 1 357 ? 40.972 17.344 -31.595 1.00 57.44 357 ARG A C 1
ATOM 2849 O O . ARG A 1 357 ? 40.688 16.153 -31.487 1.00 57.44 357 ARG A O 1
ATOM 2856 N N . ARG A 1 358 ? 41.868 17.799 -32.472 1.00 57.44 358 ARG A N 1
ATOM 2857 C CA . ARG A 1 358 ? 42.778 16.906 -33.197 1.00 57.44 358 ARG A CA 1
ATOM 2858 C C . ARG A 1 358 ? 43.645 16.152 -32.185 1.00 57.44 358 ARG A C 1
ATOM 2860 O O . ARG A 1 358 ? 44.123 16.737 -31.213 1.00 57.44 358 ARG A O 1
ATOM 2867 N N . LEU A 1 359 ? 43.816 14.848 -32.392 1.00 56.28 359 LEU A N 1
ATOM 2868 C CA . LEU A 1 359 ? 44.761 14.048 -31.614 1.00 56.28 359 LEU A CA 1
ATOM 2869 C C . LEU A 1 359 ? 46.174 14.604 -31.830 1.00 56.28 359 LEU A C 1
ATOM 2871 O O . LEU A 1 359 ? 46.521 14.991 -32.945 1.00 56.28 359 LEU A O 1
ATOM 2875 N N . TYR A 1 360 ? 46.971 14.655 -30.762 1.00 51.75 360 TYR A N 1
ATOM 2876 C CA . TYR A 1 360 ? 48.364 15.087 -30.841 1.00 51.75 360 TYR A CA 1
ATOM 2877 C C . TYR A 1 360 ? 49.126 14.174 -31.810 1.00 51.75 360 TYR A C 1
ATOM 2879 O O . TYR A 1 360 ? 49.254 12.976 -31.558 1.00 51.75 360 TYR A O 1
ATOM 2887 N N . MET A 1 361 ? 49.606 14.742 -32.917 1.00 52.44 361 MET A N 1
ATOM 2888 C CA . MET A 1 361 ? 50.525 14.078 -33.837 1.00 52.44 361 MET A CA 1
ATOM 2889 C C . MET A 1 361 ? 51.932 14.638 -33.593 1.00 52.44 361 MET A C 1
ATOM 2891 O O . MET A 1 361 ? 52.101 15.858 -33.652 1.00 52.44 361 MET A O 1
ATOM 2895 N N . PRO A 1 362 ? 52.930 13.789 -33.290 1.00 48.25 362 PRO A N 1
ATOM 2896 C CA . PRO A 1 362 ? 54.316 14.225 -33.229 1.00 48.25 362 PRO A CA 1
ATOM 2897 C C . PRO A 1 362 ? 54.733 14.739 -34.610 1.00 48.25 362 PRO A C 1
ATOM 2899 O O . PRO A 1 362 ? 54.528 14.053 -35.608 1.00 48.25 362 PRO A O 1
ATOM 2902 N N . VAL A 1 363 ? 55.302 15.942 -34.668 1.00 54.69 363 VAL A N 1
ATOM 2903 C CA . VAL A 1 363 ? 55.858 16.496 -35.908 1.00 54.69 363 VAL A CA 1
ATOM 2904 C C . VAL A 1 363 ? 57.128 15.707 -36.234 1.00 54.69 363 VAL A C 1
ATOM 2906 O O . VAL A 1 363 ? 58.065 15.695 -35.432 1.00 54.69 363 VAL A O 1
ATOM 2909 N N . GLU A 1 364 ? 57.150 15.002 -37.367 1.00 49.66 364 GLU A N 1
ATOM 2910 C CA . GLU A 1 364 ? 58.359 14.324 -37.841 1.00 49.66 364 GLU A CA 1
ATOM 2911 C C . GLU A 1 364 ? 59.452 15.365 -38.107 1.00 49.66 364 GLU A C 1
ATOM 2913 O O . GLU A 1 364 ? 59.240 16.356 -38.807 1.00 49.66 364 GLU A O 1
ATOM 2918 N N . ARG A 1 365 ? 60.632 15.165 -37.512 1.00 49.75 365 ARG A N 1
ATOM 2919 C CA . ARG A 1 365 ? 61.796 16.009 -37.783 1.00 49.75 365 ARG A CA 1
ATOM 2920 C C . ARG A 1 365 ? 62.308 15.669 -39.176 1.00 49.75 365 ARG A C 1
ATOM 2922 O O . ARG A 1 365 ? 62.746 14.546 -39.404 1.00 49.75 365 ARG A O 1
ATOM 2929 N N . VAL A 1 366 ? 62.259 16.640 -40.082 1.00 54.62 366 VAL A N 1
ATOM 2930 C CA . VAL A 1 366 ? 62.808 16.508 -41.434 1.00 54.62 366 VAL A CA 1
ATOM 2931 C C . VAL A 1 366 ? 64.323 16.308 -41.327 1.00 54.62 366 VAL A C 1
ATOM 2933 O O . VAL A 1 366 ? 65.049 17.197 -40.879 1.00 54.62 366 VAL A O 1
ATOM 2936 N N . GLU A 1 367 ? 64.813 15.128 -41.706 1.00 51.44 367 GLU A N 1
ATOM 2937 C CA . GLU A 1 367 ? 66.248 14.890 -41.851 1.00 51.44 367 GLU A CA 1
ATOM 2938 C C . GLU A 1 367 ? 66.730 15.543 -43.150 1.00 51.44 367 GLU A C 1
ATOM 2940 O O . GLU A 1 367 ? 66.395 15.109 -44.251 1.00 51.44 367 GLU A O 1
ATOM 2945 N N . LEU A 1 368 ? 67.505 16.621 -43.025 1.00 55.81 368 LEU A N 1
ATOM 2946 C CA . LEU A 1 368 ? 68.080 17.317 -44.172 1.00 55.81 368 LEU A CA 1
ATOM 2947 C C . LEU A 1 368 ? 69.233 16.500 -44.756 1.00 55.81 368 LEU A C 1
ATOM 2949 O O . LEU A 1 368 ? 70.199 16.175 -44.064 1.00 55.81 368 LEU A O 1
ATOM 2953 N N . ASN A 1 369 ? 69.134 16.196 -46.046 1.00 49.16 369 ASN A N 1
ATOM 2954 C CA . ASN A 1 369 ? 70.173 15.501 -46.786 1.00 49.16 369 ASN A CA 1
ATOM 2955 C C . ASN A 1 369 ? 71.165 16.539 -47.340 1.00 49.16 369 ASN A C 1
ATOM 2957 O O . ASN A 1 369 ? 70.865 17.239 -48.300 1.00 49.16 369 ASN A O 1
ATOM 2961 N N . THR A 1 370 ? 72.341 16.672 -46.725 1.00 55.66 370 THR A N 1
ATOM 2962 C CA . THR A 1 370 ? 73.357 17.701 -47.040 1.00 55.66 370 THR A CA 1
ATOM 2963 C C . THR A 1 370 ? 74.197 17.413 -48.292 1.00 55.66 370 THR A C 1
ATOM 2965 O O . THR A 1 370 ? 75.243 18.026 -48.501 1.00 55.66 370 THR A O 1
ATOM 2968 N N . THR A 1 371 ? 73.755 16.497 -49.153 1.00 51.19 371 THR A N 1
ATOM 2969 C CA . THR A 1 371 ? 74.453 16.174 -50.402 1.00 51.19 371 THR A CA 1
ATOM 2970 C C . THR A 1 371 ? 73.972 17.112 -51.511 1.00 51.19 371 THR A C 1
ATOM 2972 O O . THR A 1 371 ? 73.048 16.785 -52.249 1.00 51.19 371 THR A O 1
ATOM 2975 N N . VAL A 1 372 ? 74.564 18.302 -51.620 1.00 50.91 372 VAL A N 1
ATOM 2976 C CA . VAL A 1 372 ? 74.296 19.218 -52.743 1.00 50.91 372 VAL A CA 1
ATOM 2977 C C . VAL A 1 372 ? 75.147 18.779 -53.936 1.00 50.91 372 VAL A C 1
ATOM 2979 O O . VAL A 1 372 ? 76.371 18.739 -53.824 1.00 50.91 372 VAL A O 1
ATOM 2982 N N . GLN A 1 373 ? 74.521 18.421 -55.062 1.00 48.50 373 GLN A N 1
ATOM 2983 C CA . GLN A 1 373 ? 75.237 18.106 -56.308 1.00 48.50 373 GLN A CA 1
ATOM 2984 C C . GLN A 1 373 ? 75.249 19.260 -57.320 1.00 48.50 373 GLN A C 1
ATOM 2986 O O . GLN A 1 373 ? 76.176 19.302 -58.114 1.00 48.50 373 GLN A O 1
ATOM 2991 N N . GLU A 1 374 ? 74.331 20.228 -57.236 1.00 51.94 374 GLU A N 1
ATOM 2992 C CA . GLU A 1 374 ? 74.295 21.447 -58.063 1.00 51.94 374 GLU A CA 1
ATOM 2993 C C . GLU A 1 374 ? 73.510 22.553 -57.322 1.00 51.94 374 GLU A C 1
ATOM 2995 O O . GLU A 1 374 ? 72.617 22.223 -56.531 1.00 51.94 374 GLU A O 1
ATOM 3000 N N . PRO A 1 375 ? 73.831 23.848 -57.518 1.00 53.75 375 PRO A N 1
ATOM 3001 C CA . PRO A 1 375 ? 73.008 24.935 -56.996 1.00 53.75 375 PRO A CA 1
ATOM 3002 C C . PRO A 1 375 ? 71.624 24.911 -57.674 1.00 53.75 375 PRO A C 1
ATOM 3004 O O . PRO A 1 375 ? 71.555 24.692 -58.883 1.00 53.75 375 PRO A O 1
ATOM 3007 N N . PRO A 1 376 ? 70.521 25.108 -56.931 1.00 52.38 376 PRO A N 1
ATOM 3008 C CA . PRO A 1 376 ? 69.195 25.202 -57.531 1.00 52.38 376 PRO A CA 1
ATOM 3009 C C . PRO A 1 376 ? 69.101 26.435 -58.445 1.00 52.38 376 PRO A C 1
ATOM 3011 O O . PRO A 1 376 ? 69.597 27.503 -58.095 1.00 52.38 376 PRO A O 1
ATOM 3014 N N . ASP A 1 377 ? 68.434 26.289 -59.594 1.00 50.66 377 ASP A N 1
ATOM 3015 C CA . ASP A 1 377 ? 68.200 27.364 -60.579 1.00 50.66 377 ASP A CA 1
ATOM 3016 C C . ASP A 1 377 ? 67.230 28.461 -60.082 1.00 50.66 377 ASP A C 1
ATOM 3018 O O . ASP A 1 377 ? 67.018 29.456 -60.775 1.00 50.66 377 ASP A O 1
ATOM 3022 N N . ASP A 1 378 ? 66.638 28.295 -58.895 1.00 47.03 378 ASP A N 1
ATOM 3023 C CA . ASP A 1 378 ? 65.620 29.190 -58.343 1.00 47.03 378 ASP A CA 1
ATOM 3024 C C . ASP A 1 378 ? 66.117 29.857 -57.040 1.00 47.03 378 ASP A C 1
ATOM 3026 O O . ASP A 1 378 ? 66.322 29.160 -56.038 1.00 47.03 378 ASP A O 1
ATOM 3030 N N . PRO A 1 379 ? 66.358 31.184 -57.023 1.00 52.19 379 PRO A N 1
ATOM 3031 C CA . PRO A 1 379 ? 66.874 31.893 -55.850 1.00 52.19 379 PRO A CA 1
ATOM 3032 C C . PRO A 1 379 ? 65.822 32.126 -54.749 1.00 52.19 379 PRO A C 1
ATOM 3034 O O . PRO A 1 379 ? 66.191 32.496 -53.634 1.00 52.19 379 PRO A O 1
ATOM 3037 N N . GLU A 1 380 ? 64.532 31.883 -55.014 1.00 50.69 380 GLU A N 1
ATOM 3038 C CA . GLU A 1 380 ? 63.442 32.000 -54.033 1.00 50.69 380 GLU A CA 1
ATOM 3039 C C . GLU A 1 380 ? 62.928 30.621 -53.590 1.00 50.69 380 GLU A C 1
ATOM 3041 O O . GLU A 1 380 ? 61.776 30.247 -53.802 1.00 50.69 380 GLU A O 1
ATOM 3046 N N . ALA A 1 381 ? 63.782 29.837 -52.929 1.00 55.84 381 ALA A N 1
ATOM 3047 C CA . ALA A 1 381 ? 63.308 28.658 -52.212 1.00 55.84 381 ALA A CA 1
ATOM 3048 C C . ALA A 1 381 ? 62.397 29.088 -51.045 1.00 55.84 381 ALA A C 1
ATOM 3050 O O . ALA A 1 381 ? 62.790 29.903 -50.205 1.00 55.84 381 ALA A O 1
ATOM 3051 N N . ASP A 1 382 ? 61.186 28.530 -50.961 1.00 54.03 382 ASP A N 1
ATOM 3052 C CA . ASP A 1 382 ? 60.270 28.777 -49.845 1.00 54.03 382 ASP A CA 1
ATOM 3053 C C . ASP A 1 382 ? 60.775 28.050 -48.586 1.00 54.03 382 ASP A C 1
ATOM 3055 O O . ASP A 1 382 ? 60.475 26.887 -48.320 1.00 54.03 382 ASP A O 1
ATOM 3059 N N . LEU A 1 383 ? 61.611 28.741 -47.808 1.00 57.38 383 LEU A N 1
ATOM 3060 C CA . LEU A 1 383 ? 62.235 28.206 -46.593 1.00 57.38 383 LEU A CA 1
ATOM 3061 C C . LEU A 1 383 ? 61.259 28.120 -45.405 1.00 57.38 383 LEU A C 1
ATOM 3063 O O . LEU A 1 383 ? 61.674 27.764 -44.303 1.00 57.38 383 LEU A O 1
ATOM 3067 N N . THR A 1 384 ? 59.975 28.447 -45.593 1.00 58.03 384 THR A N 1
ATOM 3068 C CA . THR A 1 384 ? 58.972 28.523 -44.517 1.00 58.03 384 THR A CA 1
ATOM 3069 C C . THR A 1 384 ? 58.793 27.187 -43.786 1.00 58.03 384 THR A C 1
ATOM 3071 O O . THR A 1 384 ? 58.605 27.175 -42.569 1.00 58.03 384 THR A O 1
ATOM 3074 N N . GLU A 1 385 ? 58.952 26.054 -44.477 1.00 58.16 385 GLU A N 1
ATOM 3075 C CA . GLU A 1 385 ? 58.863 24.717 -43.868 1.00 58.16 385 GLU A CA 1
ATOM 3076 C C . GLU A 1 385 ? 60.008 24.411 -42.885 1.00 58.16 385 GLU A C 1
ATOM 3078 O O . GLU A 1 385 ? 59.786 23.713 -41.895 1.00 58.16 385 GLU A O 1
ATOM 3083 N N . LEU A 1 386 ? 61.206 24.984 -43.078 1.00 57.91 386 LEU A N 1
ATOM 3084 C CA . LEU A 1 386 ? 62.327 24.828 -42.135 1.00 57.91 386 LEU A CA 1
ATOM 3085 C C . LEU A 1 386 ? 62.068 25.558 -40.809 1.00 57.91 386 LEU A C 1
ATOM 3087 O O . LEU A 1 386 ? 62.536 25.122 -39.756 1.00 57.91 386 LEU A O 1
ATOM 3091 N N . PHE A 1 387 ? 61.301 26.650 -40.851 1.00 55.38 387 PHE A N 1
ATOM 3092 C CA . PHE A 1 387 ? 60.935 27.452 -39.679 1.00 55.38 387 PHE A CA 1
ATOM 3093 C C . PHE A 1 387 ? 59.656 26.961 -38.987 1.00 55.38 387 PHE A C 1
ATOM 3095 O O . PHE A 1 387 ? 59.421 27.294 -37.827 1.00 55.38 387 PHE A O 1
ATOM 3102 N N . ALA A 1 388 ? 58.840 26.136 -39.651 1.00 55.31 388 ALA A N 1
ATOM 3103 C CA . ALA A 1 388 ? 57.541 25.690 -39.140 1.00 55.31 388 ALA A CA 1
ATOM 3104 C C . ALA A 1 388 ? 57.621 24.846 -37.847 1.00 55.31 388 ALA A C 1
ATOM 3106 O O . ALA A 1 388 ? 56.603 24.643 -37.184 1.00 55.31 388 ALA A O 1
ATOM 3107 N N . GLY A 1 389 ? 58.815 24.371 -37.464 1.00 57.34 389 GLY A N 1
ATOM 3108 C CA . GLY A 1 389 ? 59.039 23.558 -36.263 1.00 57.34 389 GLY A CA 1
ATOM 3109 C C . GLY A 1 389 ? 59.848 24.213 -35.133 1.00 57.34 389 GLY A C 1
ATOM 3110 O O . GLY A 1 389 ? 59.882 23.650 -34.039 1.00 57.34 389 GLY A O 1
ATOM 3111 N N . ILE A 1 390 ? 60.506 25.359 -35.361 1.00 59.91 390 ILE A N 1
ATOM 3112 C CA . ILE A 1 390 ? 61.409 26.003 -34.387 1.00 59.91 390 ILE A CA 1
ATOM 3113 C C . ILE A 1 390 ? 61.137 27.511 -34.376 1.00 59.91 390 ILE A C 1
ATOM 3115 O O . ILE A 1 390 ? 61.399 28.203 -35.355 1.00 59.91 390 ILE A O 1
ATOM 3119 N N . HIS A 1 391 ? 60.608 28.026 -33.264 1.00 62.78 391 HIS A N 1
ATOM 3120 C CA . HIS A 1 391 ? 60.396 29.462 -33.091 1.00 62.78 391 HIS A CA 1
ATOM 3121 C C . HIS A 1 391 ? 61.735 30.147 -32.798 1.00 62.78 391 HIS A C 1
ATOM 3123 O O . HIS A 1 391 ? 62.382 29.821 -31.805 1.00 62.78 391 HIS A O 1
ATOM 3129 N N . ILE A 1 392 ? 62.143 31.073 -33.666 1.00 66.75 392 ILE A N 1
ATOM 3130 C CA . ILE A 1 392 ? 63.358 31.875 -33.503 1.00 66.75 392 ILE A CA 1
ATOM 3131 C C . ILE A 1 392 ? 62.941 33.299 -33.175 1.00 66.75 392 ILE A C 1
ATOM 3133 O O . ILE A 1 392 ? 62.178 33.909 -33.924 1.00 66.75 392 ILE A O 1
ATOM 3137 N N . ASP A 1 393 ? 63.467 33.819 -32.073 1.00 71.94 393 ASP A N 1
ATOM 3138 C CA . ASP A 1 393 ? 63.263 35.205 -31.679 1.00 71.94 393 ASP A CA 1
ATOM 3139 C C . ASP A 1 393 ? 64.315 36.095 -32.352 1.00 71.94 393 ASP A C 1
ATOM 3141 O O . ASP A 1 393 ? 65.492 36.114 -31.985 1.00 71.94 393 ASP A O 1
ATOM 3145 N N . THR A 1 394 ? 63.891 36.818 -33.386 1.00 69.12 394 THR A N 1
ATOM 3146 C CA . THR A 1 394 ? 64.762 37.707 -34.158 1.00 69.12 394 THR A CA 1
ATOM 3147 C C . THR A 1 394 ? 65.238 38.924 -33.361 1.00 69.12 394 THR A C 1
ATOM 3149 O O . THR A 1 394 ? 66.268 39.493 -33.718 1.00 69.12 394 THR A O 1
ATOM 3152 N N . GLU A 1 395 ? 64.539 39.325 -32.290 1.00 75.31 395 GLU A N 1
ATOM 3153 C CA . GLU A 1 395 ? 64.971 40.445 -31.440 1.00 75.31 395 GLU A CA 1
ATOM 3154 C C . GLU A 1 395 ? 66.162 40.049 -30.561 1.00 75.31 395 GLU A C 1
ATOM 3156 O O . GLU A 1 395 ? 67.102 40.829 -30.407 1.00 75.31 395 GLU A O 1
ATOM 3161 N N . VAL A 1 396 ? 66.177 38.811 -30.057 1.00 79.00 396 VAL A N 1
ATOM 3162 C CA . VAL A 1 396 ? 67.307 38.273 -29.281 1.00 79.00 396 VAL A CA 1
ATOM 3163 C C . VAL A 1 396 ? 68.566 38.179 -30.147 1.00 79.00 396 VAL A C 1
ATOM 3165 O O . VAL A 1 396 ? 69.637 38.620 -29.727 1.00 79.00 396 VAL A O 1
ATOM 3168 N N . LEU A 1 397 ? 68.436 37.684 -31.384 1.00 79.44 397 LEU A N 1
ATOM 3169 C CA . LEU A 1 397 ? 69.563 37.611 -32.322 1.00 79.44 397 LEU A CA 1
ATOM 3170 C C . LEU A 1 397 ? 70.099 39.005 -32.685 1.00 79.44 397 LEU A C 1
ATOM 3172 O O . LEU A 1 397 ? 71.313 39.201 -32.735 1.00 79.44 397 LEU A O 1
ATOM 3176 N N . ALA A 1 398 ? 69.217 39.990 -32.887 1.00 77.88 398 ALA A N 1
ATOM 3177 C CA . ALA A 1 398 ? 69.626 41.377 -33.111 1.00 77.88 398 ALA A CA 1
ATOM 3178 C C . ALA A 1 398 ? 70.354 41.969 -31.889 1.00 77.88 398 ALA A C 1
ATOM 3180 O O . ALA A 1 398 ? 71.341 42.687 -32.058 1.00 77.88 398 ALA A O 1
ATOM 3181 N N . GLY A 1 399 ? 69.919 41.623 -30.671 1.00 78.56 399 GLY A N 1
ATOM 3182 C CA . GLY A 1 399 ? 70.589 41.986 -29.421 1.00 78.56 399 GLY A CA 1
ATOM 3183 C C . GLY A 1 399 ? 72.023 41.456 -29.339 1.00 78.56 399 GLY A C 1
ATOM 3184 O O . GLY A 1 399 ? 72.942 42.235 -29.101 1.00 78.56 399 GLY A O 1
ATOM 3185 N N . HIS A 1 400 ? 72.243 40.169 -29.637 1.00 81.69 400 HIS A N 1
ATOM 3186 C CA . HIS A 1 400 ? 73.589 39.574 -29.651 1.00 81.69 400 HIS A CA 1
ATOM 3187 C C . HIS A 1 400 ? 74.530 40.267 -30.650 1.00 81.69 400 HIS A C 1
ATOM 3189 O O . HIS A 1 400 ? 75.709 40.488 -30.361 1.00 81.69 400 HIS A O 1
ATOM 3195 N N . VAL A 1 401 ? 74.013 40.651 -31.824 1.00 79.62 401 VAL A N 1
ATOM 3196 C CA . VAL A 1 401 ? 74.791 41.401 -32.822 1.00 79.62 401 VAL A CA 1
ATOM 3197 C C . VAL A 1 401 ? 75.121 42.806 -32.315 1.00 79.62 401 VAL A C 1
ATOM 3199 O O . VAL A 1 401 ? 76.267 43.237 -32.433 1.00 79.62 401 VAL A O 1
ATOM 3202 N N . LEU A 1 402 ? 74.159 43.521 -31.723 1.00 77.56 402 LEU A N 1
ATOM 3203 C CA . LEU A 1 402 ? 74.381 44.865 -31.175 1.00 77.56 402 LEU A CA 1
ATOM 3204 C C . LEU A 1 402 ? 75.398 44.866 -30.027 1.00 77.56 402 LEU A C 1
ATOM 3206 O O . LEU A 1 402 ? 76.267 45.739 -29.999 1.00 77.56 402 LEU A O 1
ATOM 3210 N N . ASP A 1 403 ? 75.338 43.879 -29.132 1.00 79.62 403 ASP A N 1
ATOM 3211 C CA . ASP A 1 403 ? 76.293 43.722 -28.031 1.00 79.62 403 ASP A CA 1
ATOM 3212 C C . ASP A 1 403 ? 77.712 43.468 -28.557 1.00 79.62 403 ASP A C 1
ATOM 3214 O O . ASP A 1 403 ? 78.673 44.117 -28.126 1.00 79.62 403 ASP A O 1
ATOM 3218 N N . ALA A 1 404 ? 77.853 42.588 -29.554 1.00 79.00 404 ALA A N 1
ATOM 3219 C CA . ALA A 1 404 ? 79.141 42.316 -30.185 1.00 79.00 404 ALA A CA 1
ATOM 3220 C C . ALA A 1 404 ? 79.699 43.557 -30.908 1.00 79.00 404 ALA A C 1
ATOM 3222 O O . ALA A 1 404 ? 80.898 43.854 -30.818 1.00 79.00 404 ALA A O 1
ATOM 3223 N N . VAL A 1 405 ? 78.833 44.311 -31.594 1.00 80.44 405 VAL A N 1
ATOM 3224 C CA . VAL A 1 405 ? 79.193 45.557 -32.286 1.00 80.44 405 VAL A CA 1
ATOM 3225 C C . VAL A 1 405 ? 79.594 46.655 -31.300 1.00 80.44 405 VAL A C 1
ATOM 3227 O O . VAL A 1 405 ? 80.579 47.352 -31.546 1.00 80.44 405 VAL A O 1
ATOM 3230 N N . ALA A 1 406 ? 78.913 46.774 -30.158 1.00 74.94 406 ALA A N 1
ATOM 3231 C CA . ALA A 1 406 ? 79.252 47.731 -29.105 1.00 74.94 406 ALA A CA 1
ATOM 3232 C C . ALA A 1 406 ? 80.581 47.403 -28.399 1.00 74.94 406 ALA A C 1
ATOM 3234 O O . ALA A 1 406 ? 81.299 48.315 -27.986 1.00 74.94 406 ALA A O 1
ATOM 3235 N N . ALA A 1 407 ? 80.931 46.119 -28.282 1.00 73.81 407 ALA A N 1
ATOM 3236 C CA . ALA A 1 407 ? 82.201 45.672 -27.710 1.00 73.81 407 ALA A CA 1
ATOM 3237 C C . ALA A 1 407 ? 83.410 45.886 -28.647 1.00 73.81 407 ALA A C 1
ATOM 3239 O O . ALA A 1 407 ? 84.558 45.815 -28.200 1.00 73.81 407 ALA A O 1
ATOM 3240 N N . SER A 1 408 ? 83.174 46.153 -29.936 1.00 72.88 408 SER A N 1
ATOM 3241 C CA . SER A 1 408 ? 84.226 46.243 -30.950 1.00 72.88 408 SER A CA 1
ATOM 3242 C C . SER A 1 408 ? 84.683 47.689 -31.184 1.00 72.88 408 SER A C 1
ATOM 3244 O O . SER A 1 408 ? 83.865 48.557 -31.482 1.00 72.88 408 SER A O 1
ATOM 3246 N N . PRO A 1 409 ? 85.999 47.982 -31.140 1.00 62.69 409 PRO A N 1
ATOM 3247 C CA . PRO A 1 409 ? 86.515 49.355 -31.207 1.00 62.69 409 PRO A CA 1
ATOM 3248 C C . PRO A 1 409 ? 86.264 50.072 -32.547 1.00 62.69 409 PRO A C 1
ATOM 3250 O O . PRO A 1 409 ? 86.384 51.292 -32.605 1.00 62.69 409 PRO A O 1
ATOM 3253 N N . ASN A 1 410 ? 85.901 49.335 -33.604 1.00 65.12 410 ASN A N 1
ATOM 3254 C CA . ASN A 1 410 ? 85.667 49.864 -34.951 1.00 65.12 410 ASN A CA 1
ATOM 3255 C C . ASN A 1 410 ? 84.175 49.925 -35.343 1.00 65.12 410 ASN A C 1
ATOM 3257 O O . ASN A 1 410 ? 83.878 50.273 -36.482 1.00 65.12 410 ASN A O 1
ATOM 3261 N N . GLY A 1 411 ? 83.242 49.568 -34.449 1.00 66.88 411 GLY A N 1
ATOM 3262 C CA . GLY A 1 411 ? 81.796 49.611 -34.728 1.00 66.88 411 GLY A CA 1
ATOM 3263 C C . GLY A 1 411 ? 81.314 48.657 -35.834 1.00 66.88 411 GLY A C 1
ATOM 3264 O O . GLY A 1 411 ? 80.231 48.858 -36.389 1.00 66.88 411 GLY A O 1
ATOM 32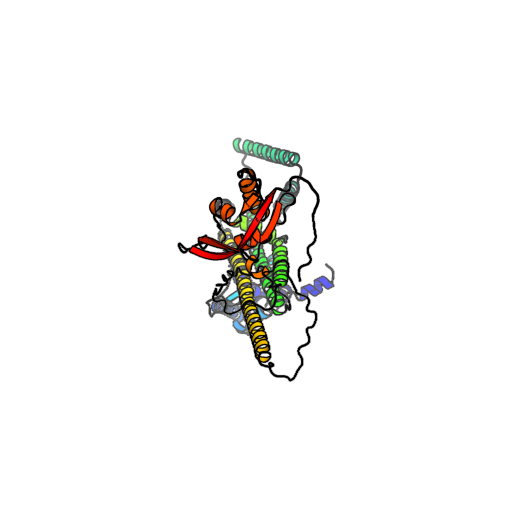65 N N . GLN A 1 412 ? 82.117 47.639 -36.165 1.00 78.81 412 GLN A N 1
ATOM 3266 C CA . GLN A 1 412 ? 81.834 46.613 -37.172 1.00 78.81 412 GLN A CA 1
ATOM 3267 C C . GLN A 1 412 ? 82.223 45.235 -36.640 1.00 78.81 412 GLN A C 1
ATOM 3269 O O . GLN A 1 412 ? 83.273 45.105 -36.005 1.00 78.81 412 GLN A O 1
ATOM 3274 N N . VAL A 1 413 ? 81.403 44.218 -36.913 1.00 81.94 413 VAL A N 1
ATOM 3275 C CA . VAL A 1 413 ? 81.635 42.832 -36.479 1.00 81.94 413 VAL A CA 1
ATOM 3276 C C . VAL A 1 413 ? 81.223 41.854 -37.568 1.00 81.94 413 VAL A C 1
ATOM 3278 O O . VAL A 1 413 ? 80.213 42.043 -38.239 1.00 81.94 413 VAL A O 1
ATOM 3281 N N . THR A 1 414 ? 82.010 40.794 -37.738 1.00 83.25 414 THR A N 1
ATOM 3282 C CA . THR A 1 414 ? 81.703 39.717 -38.686 1.00 83.25 414 THR A CA 1
ATOM 3283 C C . THR A 1 414 ? 80.798 38.667 -38.052 1.00 83.25 414 THR A C 1
ATOM 3285 O O . THR A 1 414 ? 80.889 38.418 -36.848 1.00 83.25 414 THR A O 1
ATOM 3288 N N . LEU A 1 415 ? 79.961 38.003 -38.853 1.00 81.31 415 LEU A N 1
ATOM 3289 C CA . LEU A 1 415 ? 79.095 36.920 -38.371 1.00 81.31 415 LEU A CA 1
ATOM 3290 C C . LEU A 1 415 ? 79.888 35.812 -37.657 1.00 81.31 415 LEU A C 1
ATOM 3292 O O . LEU A 1 415 ? 79.427 35.303 -36.641 1.00 81.31 415 LEU A O 1
ATOM 3296 N N . ALA A 1 416 ? 81.106 35.503 -38.114 1.00 79.19 416 ALA A N 1
ATOM 3297 C CA . ALA A 1 416 ? 81.991 34.553 -37.439 1.00 79.19 416 ALA A CA 1
ATOM 3298 C C . ALA A 1 416 ? 82.331 34.984 -36.005 1.00 79.19 416 ALA A C 1
ATOM 3300 O O . ALA A 1 416 ? 82.205 34.196 -35.075 1.00 79.19 416 ALA A O 1
ATOM 3301 N N . THR A 1 417 ? 82.665 36.261 -35.802 1.00 79.56 417 THR A N 1
ATOM 3302 C CA . THR A 1 417 ? 82.946 36.803 -34.465 1.00 79.56 417 THR A CA 1
ATOM 3303 C C . THR A 1 417 ? 81.700 36.837 -33.571 1.00 79.56 417 THR A C 1
ATOM 3305 O O . THR A 1 417 ? 81.817 36.655 -32.361 1.00 79.56 417 THR A O 1
ATOM 3308 N N . VAL A 1 418 ? 80.504 37.049 -34.137 1.00 81.00 418 VAL A N 1
ATOM 3309 C CA . VAL A 1 418 ? 79.244 36.965 -33.372 1.00 81.00 418 VAL A CA 1
ATOM 3310 C C . VAL A 1 418 ? 79.003 35.534 -32.900 1.00 81.00 418 VAL A C 1
ATOM 3312 O O . VAL A 1 418 ? 78.725 35.333 -31.722 1.00 81.00 418 VAL A O 1
ATOM 3315 N N . VAL A 1 419 ? 79.170 34.550 -33.786 1.00 80.31 419 VAL A N 1
ATOM 3316 C CA . VAL A 1 419 ? 78.974 33.125 -33.472 1.00 80.31 419 VAL A CA 1
ATOM 3317 C C . VAL A 1 419 ? 80.029 32.598 -32.489 1.00 80.31 419 VAL A C 1
ATOM 3319 O O . VAL A 1 419 ? 79.714 31.752 -31.657 1.00 80.31 419 VAL A O 1
ATOM 3322 N N . ASP A 1 420 ? 81.256 33.124 -32.521 1.00 78.81 420 ASP A N 1
ATOM 3323 C CA . ASP A 1 420 ? 82.296 32.782 -31.540 1.00 78.81 420 ASP A CA 1
ATOM 3324 C C . ASP A 1 420 ? 81.964 33.296 -30.127 1.00 78.81 420 ASP A C 1
ATOM 3326 O O . ASP A 1 420 ? 82.253 32.626 -29.134 1.00 78.81 420 ASP A O 1
ATOM 3330 N N . ASN A 1 421 ? 81.344 34.477 -30.022 1.00 77.62 421 ASN A N 1
ATOM 3331 C CA . ASN A 1 421 ? 80.935 35.060 -28.740 1.00 77.62 421 ASN A CA 1
ATOM 3332 C C . ASN A 1 421 ? 79.597 34.491 -28.236 1.00 77.62 421 ASN A C 1
ATOM 3334 O O . ASN A 1 421 ? 79.407 34.342 -27.027 1.00 77.62 421 ASN A O 1
ATOM 3338 N N . HIS A 1 422 ? 78.690 34.159 -29.157 1.00 78.56 422 HIS A N 1
ATOM 3339 C CA . HIS A 1 422 ? 77.365 33.597 -28.904 1.00 78.56 422 HIS A CA 1
ATOM 3340 C C . HIS A 1 422 ? 77.161 32.348 -29.780 1.00 78.56 422 HIS A C 1
ATOM 3342 O O . HIS A 1 422 ? 76.696 32.464 -30.918 1.00 78.56 422 HIS A O 1
ATOM 3348 N N . PRO A 1 423 ? 77.524 31.148 -29.284 1.00 77.94 423 PRO A N 1
ATOM 3349 C CA . PRO A 1 423 ? 77.414 29.921 -30.064 1.00 77.94 423 PRO A CA 1
ATOM 3350 C C . PRO A 1 423 ? 75.950 29.581 -30.365 1.00 77.94 423 PRO A C 1
ATOM 3352 O O . PRO A 1 423 ? 75.088 29.715 -29.500 1.00 77.94 423 PRO A O 1
ATOM 3355 N N . LEU A 1 424 ? 75.689 29.093 -31.582 1.00 77.94 424 LEU A N 1
ATOM 3356 C CA . LEU A 1 424 ? 74.342 28.748 -32.051 1.00 77.94 424 LEU A CA 1
ATOM 3357 C C . LEU A 1 424 ? 73.747 27.590 -31.233 1.00 77.94 424 LEU A C 1
ATOM 3359 O O . LEU A 1 424 ? 74.325 26.500 -31.183 1.00 77.94 424 LEU A O 1
ATOM 3363 N N . GLU A 1 425 ? 72.565 27.793 -30.656 1.00 71.50 425 GLU A N 1
ATOM 3364 C CA . GLU A 1 425 ? 71.843 26.788 -29.865 1.00 71.50 425 GLU A CA 1
ATOM 3365 C C . GLU A 1 425 ? 70.816 26.023 -30.712 1.00 71.50 425 GLU A C 1
ATOM 3367 O O . GLU A 1 425 ? 70.605 24.822 -30.519 1.00 71.50 425 GLU A O 1
ATOM 3372 N N . LEU A 1 426 ? 70.199 26.702 -31.686 1.00 67.88 426 LEU A N 1
ATOM 3373 C CA . LEU A 1 426 ? 69.143 26.149 -32.547 1.00 67.88 426 LEU A CA 1
ATOM 3374 C C . LEU A 1 426 ? 69.669 25.704 -33.928 1.00 67.88 426 LEU A C 1
ATOM 3376 O O . LEU A 1 426 ? 68.903 25.256 -34.785 1.00 67.88 426 LEU A O 1
ATOM 3380 N N . GLY A 1 427 ? 70.988 25.766 -34.139 1.00 73.69 427 GLY A N 1
ATOM 3381 C CA . GLY A 1 427 ? 71.673 25.261 -35.331 1.00 73.69 427 GLY A CA 1
ATOM 3382 C C . GLY A 1 427 ? 71.409 26.084 -36.599 1.00 73.69 427 GLY A C 1
ATOM 3383 O O . GLY A 1 427 ? 71.418 27.311 -36.575 1.00 73.69 427 GLY A O 1
ATOM 3384 N N . LEU A 1 428 ? 71.184 25.409 -37.735 1.00 72.69 428 LEU A N 1
ATOM 3385 C CA . LEU A 1 428 ? 71.062 26.040 -39.062 1.00 72.69 428 LEU A CA 1
ATOM 3386 C C . LEU A 1 428 ? 69.908 27.048 -39.159 1.00 72.69 428 LEU A C 1
ATOM 3388 O O . LEU A 1 428 ? 70.025 28.046 -39.866 1.00 72.69 428 LEU A O 1
ATOM 3392 N N . ALA A 1 429 ? 68.807 26.805 -38.447 1.00 71.44 429 ALA A N 1
ATOM 3393 C CA . ALA A 1 429 ? 67.664 27.709 -38.454 1.00 71.44 429 ALA A CA 1
ATOM 3394 C C . ALA A 1 429 ? 68.043 29.075 -37.847 1.00 71.44 429 ALA A C 1
ATOM 3396 O O . ALA A 1 429 ? 67.675 30.113 -38.393 1.00 71.44 429 ALA A O 1
ATOM 3397 N N . GLU A 1 430 ? 68.859 29.079 -36.787 1.00 75.31 430 GLU A N 1
ATOM 3398 C CA . GLU A 1 430 ? 69.405 30.295 -36.171 1.00 75.31 430 GLU A CA 1
ATOM 3399 C C . GLU A 1 430 ? 70.382 31.021 -37.103 1.00 75.31 430 GLU A C 1
ATOM 3401 O O . GLU A 1 430 ? 70.299 32.236 -37.260 1.00 75.31 430 GLU A O 1
ATOM 3406 N N . LEU A 1 431 ? 71.251 30.269 -37.793 1.00 77.56 431 LEU A N 1
ATOM 3407 C CA . LEU A 1 431 ? 72.183 30.816 -38.783 1.00 77.56 431 LEU A CA 1
ATOM 3408 C C . LEU A 1 431 ? 71.448 31.534 -39.926 1.00 77.56 431 LEU A C 1
ATOM 3410 O O . LEU A 1 431 ? 71.816 32.647 -40.291 1.00 77.56 431 LEU A O 1
ATOM 3414 N N . LEU A 1 432 ? 70.383 30.927 -40.461 1.00 75.06 432 LEU A N 1
ATOM 3415 C CA . LEU A 1 432 ? 69.508 31.576 -41.443 1.00 75.06 432 LEU A CA 1
ATOM 3416 C C . LEU A 1 432 ? 68.763 32.778 -40.848 1.00 75.06 432 LEU A C 1
ATOM 3418 O O . LEU A 1 432 ? 68.506 33.750 -41.557 1.00 75.06 432 LEU A O 1
ATOM 3422 N N . GLY A 1 433 ? 68.452 32.735 -39.551 1.00 74.50 433 GLY A N 1
ATOM 3423 C CA . GLY A 1 433 ? 67.918 33.865 -38.797 1.00 74.50 433 GLY A CA 1
ATOM 3424 C C . GLY A 1 433 ? 68.815 35.100 -38.889 1.00 74.50 433 GLY A C 1
ATOM 3425 O O . GLY A 1 433 ? 68.311 36.170 -39.225 1.00 74.50 433 GLY A O 1
ATOM 3426 N N . TYR A 1 434 ? 70.134 34.949 -38.705 1.00 77.62 434 TYR A N 1
ATOM 3427 C CA . TYR A 1 434 ? 71.093 36.061 -38.803 1.00 77.62 434 TYR A CA 1
ATOM 3428 C C . TYR A 1 434 ? 71.108 36.747 -40.179 1.00 77.62 434 TYR A C 1
ATOM 3430 O O . TYR A 1 434 ? 71.267 37.964 -40.245 1.00 77.62 434 TYR A O 1
ATOM 3438 N N . PHE A 1 435 ? 70.873 36.012 -41.273 1.00 75.31 435 PHE A N 1
ATOM 3439 C CA . PHE A 1 435 ? 70.759 36.596 -42.620 1.00 75.31 435 PHE A CA 1
ATOM 3440 C C . PHE A 1 435 ? 69.481 37.412 -42.833 1.00 75.31 435 PHE A C 1
ATOM 3442 O O . PHE A 1 435 ? 69.435 38.262 -43.720 1.00 75.31 435 PHE A O 1
ATOM 3449 N N . ARG A 1 436 ? 68.430 37.152 -42.047 1.00 71.06 436 ARG A N 1
ATOM 3450 C CA . ARG A 1 436 ? 67.129 37.827 -42.171 1.00 71.06 436 ARG A CA 1
ATOM 3451 C C . ARG A 1 436 ? 66.932 38.945 -41.149 1.00 71.06 436 ARG A C 1
ATOM 3453 O O . ARG A 1 436 ? 65.859 39.545 -41.139 1.00 71.06 436 ARG A O 1
ATOM 3460 N N . ILE A 1 437 ? 67.927 39.236 -40.306 1.00 77.38 437 ILE A N 1
ATOM 3461 C CA . ILE A 1 437 ? 67.834 40.325 -39.328 1.00 77.38 437 ILE A CA 1
ATOM 3462 C C . ILE A 1 437 ? 67.651 41.647 -40.073 1.00 77.38 437 ILE A C 1
ATOM 3464 O O . ILE A 1 437 ? 68.520 42.094 -40.816 1.00 77.38 437 ILE A O 1
ATOM 3468 N N . GLN A 1 438 ? 66.514 42.292 -39.829 1.00 70.81 438 GLN A N 1
ATOM 3469 C CA . GLN A 1 438 ? 66.245 43.665 -40.237 1.00 70.81 438 GLN A CA 1
ATOM 3470 C C . GLN A 1 438 ? 66.029 44.479 -38.965 1.00 70.81 438 GLN A C 1
ATOM 3472 O O . GLN A 1 438 ? 64.963 44.408 -38.356 1.00 70.81 438 GLN A O 1
ATOM 3477 N N . HIS A 1 439 ? 67.051 45.223 -38.538 1.00 73.19 439 HIS A N 1
ATOM 3478 C CA . HIS A 1 439 ? 66.987 46.049 -37.333 1.00 73.19 439 HIS A CA 1
ATOM 3479 C C . HIS A 1 439 ? 67.351 47.506 -37.663 1.00 73.19 439 HIS A C 1
ATOM 3481 O O . HIS A 1 439 ? 68.327 47.722 -38.376 1.00 73.19 439 HIS A O 1
ATOM 3487 N N . PRO A 1 440 ? 66.631 48.522 -37.144 1.00 70.19 440 PRO A N 1
ATOM 3488 C CA . PRO A 1 440 ? 66.855 49.928 -37.510 1.00 70.19 440 PRO A CA 1
ATOM 3489 C C . PRO A 1 440 ? 68.272 50.460 -37.234 1.00 70.19 440 PRO A C 1
ATOM 3491 O O . PRO A 1 440 ? 68.709 51.410 -37.876 1.00 70.19 440 PRO A O 1
ATOM 3494 N N . GLU A 1 441 ? 68.969 49.869 -36.261 1.00 70.12 441 GLU A N 1
ATOM 3495 C CA . GLU A 1 441 ? 70.300 50.298 -35.798 1.00 70.12 441 GLU A CA 1
ATOM 3496 C C . GLU A 1 441 ? 71.469 49.528 -36.437 1.00 70.12 441 GLU A C 1
ATOM 3498 O O . GLU A 1 441 ? 72.631 49.832 -36.160 1.00 70.12 441 GLU A O 1
ATOM 3503 N N . LEU A 1 442 ? 71.178 48.530 -37.277 1.00 74.69 442 LEU A N 1
ATOM 3504 C CA . LEU A 1 442 ? 72.174 47.659 -37.896 1.00 74.69 442 LEU A CA 1
ATOM 3505 C C . LEU A 1 442 ? 72.080 47.754 -39.416 1.00 74.69 442 LEU A C 1
ATOM 3507 O O . LEU A 1 442 ? 70.991 47.674 -39.978 1.00 74.69 442 LEU A O 1
ATOM 3511 N N . ASP A 1 443 ? 73.230 47.875 -40.069 1.00 77.25 443 ASP A N 1
ATOM 3512 C CA . ASP A 1 443 ? 73.348 47.685 -41.511 1.00 77.25 443 ASP A CA 1
ATOM 3513 C C . ASP A 1 443 ? 74.112 46.385 -41.792 1.00 77.25 443 ASP A C 1
ATOM 3515 O O . ASP A 1 443 ? 75.112 46.085 -41.127 1.00 77.25 443 ASP A O 1
ATOM 3519 N N . VAL A 1 444 ? 73.610 45.589 -42.738 1.00 78.50 444 VAL A N 1
ATOM 3520 C CA . VAL A 1 444 ? 74.133 44.251 -43.053 1.00 78.50 444 VAL A CA 1
ATOM 3521 C C . VAL A 1 444 ? 74.758 44.288 -44.438 1.00 78.50 444 VAL A C 1
ATOM 3523 O O . VAL A 1 444 ? 74.066 44.454 -45.439 1.00 78.50 444 VAL A O 1
ATOM 3526 N N . SER A 1 445 ? 76.073 44.090 -44.503 1.00 77.56 445 SER A N 1
ATOM 3527 C CA . SER A 1 445 ? 76.802 43.973 -45.767 1.00 77.56 445 SER A CA 1
ATOM 3528 C C . SER A 1 445 ? 77.231 42.525 -45.992 1.00 77.56 445 SER A C 1
ATOM 3530 O O . SER A 1 445 ? 77.843 41.909 -45.117 1.00 77.56 445 SER A O 1
ATOM 3532 N N . VAL A 1 446 ? 76.882 41.975 -47.156 1.00 76.62 446 VAL A N 1
ATOM 3533 C CA . VAL A 1 446 ? 77.209 40.598 -47.552 1.00 76.62 446 VAL A CA 1
ATOM 3534 C C . VAL A 1 446 ? 78.181 40.650 -48.724 1.00 76.62 446 VAL A C 1
ATOM 3536 O O . VAL A 1 446 ? 77.829 41.123 -49.803 1.00 76.62 446 VAL A O 1
ATOM 3539 N N . ASP A 1 447 ? 79.401 40.165 -48.513 1.00 75.75 447 ASP A N 1
ATOM 3540 C CA . ASP A 1 447 ? 80.394 39.977 -49.568 1.00 75.75 447 ASP A CA 1
ATOM 3541 C C . ASP A 1 447 ? 80.284 38.541 -50.098 1.00 75.75 447 ASP A C 1
ATOM 3543 O O . ASP A 1 447 ? 80.507 37.571 -49.374 1.00 75.75 447 ASP A O 1
ATOM 3547 N N . THR A 1 448 ? 79.888 38.408 -51.363 1.00 70.62 448 THR A N 1
ATOM 3548 C CA . THR A 1 448 ? 79.682 37.113 -52.030 1.00 70.62 448 THR A CA 1
ATOM 3549 C C . THR A 1 448 ? 80.958 36.550 -52.660 1.00 70.62 448 THR A C 1
ATOM 3551 O O . THR A 1 448 ? 80.972 35.381 -53.040 1.00 70.62 448 THR A O 1
ATOM 3554 N N . GLU A 1 449 ? 82.046 37.328 -52.739 1.00 70.19 449 GLU A N 1
ATOM 3555 C CA . GLU A 1 449 ? 83.340 36.867 -53.266 1.00 70.19 449 GLU A CA 1
ATOM 3556 C C . GLU A 1 449 ? 84.220 36.218 -52.185 1.00 70.19 449 GLU A C 1
ATOM 3558 O O . GLU A 1 449 ? 85.196 35.527 -52.494 1.00 70.19 449 GLU A O 1
ATOM 3563 N N . ARG A 1 450 ? 83.876 36.416 -50.906 1.00 74.44 450 ARG A N 1
ATOM 3564 C CA . ARG A 1 450 ? 84.558 35.827 -49.748 1.00 74.44 450 ARG A CA 1
ATOM 3565 C C . ARG A 1 450 ? 83.623 34.919 -48.966 1.00 74.44 450 ARG A C 1
ATOM 3567 O O . ARG A 1 450 ? 82.478 35.267 -48.714 1.00 74.44 450 ARG A O 1
ATOM 3574 N N . THR A 1 451 ? 84.138 33.772 -48.535 1.00 75.81 451 THR A N 1
ATOM 3575 C CA . THR A 1 451 ? 83.385 32.784 -47.754 1.00 75.81 451 THR A CA 1
ATOM 3576 C C . THR A 1 451 ? 84.054 32.520 -46.415 1.00 75.81 451 THR A C 1
ATOM 3578 O O . THR A 1 451 ? 85.249 32.213 -46.374 1.00 75.81 451 THR A O 1
ATOM 3581 N N . ASP A 1 452 ? 83.263 32.550 -45.350 1.00 76.00 452 ASP A N 1
ATOM 3582 C CA . ASP A 1 452 ? 83.664 32.140 -44.013 1.00 76.00 452 ASP A CA 1
ATOM 3583 C C . ASP A 1 452 ? 83.157 30.729 -43.711 1.00 76.00 452 ASP A C 1
ATOM 3585 O O . ASP A 1 452 ? 82.071 30.313 -44.126 1.00 76.00 452 ASP A O 1
ATOM 3589 N N . VAL A 1 453 ? 83.959 29.978 -42.960 1.00 77.19 453 VAL A N 1
ATOM 3590 C CA . VAL A 1 453 ? 83.614 28.629 -42.513 1.00 77.19 453 VAL A CA 1
ATOM 3591 C C . VAL A 1 453 ? 83.188 28.695 -41.054 1.00 77.19 453 VAL A C 1
ATOM 3593 O O . VAL A 1 453 ? 84.018 28.944 -40.183 1.00 77.19 453 VAL A O 1
ATOM 3596 N N . LEU A 1 454 ? 81.914 28.419 -40.784 1.00 77.12 454 LEU A N 1
ATOM 3597 C CA . LEU A 1 454 ? 81.367 28.368 -39.430 1.00 77.12 454 LEU A CA 1
ATOM 3598 C C . LEU A 1 454 ? 81.224 26.917 -38.974 1.00 77.12 454 LEU A C 1
ATOM 3600 O O . LEU A 1 454 ? 80.676 26.077 -39.694 1.00 77.12 454 LEU A O 1
ATOM 3604 N N . VAL A 1 455 ? 81.706 26.625 -37.766 1.00 75.38 455 VAL A N 1
ATOM 3605 C CA . VAL A 1 455 ? 8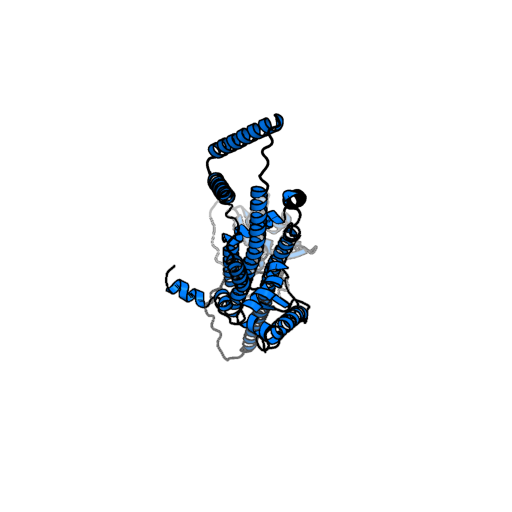1.565 25.314 -37.123 1.00 75.38 455 VAL A CA 1
ATOM 3606 C C . VAL A 1 455 ? 80.707 25.487 -35.881 1.00 75.38 455 VAL A C 1
ATOM 3608 O O . VAL A 1 455 ? 81.117 26.158 -34.941 1.00 75.38 455 VAL A O 1
ATOM 3611 N N . TYR A 1 456 ? 79.524 24.878 -35.872 1.00 73.00 456 TYR A N 1
ATOM 3612 C CA . TYR A 1 456 ? 78.581 24.981 -34.758 1.00 73.00 456 TYR A CA 1
ATOM 3613 C C . TYR A 1 456 ? 78.099 23.597 -34.302 1.00 73.00 456 TYR A C 1
ATOM 3615 O O . TYR A 1 456 ? 78.050 22.657 -35.108 1.00 73.00 456 TYR A O 1
ATOM 3623 N N . PRO A 1 457 ? 77.766 23.428 -33.011 1.00 66.25 457 PRO A N 1
ATOM 3624 C CA . PRO A 1 457 ? 77.266 22.161 -32.494 1.00 66.25 457 PRO A CA 1
ATOM 3625 C C . PRO A 1 457 ? 75.882 21.854 -33.076 1.00 66.25 457 PRO A C 1
ATOM 3627 O O . PRO A 1 457 ? 75.023 22.727 -33.201 1.00 66.25 457 PRO A O 1
ATOM 3630 N N . ARG A 1 458 ? 75.638 20.594 -33.439 1.00 64.44 458 ARG A N 1
ATOM 3631 C CA . ARG A 1 458 ? 74.320 20.166 -33.911 1.00 64.44 458 ARG A CA 1
ATOM 3632 C C . ARG A 1 458 ? 73.399 19.959 -32.708 1.00 64.44 458 ARG A C 1
ATOM 3634 O O . ARG A 1 458 ? 73.665 19.102 -31.867 1.00 64.44 458 ARG A O 1
ATOM 3641 N N . ALA A 1 459 ? 72.305 20.718 -32.643 1.00 58.34 459 ALA A N 1
ATOM 3642 C CA . ALA A 1 459 ? 71.352 20.676 -31.535 1.00 58.34 459 ALA A CA 1
ATOM 3643 C C . ALA A 1 459 ? 70.924 19.230 -31.188 1.00 58.34 459 ALA A C 1
ATOM 3645 O O . ALA A 1 459 ? 70.297 18.538 -31.991 1.00 58.34 459 ALA A O 1
ATOM 3646 N N . GLY A 1 460 ? 71.275 18.771 -29.979 1.00 58.59 460 GLY A N 1
ATOM 3647 C CA . GLY A 1 460 ? 70.922 17.441 -29.462 1.00 58.59 460 GLY A CA 1
ATOM 3648 C C . GLY A 1 460 ? 71.891 16.294 -29.790 1.00 58.59 460 GLY A C 1
ATOM 3649 O O . GLY A 1 460 ? 71.612 15.160 -29.403 1.00 58.59 460 GLY A O 1
ATOM 3650 N N . THR A 1 461 ? 73.027 16.554 -30.445 1.00 59.19 461 THR A N 1
ATOM 3651 C CA . THR A 1 461 ? 74.092 15.563 -30.703 1.00 59.19 461 THR A CA 1
ATOM 3652 C C . THR A 1 461 ? 75.477 16.153 -30.402 1.00 59.19 461 THR A C 1
ATOM 3654 O O . THR A 1 461 ? 75.662 17.350 -30.587 1.00 59.19 461 THR A O 1
ATOM 3657 N N . PRO A 1 462 ? 76.479 15.358 -29.979 1.00 57.16 462 PRO A N 1
ATOM 3658 C CA . PRO A 1 462 ? 77.845 15.848 -29.739 1.00 57.16 462 PRO A CA 1
ATOM 3659 C C . PRO A 1 462 ? 78.635 16.183 -31.024 1.00 57.16 462 PRO A C 1
ATOM 3661 O O . PRO A 1 462 ? 79.793 16.597 -30.947 1.00 57.16 462 PRO A O 1
ATOM 3664 N N . ASP A 1 463 ? 78.027 16.002 -32.198 1.00 65.12 463 ASP A N 1
ATOM 3665 C CA . ASP A 1 463 ? 78.643 16.263 -33.495 1.00 65.12 463 ASP A CA 1
ATOM 3666 C C . ASP A 1 463 ? 78.568 17.746 -33.882 1.00 65.12 463 ASP A C 1
ATOM 3668 O O . ASP A 1 463 ? 77.618 18.461 -33.555 1.00 65.12 463 ASP A O 1
ATOM 3672 N N . HIS A 1 464 ? 79.577 18.204 -34.623 1.00 69.62 464 HIS A N 1
ATOM 3673 C CA . HIS A 1 464 ? 79.659 19.572 -35.131 1.00 69.62 464 HIS A CA 1
ATOM 3674 C C . HIS A 1 464 ? 79.285 19.596 -36.612 1.00 69.62 464 HIS A C 1
ATOM 3676 O O . HIS A 1 464 ? 79.687 18.719 -37.378 1.00 69.62 464 HIS A O 1
ATOM 3682 N N . THR A 1 465 ? 78.530 20.611 -37.022 1.00 69.12 465 THR A N 1
ATOM 3683 C CA . THR A 1 465 ? 78.196 20.861 -38.428 1.00 69.12 465 THR A CA 1
ATOM 3684 C C . THR A 1 465 ? 79.057 22.006 -38.946 1.00 69.12 465 THR A C 1
ATOM 3686 O O . THR A 1 465 ? 79.267 22.995 -38.245 1.00 69.12 465 THR A O 1
ATOM 3689 N N . ARG A 1 466 ? 79.569 21.863 -40.172 1.00 75.88 466 ARG A N 1
ATOM 3690 C CA . ARG A 1 466 ? 80.323 22.902 -40.879 1.00 75.88 466 ARG A CA 1
ATOM 3691 C C . ARG A 1 466 ? 79.428 23.521 -41.948 1.00 75.88 466 ARG A C 1
ATOM 3693 O O . ARG A 1 466 ? 78.921 22.789 -42.794 1.00 75.88 466 ARG A O 1
ATOM 3700 N N . ALA A 1 467 ? 79.266 24.839 -41.920 1.00 73.69 467 ALA A N 1
ATOM 3701 C CA . ALA A 1 467 ? 78.594 25.600 -42.969 1.00 73.69 467 ALA A CA 1
ATOM 3702 C C . ALA A 1 467 ? 79.574 26.591 -43.603 1.00 73.69 467 ALA A C 1
ATOM 3704 O O . ALA A 1 467 ? 80.314 27.273 -42.895 1.00 73.69 467 ALA A O 1
ATOM 3705 N N . GLU A 1 468 ? 79.579 26.653 -44.932 1.00 76.94 468 GLU A N 1
ATOM 3706 C CA . GLU A 1 468 ? 80.299 27.676 -45.691 1.00 76.94 468 GLU A CA 1
ATOM 3707 C C . GLU A 1 468 ? 79.298 28.761 -46.069 1.00 76.94 468 GLU A C 1
ATOM 3709 O O . GLU A 1 468 ? 78.300 28.488 -46.735 1.00 76.94 468 GLU A O 1
ATOM 3714 N N . VAL A 1 469 ? 79.532 29.972 -45.576 1.00 78.44 469 VAL A N 1
ATOM 3715 C CA . VAL A 1 469 ? 78.632 31.115 -45.736 1.00 78.44 469 VAL A CA 1
ATOM 3716 C C . VAL A 1 469 ? 79.384 32.294 -46.350 1.00 78.44 469 VAL A C 1
ATOM 3718 O O . VAL A 1 469 ? 80.590 32.410 -46.133 1.00 78.44 469 VAL A O 1
ATOM 3721 N N . PRO A 1 470 ? 78.718 33.177 -47.116 1.00 77.25 470 PRO A N 1
ATOM 3722 C CA . PRO A 1 470 ? 79.347 34.410 -47.578 1.00 77.25 470 PRO A CA 1
ATOM 3723 C C . PRO A 1 470 ? 79.774 35.274 -46.384 1.00 77.25 470 PRO A C 1
ATOM 3725 O O . PRO A 1 470 ? 79.179 35.199 -45.307 1.00 77.25 470 PRO A O 1
ATOM 3728 N N . HIS A 1 471 ? 80.813 36.083 -46.564 1.00 79.56 471 HIS A N 1
ATOM 3729 C CA . HIS A 1 471 ? 81.352 36.929 -45.506 1.00 79.56 471 HIS A CA 1
ATOM 3730 C C . HIS A 1 471 ? 80.353 38.047 -45.178 1.00 79.56 471 HIS A C 1
ATOM 3732 O O . HIS A 1 471 ? 80.115 38.947 -45.986 1.00 79.56 471 HIS A O 1
ATOM 3738 N N . VAL A 1 472 ? 79.748 37.984 -43.990 1.00 80.94 472 VAL A N 1
ATOM 3739 C CA . VAL A 1 472 ? 78.750 38.962 -43.531 1.00 80.94 472 VAL A CA 1
ATOM 3740 C C . VAL A 1 472 ? 79.358 39.868 -42.475 1.00 80.94 472 VAL A C 1
ATOM 3742 O O . VAL A 1 472 ? 79.839 39.391 -41.444 1.00 80.94 472 VAL A O 1
ATOM 3745 N N . THR A 1 473 ? 79.290 41.178 -42.710 1.00 81.56 473 THR A N 1
ATOM 3746 C CA . THR A 1 473 ? 79.703 42.203 -41.747 1.00 81.56 473 THR A CA 1
ATOM 3747 C C . THR A 1 473 ? 78.507 43.048 -41.326 1.00 81.56 473 THR A C 1
ATOM 3749 O O . THR A 1 473 ? 77.818 43.634 -42.166 1.00 81.56 473 THR A O 1
ATOM 3752 N N . PHE A 1 474 ? 78.300 43.129 -40.014 1.00 80.81 474 PHE A N 1
ATOM 3753 C CA . PHE A 1 474 ? 77.319 43.981 -39.355 1.00 80.81 474 PHE A CA 1
ATOM 3754 C C . PHE A 1 474 ? 77.982 45.288 -38.926 1.00 80.81 474 PHE A C 1
ATOM 3756 O O . PHE A 1 474 ? 79.042 45.272 -38.294 1.00 80.81 474 PHE A O 1
ATOM 3763 N N . VAL A 1 475 ? 77.357 46.418 -39.251 1.00 80.81 475 VAL A N 1
ATOM 3764 C CA . VAL A 1 475 ? 77.853 47.761 -38.924 1.00 80.81 475 VAL A CA 1
ATOM 3765 C C . VAL A 1 475 ? 76.798 48.518 -38.126 1.00 80.81 475 VAL A C 1
ATOM 3767 O O . VAL A 1 475 ? 75.611 48.458 -38.452 1.00 80.81 475 VAL A O 1
ATOM 3770 N N . ARG A 1 476 ? 77.215 49.255 -37.087 1.00 77.31 476 ARG A N 1
ATOM 3771 C CA . ARG A 1 476 ? 76.296 50.130 -36.345 1.00 77.31 476 ARG A CA 1
ATOM 3772 C C . ARG A 1 476 ? 75.916 51.341 -37.190 1.00 77.31 476 ARG A C 1
ATOM 3774 O O . ARG A 1 476 ? 76.786 52.101 -37.614 1.00 77.31 476 ARG A O 1
ATOM 3781 N N . ASN A 1 477 ? 74.623 51.560 -37.382 1.00 71.94 477 ASN A N 1
ATOM 3782 C CA . ASN A 1 477 ? 74.123 52.722 -38.101 1.00 71.94 477 ASN A CA 1
ATOM 3783 C C . ASN A 1 477 ? 73.928 53.903 -37.128 1.00 71.94 477 ASN A C 1
ATOM 3785 O O . ASN A 1 477 ? 72.914 53.988 -36.441 1.00 71.94 477 ASN A O 1
ATOM 3789 N N . GLU A 1 478 ? 74.902 54.816 -37.029 1.00 57.78 478 GLU A N 1
ATOM 3790 C CA . GLU A 1 478 ? 74.837 55.975 -36.111 1.00 57.78 478 GLU A CA 1
ATOM 3791 C C . GLU A 1 478 ? 74.044 57.186 -36.656 1.00 57.78 478 GLU A C 1
ATOM 3793 O O . GLU A 1 478 ? 74.086 58.277 -36.086 1.00 57.78 478 GLU A O 1
ATOM 3798 N N . GLY A 1 479 ? 73.259 57.033 -37.726 1.00 46.78 479 GLY A N 1
ATOM 3799 C CA . GLY A 1 479 ? 72.435 58.128 -38.237 1.00 46.78 479 GLY A CA 1
ATOM 3800 C C . GLY A 1 479 ? 71.339 57.653 -39.176 1.00 46.78 479 GLY A C 1
ATOM 3801 O O . GLY A 1 479 ? 71.610 57.253 -40.302 1.00 46.78 479 GLY A O 1
ATOM 3802 N N . GLY A 1 480 ? 70.087 57.747 -38.719 1.00 45.59 480 GLY A N 1
ATOM 3803 C CA . GLY A 1 480 ? 68.894 57.362 -39.469 1.00 45.59 480 GLY A CA 1
ATOM 3804 C C . GLY A 1 480 ? 68.814 58.003 -40.856 1.00 45.59 480 GLY A C 1
ATOM 3805 O O . GLY A 1 480 ? 68.320 59.114 -41.017 1.00 45.59 480 GLY A O 1
ATOM 3806 N N . THR A 1 481 ? 69.242 57.249 -41.860 1.00 35.66 481 THR A N 1
ATOM 3807 C CA . THR A 1 481 ? 68.896 57.420 -43.270 1.00 35.66 481 THR A CA 1
ATOM 3808 C C . THR A 1 481 ? 69.054 56.054 -43.919 1.00 35.66 481 THR A C 1
ATOM 3810 O O . THR A 1 481 ? 70.167 55.562 -44.059 1.00 35.66 481 THR A O 1
ATOM 3813 N N . ALA A 1 482 ? 67.933 55.426 -44.282 1.00 44.16 482 ALA A N 1
ATOM 3814 C CA . ALA A 1 482 ? 67.927 54.215 -45.092 1.00 44.16 482 ALA A CA 1
ATOM 3815 C C . ALA A 1 482 ? 68.627 54.518 -46.425 1.00 44.16 482 ALA A C 1
ATOM 3817 O O . ALA A 1 482 ? 68.084 55.233 -47.273 1.00 44.16 482 ALA A O 1
ATOM 3818 N N . ALA A 1 483 ? 69.852 54.026 -46.585 1.00 32.09 483 ALA A N 1
ATOM 3819 C CA . ALA A 1 483 ? 70.614 54.159 -47.809 1.00 32.09 483 ALA A CA 1
ATOM 3820 C C . ALA A 1 483 ? 70.382 52.918 -48.677 1.00 32.09 483 ALA A C 1
ATOM 3822 O O . ALA A 1 483 ? 70.806 51.824 -48.340 1.00 32.09 483 ALA A O 1
ATOM 3823 N N . GLY A 1 484 ? 69.719 53.126 -49.815 1.00 31.88 484 GLY A N 1
ATOM 3824 C CA . GLY A 1 484 ? 69.899 52.303 -51.008 1.00 31.88 484 GLY A CA 1
ATOM 3825 C C . GLY A 1 484 ? 69.186 50.954 -51.028 1.00 31.88 484 GLY A C 1
ATOM 3826 O O . GLY A 1 484 ? 69.773 49.923 -50.732 1.00 31.88 484 GLY A O 1
ATOM 3827 N N . LYS A 1 485 ? 67.962 50.949 -51.571 1.00 37.22 485 LYS A N 1
ATOM 3828 C CA . LYS A 1 485 ? 67.478 49.815 -52.371 1.00 37.22 485 LYS A CA 1
ATOM 3829 C C . LYS A 1 485 ? 68.561 49.427 -53.386 1.00 37.22 485 LYS A C 1
ATOM 3831 O O . LYS A 1 485 ? 68.823 50.204 -54.304 1.00 37.22 485 LYS A O 1
ATOM 3836 N N . ALA A 1 486 ? 69.128 48.237 -53.244 1.00 27.81 486 ALA A N 1
ATOM 3837 C CA . ALA A 1 486 ? 69.695 47.498 -54.359 1.00 27.81 486 ALA A CA 1
ATOM 3838 C C . ALA A 1 486 ? 68.673 46.420 -54.745 1.00 27.81 486 ALA A C 1
ATOM 3840 O O . ALA A 1 486 ? 68.330 45.568 -53.928 1.00 27.81 486 ALA A O 1
ATOM 3841 N N . ASP A 1 487 ? 68.130 46.536 -55.958 1.00 27.22 487 ASP A N 1
ATOM 3842 C CA . ASP A 1 487 ? 67.336 45.495 -56.619 1.00 27.22 487 ASP A CA 1
ATOM 3843 C C . ASP A 1 487 ? 68.093 44.158 -56.592 1.00 27.22 487 ASP A C 1
ATOM 3845 O O . ASP A 1 487 ? 69.251 44.131 -5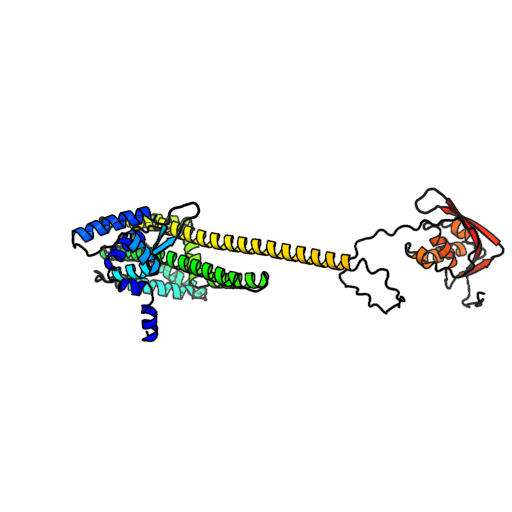7.024 1.00 27.22 487 ASP A O 1
ATOM 3849 N N . PRO A 1 488 ? 67.464 43.043 -56.189 1.00 34.00 488 PRO A N 1
ATOM 3850 C CA . PRO A 1 488 ? 67.958 41.730 -56.554 1.00 34.00 488 PRO A CA 1
ATOM 3851 C C . PRO A 1 488 ? 67.489 41.400 -57.980 1.00 34.00 488 PRO A C 1
ATOM 3853 O O . PRO A 1 488 ? 66.293 41.349 -58.276 1.00 34.00 488 PRO A O 1
ATOM 3856 N N . ARG A 1 489 ? 68.463 41.211 -58.870 1.00 28.77 489 ARG A N 1
ATOM 3857 C CA . ARG A 1 489 ? 68.355 40.281 -59.994 1.00 28.77 489 ARG A CA 1
ATOM 3858 C C . ARG A 1 489 ? 68.962 38.957 -59.585 1.00 28.77 489 ARG A C 1
ATOM 3860 O O . ARG A 1 489 ? 69.969 39.020 -58.843 1.00 28.77 489 ARG A O 1
#

Radius of gyration: 49.34 Å; Cα contacts (8 Å, |Δi|>4): 309; chains: 1; bounding box: 118×91×113 Å

InterPro domains:
  IPR021804 Protein of unknown function DUF3375 [PF11855] (10-474)

Mean predicted aligned error: 19.2 Å

Sequence (489 aa):
MQFDQVTGLTSHPAWVLLRADNAALVLSLCGTVFVEENARGVPESTLESRLEDQLYFFNEREPGSFPRAAAAYLADWTKNGWLRKYYPPGEDEAHFDATTALEKAVAWVRDLPARSFIGTESRLNTIVALLRQMAFGAQTDPQARIDELIRERDALDAQIARLLTGEVELLSPIALRDRYQQVEATAVELLRDFREVESNLRELDRRLRRQVATAEGGKGEQLAAFLLERDEIAQSDQGQSFQAFFDYLLSPSRQQELRELLQQVTQLPQLEGRTDRTLLKIPFAWLEAAENTQDTVRQLTEQLRRFLSDRSRAEDQRVLALVRSVQRHVTALGGTAKLPGMELEMPQAGISLPMERRLYMPVERVELNTTVQEPPDDPEADLTELFAGIHIDTEVLAGHVLDAVAASPNGQVTLATVVDNHPLELGLAELLGYFRIQHPELDVSVDTERTDVLVYPRAGTPDHTRAEVPHVTFVRNEGGTAAGKADPR

Solvent-accessible surface area (backbone atoms only — not comparable to full-atom values): 29151 Å² total; per-residue (Å²): 137,56,71,68,62,56,57,63,46,56,75,36,45,27,50,45,42,78,68,39,95,58,31,70,59,51,46,55,51,49,35,43,47,42,62,71,68,56,53,68,63,42,44,49,71,60,54,35,52,57,41,42,56,50,50,51,58,50,33,72,76,41,77,72,78,69,81,68,56,45,65,60,51,56,52,49,38,32,73,57,47,34,34,44,78,45,65,56,92,95,48,95,58,45,22,36,34,73,27,66,34,39,52,55,38,44,54,52,58,69,61,64,60,79,74,92,67,82,61,59,66,61,52,50,51,50,52,53,51,52,52,48,51,51,57,58,72,70,53,82,53,69,65,64,53,49,55,51,52,50,52,52,48,54,53,48,53,53,51,52,53,38,47,76,73,67,54,76,91,71,77,50,71,66,57,50,50,51,52,50,51,50,52,52,53,52,54,54,51,52,57,49,51,49,51,47,52,45,49,52,55,52,49,47,51,56,50,48,53,49,49,62,76,68,58,88,75,59,75,66,61,56,50,49,54,46,52,50,55,50,48,52,47,51,68,27,73,68,36,44,52,49,49,58,49,49,57,49,65,70,31,69,68,53,46,49,52,53,52,51,51,51,53,55,60,73,67,37,76,88,47,66,95,70,70,59,69,60,70,78,45,46,67,58,53,50,51,52,51,52,50,53,43,50,50,52,53,49,50,52,52,51,52,50,53,50,52,58,52,55,52,48,56,53,50,53,51,48,52,53,50,48,52,54,47,52,53,50,53,52,58,67,57,72,67,77,85,79,69,99,70,82,91,71,94,67,94,74,83,83,86,77,60,98,79,70,77,74,77,91,71,84,78,80,79,82,81,82,77,86,79,79,89,70,84,76,98,60,93,80,70,84,61,62,72,75,48,73,84,54,92,77,65,64,65,59,56,50,47,54,49,49,54,49,23,71,74,30,96,78,38,49,38,40,54,67,60,40,40,72,77,51,67,56,69,70,26,69,63,50,59,57,46,66,78,65,66,83,50,95,54,52,44,82,46,76,41,81,92,41,74,42,79,48,77,39,52,35,67,95,50,99,50,71,45,79,46,81,40,58,36,38,40,40,32,64,50,91,63,100,62,93,78,72,92,75,83,85,127

Organism: NCBI:txid67368

Foldseek 3Di:
DDPVVVVVCCLQLLNVLVVDLCNVLCLVLCCCQCQVVVDFFAWPVRSQVSSQVVVVVVCVVPPPSDPDHSVVVVVVCCVSVQKPWDADPPDPTITIHGALSVVVNSVVVVVPPDDPDDPVVVVVVVVVVVVVCVVLVPDPDPVVNVVVVVVVVVVVVVVVVCVVVVNDDDDDLVRLVVVVVVLVVVLSVVLSLLSVLLVVLVVVLVVLVVCLVVDDDDPVVNVVVVVVVVVCCCPDPSNVVVVVVLVCLPDPVNVVVVLVVVVVSLPDPSCPPPPPCSVVCSSVSVVVSSVVSVVSVVVSVVVVVVSSVVVVVVVVVVVVVVVVVVVVVVVVVVPPPDDPDDDDDDDDDPDDDPPPDDDDDDDDDDDDDPDDPDDDPDPDDPCVVVCPPPDDDLVVVVVLLCVQLVPDPVQKDKPQSSCVVPPDQAPPVVVVSNVPRDDQFKDKDFAPVDWDWDWGADHPDNDIDIDIGTIIMIGTDPDDDPDDDDDDD

Secondary structure (DSSP, 8-state):
--HHHHHHHTTSHHHHHHTSTTHHHHHHHHIIIIIIS---SEEHHHHHHHHHHHHHHHHHHSTTS--S-HHHHHHHHHHTTSEEEE--TT-SS-EEEE-HHHHHHHHHHHT-SPPS---HHHHHHHHHHHHHHHHHHT---HHHHHHHHHHHHHHHHHHHHHHHTT---PPPHHHHHHHHHHHHHHHHHHHHHHHHHHHHHHHHHHHHHHHHHH--S-HHHHHHHHHHHHHHHHHSHHHHHHHHHHHHHH-HHHHHHHHHHHHHHHT-GGGTTT--THHHHHHHHHHHHHHHHHHHHHHHHHHHHHHHHHHHHHHHHHHHHHHHHHHHHHHHHTT------------------TT-----PPPPP--------S--S-S---THHHHTT----HHHHHHHHHHHHHHSTTSEEEHHHHHHHS--SSTHHHHHHHHT---TTEEEEEEEEEEEEEEEE-TTSSPEEEEEEEEEEEEE--S----------

=== Feature glossary ===
A reading guide for the features in this record.

Start from the sequence.

  · This is the polypeptide sequence — one letter per residue, N-terminus first. Length ranges from a few dozen residues for small domains to over a thousand for large multi-domain proteins.

Fold it, and you get atomic coordinates and the backbone conformation that goes with them.

  · Structure coordinates are given as an mmCIF _atom_site loop: one row per atom with element, residue name, chain id, sequence number, and x/y/z position in Å. Only the four main-chain atoms per residue are included here; side chains are omitted to keep the record compact.

  · Backbone dihedral angles. Every residue except chain termini has a φ (preceding-C → N → Cα → C) and a ψ (N → Cα → C → next-N). They are reported in degrees following the IUPAC sign convention. Secondary structure is essentially a statement about which (φ, ψ) basin each residue occupies.

  · The SS8 string is DSSP's per-residue secondary-structure call. α-helix (H) means an i→i+4 H-bond ladder; β-strand (E) means the residue participates in a β-sheet; 3₁₀ (G) and π (I) are tighter and wider helices; T/S are turns/bends; '-' is loop.

  · SS3 is a coarse helix/strand/coil call (letters a/b/c) made by the P-SEA algorithm from inter-Cα distances and dihedrals. It is less detailed than DSSP but needs only Cα positions.

Summarize the fold with a handful of shape descriptors and a per-residue structural alphabet.

  · Radius of gyration (Rg) is the root-mean-square distance of Cα atoms from their centroid — a single number for overall size and compactness. A globular domain of N residues has Rg ≈ 2.2·N^0.38 Å; an extended or disordered chain has a much larger Rg. The Cα contact count is the number of residue pairs whose Cα atoms are within 8 Å and are more than four positions apart in sequence — a standard proxy for tertiary packing density. The bounding box is the smallest axis-aligned box enclosing all Cα atoms.

  · The Foldseek 3Di string encodes local tertiary geometry as a 20-letter alphabet — one character per residue — derived from the relative positions of nearby Cα atoms. Unlike the amino-acid sequence, 3Di is a direct function of the 3D structure, so two proteins with the same fold have similar 3Di strings even at low sequence identity.

  · Solvent-accessible surface area (SASA) is the area in Å² traced out by the centre of a 1.4 Å probe sphere (a water molecule) rolled over the protein's van der Waals surface (Shrake–Rupley / Lee–Richards construction). Buried residues have near-zero SASA; fully exposed residues can exceed 200 Å². The total SASA scales roughly with the number of surface residues.

Ask how reliable the model is.

  · pLDDT (predicted Local Distance Difference Test) is AlphaFold's per-residue confidence score, ranging from 0 to 100. Values above 90 indicate high confidence (typically well-packed cores); 70–90 is confident; 50–70 low confidence; below 50 usually means the region is disordered or the prediction is unreliable there. AlphaFold stores pLDDT in the mmCIF B-factor column.

  · B-factor (Debye–Waller factor) reflects atomic displacement in the crystal lattice. It is an experimental observable (units Å²), not a prediction; low values mean the atom is pinned down, high values mean it moves or is heterogeneous across the crystal.

  · Predicted Aligned Error (PAE) is an AlphaFold confidence matrix: entry (i, j) is the expected error in the position of residue j, in ångströms, when the prediction is superimposed on the true structure at residue i. Low PAE within a block of residues means that block is internally rigid and well-predicted; high PAE between two blocks means their relative placement is uncertain even if each block individually is confident.

Place it in context: what it resembles, what it is annotated as, and how it looks.

  · Nearest PDB neighbors are the top structural matches found by Foldseek when searching this structure against the entire Protein Data Bank. Each hit reports a TM-score (0 to 1; >0.5 almost always implies the same fold) and an E-value. These are *structural* homologs — they may share no detectable sequence similarity.

  · Functional annotations link the protein to curated databases. InterPro entries identify conserved domains and families by matching the sequence against member-database signatures (Pfam, PROSITE, CDD, …). Gene Ontology (GO) terms describe molecular function, biological process, and cellular component in a controlled vocabulary. CATH places the structure in a hierarchical fold classification (Class/Architecture/Topology/Homologous-superfamily). The organism is the source species.

  · Three diagnostic plots accompany the record. The Cα contact map visualizes the tertiary structure as a 2D adjacency matrix (8 Å cutoff, sequence-local contacts suppressed). The Ramachandran plot shows the distribution of backbone (φ, ψ) torsions, with points in the α and β basins reflecting secondary structure content. The PAE plot shows AlphaFold's inter-residue confidence as a color matrix.

  · Six rendered views show the 3D structure from the faces of a cube — i.e. along ±x, ±y, ±z. Rendering representation is drawn randomly per protein from cartoon (secondary-structure ribbons), sticks (backbone bonds), or molecular surface; coloring is either N→C rainbow (blue at the N-terminus through red at the C-terminus) or one color per chain.